Protein AF-A0A947MPY0-F1 (afdb_monomer)

Solvent-accessible surface area (backbone atoms only — not comparable to full-atom values): 27904 Å² total; per-residue (Å²): 129,67,77,58,53,75,41,23,31,75,40,82,42,28,45,27,34,39,18,73,76,59,44,56,68,68,59,23,57,48,48,61,67,57,69,33,74,67,51,32,47,75,72,72,35,69,73,48,76,57,88,54,24,38,36,33,68,41,48,26,88,77,36,76,65,49,44,52,50,51,55,28,50,28,53,36,44,42,43,75,55,74,73,69,61,56,34,40,39,38,37,24,46,71,67,17,26,40,53,75,44,61,74,79,55,70,54,100,91,28,38,41,38,32,43,35,38,37,26,45,34,42,34,79,31,61,46,26,43,34,23,62,50,17,63,99,40,21,37,32,35,65,63,43,56,17,16,32,42,35,34,36,24,41,56,75,93,41,75,28,70,26,40,25,27,25,33,38,44,16,72,28,62,42,33,31,36,39,35,43,74,32,21,36,63,60,69,48,66,78,65,26,55,83,46,46,79,51,52,72,78,60,41,66,48,43,41,71,38,58,72,86,71,71,54,77,96,37,95,27,74,94,28,35,42,38,36,30,40,81,78,61,66,67,60,48,59,48,42,42,45,44,30,23,45,79,42,33,28,43,68,40,84,38,49,41,94,76,60,77,89,61,97,83,61,64,65,56,82,34,16,30,50,48,51,70,31,87,47,71,57,32,47,51,47,53,46,58,36,58,55,77,35,44,11,48,49,45,70,45,79,60,34,78,79,57,80,82,90,54,56,68,64,48,36,52,72,73,68,44,54,50,60,57,71,46,79,44,88,69,80,52,63,69,60,54,50,51,50,36,56,76,48,72,37,74,47,31,30,40,36,44,68,98,59,66,95,66,48,55,59,42,80,24,79,42,71,69,53,39,49,55,53,46,50,52,37,47,72,73,73,38,61,30,35,43,28,36,59,74,75,86,40,50,40,34,38,34,36,32,45,58,92,39,60,71,45,52,32,38,39,41,69,47,99,92,40,95,61,62,47,83,61,91,53,60,67,36,42,68,50,84,73,62,90,64,48,48,62,53,40,34,51,49,29,50,69,70,38,23,33,42,26,35,26,34,32,34,44,30,87,87,75,50,64,27,46,75,49,70,33,72,58,49,93,54,44,65,56,30,65,66,56,68,41,71,49,43,43,52,49,48,54,51,34,50,54,47,9,53,61,53,63,50,82,80,86,68,79,79,76,74,77,82,70,92,74,134

Structure (mmCIF, N/CA/C/O backbone):
data_AF-A0A947MPY0-F1
#
_entry.id   AF-A0A947MPY0-F1
#
loop_
_atom_site.group_PDB
_atom_site.id
_atom_site.type_symbol
_atom_site.label_atom_id
_atom_site.label_alt_id
_atom_site.label_comp_id
_atom_site.label_asym_id
_atom_site.label_entity_id
_atom_site.label_seq_id
_atom_site.pdbx_PDB_ins_code
_atom_site.Cartn_x
_atom_site.Cartn_y
_atom_site.Cartn_z
_atom_site.occupancy
_atom_site.B_iso_or_equiv
_atom_site.auth_seq_id
_atom_site.auth_comp_id
_atom_site.auth_asym_id
_atom_site.auth_atom_id
_atom_site.pdbx_PDB_model_num
ATOM 1 N N . MET A 1 1 ? -13.694 30.061 33.043 1.00 49.16 1 MET A N 1
ATOM 2 C CA . MET A 1 1 ? -13.239 28.676 32.795 1.00 49.16 1 MET A CA 1
ATOM 3 C C . MET A 1 1 ? -14.445 27.765 32.918 1.00 49.16 1 MET A C 1
ATOM 5 O O . MET A 1 1 ? -15.168 27.907 33.898 1.00 49.16 1 MET A O 1
ATOM 9 N N . ALA A 1 2 ? -14.705 26.907 31.929 1.00 56.12 2 ALA A N 1
ATOM 10 C CA . ALA A 1 2 ? -15.755 25.895 32.042 1.00 56.12 2 ALA A CA 1
ATOM 11 C C . ALA A 1 2 ? -15.435 24.961 33.222 1.00 56.12 2 ALA A C 1
ATOM 13 O O . ALA A 1 2 ? -14.273 24.607 33.422 1.00 56.12 2 ALA A O 1
ATOM 14 N N . ALA A 1 3 ? -16.437 24.601 34.028 1.00 70.56 3 ALA A N 1
ATOM 15 C CA . ALA A 1 3 ? -16.216 23.719 35.170 1.00 70.56 3 ALA A CA 1
ATOM 16 C C . ALA A 1 3 ? -15.812 22.308 34.686 1.00 70.56 3 ALA A C 1
ATOM 18 O O . ALA A 1 3 ? -16.429 21.796 33.739 1.00 70.56 3 ALA A O 1
ATOM 19 N N . PRO A 1 4 ? -14.795 21.676 35.306 1.00 79.19 4 PRO A N 1
ATOM 20 C CA . PRO A 1 4 ? -14.391 20.319 34.957 1.00 79.19 4 PRO A CA 1
ATOM 21 C C . PRO A 1 4 ? -15.542 19.342 35.218 1.00 79.19 4 PRO A C 1
ATOM 23 O O . PRO A 1 4 ? -16.267 19.466 36.208 1.00 79.19 4 PRO A O 1
ATOM 26 N N . ALA A 1 5 ? -15.722 18.377 34.319 1.00 82.06 5 ALA A N 1
ATOM 27 C CA . ALA A 1 5 ? -16.715 17.323 34.496 1.00 82.06 5 ALA A CA 1
ATOM 28 C C . ALA A 1 5 ? -16.160 16.194 35.388 1.00 82.06 5 ALA A C 1
ATOM 30 O O . ALA A 1 5 ? -14.944 15.995 35.443 1.00 82.06 5 ALA A O 1
ATOM 31 N N . PRO A 1 6 ? -17.015 15.406 36.066 1.00 86.56 6 PRO A N 1
ATOM 32 C CA . PRO A 1 6 ? -16.570 14.200 36.754 1.00 86.56 6 PRO A CA 1
ATOM 33 C C . PRO A 1 6 ? -15.862 13.248 35.784 1.00 86.56 6 PRO A C 1
ATOM 35 O O . PRO A 1 6 ? -16.413 12.895 34.739 1.00 86.56 6 PRO A O 1
ATOM 38 N N . LEU A 1 7 ? -14.649 12.831 36.142 1.00 89.94 7 LEU A N 1
ATOM 39 C CA . LEU A 1 7 ? -13.821 11.922 35.357 1.00 89.94 7 LEU A CA 1
ATOM 40 C C . LEU A 1 7 ? -13.587 10.643 36.156 1.00 89.94 7 LEU A C 1
ATOM 42 O O . LEU A 1 7 ? -13.051 10.686 37.264 1.00 89.94 7 LEU A O 1
ATOM 46 N N . PHE A 1 8 ? -13.974 9.502 35.598 1.00 91.00 8 PHE A N 1
ATOM 47 C CA . PHE A 1 8 ? -13.923 8.214 36.274 1.00 91.00 8 PHE A CA 1
ATOM 48 C C . PHE A 1 8 ? -12.920 7.286 35.612 1.00 91.00 8 PHE A C 1
ATOM 50 O O . PHE A 1 8 ? -13.029 6.993 34.425 1.00 91.00 8 PHE A O 1
ATOM 57 N N . ARG A 1 9 ? -11.968 6.769 36.383 1.00 90.44 9 ARG A N 1
ATOM 58 C CA . ARG A 1 9 ? -10.986 5.804 35.897 1.00 90.44 9 ARG A CA 1
ATOM 59 C C . ARG A 1 9 ? -11.609 4.413 35.819 1.00 90.44 9 ARG A C 1
ATOM 61 O O . ARG A 1 9 ? -12.030 3.862 36.842 1.00 90.44 9 ARG A O 1
ATOM 68 N N . VAL A 1 10 ? -11.643 3.852 34.612 1.00 88.62 10 VAL A N 1
ATOM 69 C CA . VAL A 1 10 ? -12.266 2.553 34.304 1.00 88.62 10 VAL A CA 1
ATOM 70 C C . VAL A 1 10 ? -11.251 1.454 33.999 1.00 88.62 10 VAL A C 1
ATOM 72 O O . VAL A 1 10 ? -11.570 0.280 34.177 1.00 88.62 10 VAL A O 1
ATOM 75 N N . ALA A 1 11 ? -10.021 1.811 33.614 1.00 88.19 11 ALA A N 1
ATOM 76 C CA . ALA A 1 11 ? -8.935 0.854 33.429 1.00 88.19 11 ALA A CA 1
ATOM 77 C C . ALA A 1 11 ? -7.586 1.398 33.911 1.00 88.19 11 ALA A C 1
ATOM 79 O O . ALA A 1 11 ? -7.322 2.605 33.914 1.00 88.19 11 ALA A O 1
ATOM 80 N N . GLU A 1 12 ? -6.725 0.473 34.335 1.00 86.50 12 GLU A N 1
ATOM 81 C CA . GLU A 1 12 ? -5.365 0.798 34.757 1.00 86.50 12 GLU A CA 1
ATOM 82 C C . GLU A 1 12 ? -4.403 0.907 33.567 1.00 86.50 12 GLU A C 1
ATOM 84 O O . GLU A 1 12 ? -3.580 1.823 33.561 1.00 86.50 12 GLU A O 1
ATOM 89 N N . ARG A 1 13 ? -4.528 -0.013 32.595 1.00 87.25 13 ARG A N 1
ATOM 90 C CA . ARG A 1 13 ? -3.735 -0.116 31.358 1.00 87.25 13 ARG A CA 1
ATOM 91 C C . ARG A 1 13 ? -4.641 -0.548 30.180 1.00 87.25 13 ARG A C 1
ATOM 93 O O . ARG A 1 13 ? -5.168 -1.661 30.260 1.00 87.25 13 ARG A O 1
ATOM 100 N N . PRO A 1 14 ? -4.886 0.303 29.168 1.00 90.12 14 PRO A N 1
ATOM 101 C CA . PRO A 1 14 ? -4.409 1.679 29.118 1.00 90.12 14 PRO A CA 1
ATOM 102 C C . PRO A 1 14 ? -5.054 2.466 30.253 1.00 90.12 14 PRO A C 1
ATOM 104 O O . PRO A 1 14 ? -6.079 2.055 30.814 1.00 90.12 14 PRO A O 1
ATOM 107 N N . ARG A 1 15 ? -4.443 3.584 30.642 1.00 92.19 15 ARG A N 1
ATOM 108 C CA . ARG A 1 15 ? -5.056 4.447 31.650 1.00 92.19 15 ARG A CA 1
ATOM 109 C C . ARG A 1 15 ? -6.275 5.128 31.030 1.00 92.19 15 ARG A C 1
ATOM 111 O O . ARG A 1 15 ? -6.129 6.157 30.382 1.00 92.19 15 ARG A O 1
ATOM 118 N N . LEU A 1 16 ? -7.442 4.511 31.205 1.00 92.94 16 LEU A N 1
ATOM 119 C CA . LEU A 1 16 ? -8.693 4.865 30.536 1.00 92.94 16 LEU A CA 1
ATOM 120 C C . LEU A 1 16 ? -9.676 5.509 31.511 1.00 92.94 16 LEU A C 1
ATOM 122 O O . LEU A 1 16 ? -9.886 5.024 32.631 1.00 92.94 16 LEU A O 1
ATOM 126 N N . PHE A 1 17 ? -10.328 6.559 31.033 1.00 93.81 17 PHE A N 1
ATOM 127 C CA . PHE A 1 17 ? -11.261 7.385 31.771 1.00 93.81 17 PHE A CA 1
ATOM 128 C C . PHE A 1 17 ? -12.569 7.586 31.014 1.00 93.81 17 PHE A C 1
ATOM 130 O O . PHE A 1 17 ? -12.587 7.655 29.785 1.00 93.81 17 PHE A O 1
ATOM 137 N N . LEU A 1 18 ? -13.651 7.750 31.772 1.00 92.94 18 LEU A N 1
ATOM 138 C CA . LEU A 1 18 ? -14.974 8.098 31.275 1.00 92.94 18 LEU A CA 1
ATOM 139 C C . LEU A 1 18 ? -15.537 9.331 31.977 1.00 92.94 18 LEU A C 1
ATOM 141 O O . LEU A 1 18 ? -15.426 9.463 33.194 1.00 92.94 18 LEU A O 1
ATOM 145 N N . SER A 1 19 ? -16.247 10.163 31.221 1.00 93.44 19 SER A N 1
ATOM 146 C CA . SER A 1 19 ? -17.201 11.142 31.742 1.00 93.44 19 SER A CA 1
ATOM 147 C C . SER A 1 19 ? -18.553 10.912 31.049 1.00 93.44 19 SER A C 1
ATOM 149 O O . SER A 1 19 ? -18.700 11.272 29.881 1.00 93.44 19 SER A O 1
ATOM 151 N N . PRO A 1 20 ? -19.519 10.235 31.701 1.00 89.12 20 PRO A N 1
ATOM 152 C CA . PRO A 1 20 ? -20.762 9.780 31.059 1.00 89.12 20 PRO A CA 1
ATOM 153 C C . PRO A 1 20 ? -21.650 10.901 30.518 1.00 89.12 20 PRO A C 1
ATOM 155 O O . PRO A 1 20 ? -22.275 10.734 29.479 1.00 89.12 20 PRO A O 1
ATOM 158 N N . GLU A 1 21 ? -21.685 12.029 31.223 1.00 88.50 21 GLU A N 1
ATOM 159 C CA . GLU A 1 21 ? -22.524 13.193 30.926 1.00 88.50 21 GLU A CA 1
ATOM 160 C C . GLU A 1 21 ? -21.627 14.421 30.747 1.00 88.50 21 GLU A C 1
ATOM 162 O O . GLU A 1 21 ? -21.748 15.433 31.439 1.00 88.50 21 GLU A O 1
ATOM 167 N N . PHE A 1 22 ? -20.638 14.301 29.859 1.00 94.88 22 PHE A N 1
ATOM 168 C CA . PHE A 1 22 ? -19.685 15.376 29.628 1.00 94.88 22 PHE A CA 1
ATOM 169 C C . PHE A 1 22 ? -20.370 16.596 29.014 1.00 94.88 22 PHE A C 1
ATOM 171 O O . PHE A 1 22 ? -20.133 17.714 29.459 1.00 94.88 22 PHE A O 1
ATOM 178 N N . THR A 1 23 ? -21.253 16.408 28.033 1.00 94.56 23 THR A N 1
ATOM 179 C CA . THR A 1 23 ? -22.056 17.494 27.452 1.00 94.56 23 THR A CA 1
ATOM 180 C C . THR A 1 23 ? -23.509 17.076 27.262 1.00 94.56 23 THR A C 1
ATOM 182 O O . THR A 1 23 ? -23.812 15.887 27.188 1.00 94.56 23 THR A O 1
ATOM 185 N N . ASP A 1 24 ? -24.417 18.049 27.203 1.00 94.12 24 ASP A N 1
ATOM 186 C CA . ASP A 1 24 ? -25.850 17.785 27.086 1.00 94.12 24 ASP A CA 1
ATOM 187 C C . ASP A 1 24 ? -26.291 17.449 25.647 1.00 94.12 24 ASP A C 1
ATOM 189 O O . ASP A 1 24 ? -25.576 17.658 24.658 1.00 94.12 24 ASP A O 1
ATOM 193 N N . GLY A 1 25 ? -27.505 16.904 25.527 1.00 92.56 25 GLY A N 1
ATOM 194 C CA . GLY A 1 25 ? -28.085 16.514 24.241 1.00 92.56 25 GLY A CA 1
ATOM 195 C C . GLY A 1 25 ? -28.391 17.694 23.313 1.00 92.56 25 GLY A C 1
ATOM 196 O O . GLY A 1 25 ? -28.343 17.529 22.097 1.00 92.56 25 GLY A O 1
ATOM 197 N N . ALA A 1 26 ? -28.661 18.887 23.856 1.00 94.94 26 ALA A N 1
ATOM 198 C CA . ALA A 1 26 ? -28.918 20.083 23.050 1.00 94.94 26 ALA A CA 1
ATOM 199 C C . ALA A 1 26 ? -27.649 20.523 22.307 1.00 94.94 26 ALA A C 1
ATOM 201 O O . ALA A 1 26 ? -27.684 20.736 21.093 1.00 94.94 26 ALA A O 1
ATOM 202 N N . THR A 1 27 ? -26.521 20.544 23.018 1.00 95.75 27 THR A N 1
ATOM 203 C CA . THR A 1 27 ? -25.187 20.791 22.468 1.00 95.75 27 THR A CA 1
ATOM 204 C C . THR A 1 27 ? -24.831 19.752 21.407 1.00 95.75 27 THR A C 1
ATOM 206 O O . THR A 1 27 ? -24.376 20.095 20.318 1.00 95.75 27 THR A O 1
ATOM 209 N N . CYS A 1 28 ? -25.091 18.470 21.680 1.00 96.44 28 CYS A N 1
ATOM 210 C CA . CYS A 1 28 ? -24.852 17.394 20.716 1.00 96.44 28 CYS A CA 1
ATOM 211 C C . CYS A 1 28 ? -25.688 17.551 19.433 1.00 96.44 28 CYS A C 1
ATOM 213 O O . CYS A 1 28 ? -25.179 17.382 18.323 1.00 96.44 28 CYS A O 1
ATOM 215 N N . ALA A 1 29 ? -26.964 17.924 19.565 1.00 94.94 29 ALA A N 1
ATOM 216 C CA . ALA A 1 29 ? -27.850 18.165 18.429 1.00 94.94 29 ALA A CA 1
ATOM 217 C C . ALA A 1 29 ? -27.440 19.399 17.607 1.00 94.94 29 ALA A C 1
ATOM 219 O O . ALA A 1 29 ? -27.698 19.453 16.404 1.00 94.94 29 ALA A O 1
ATOM 220 N N . GLU A 1 30 ? -26.840 20.408 18.238 1.00 95.75 30 GLU A N 1
ATOM 221 C CA . GLU A 1 30 ? -26.244 21.551 17.545 1.00 95.75 30 GLU A CA 1
ATOM 222 C C . GLU A 1 30 ? -24.991 21.142 16.765 1.00 95.75 30 GLU A C 1
ATOM 224 O O . GLU A 1 30 ? -24.924 21.385 15.562 1.00 95.75 30 GLU A O 1
ATOM 229 N N . LEU A 1 31 ? -24.055 20.428 17.398 1.00 95.69 31 LEU A N 1
ATOM 230 C CA . LEU A 1 31 ? -22.856 19.905 16.732 1.00 95.69 31 LEU A CA 1
ATOM 231 C C . LEU A 1 31 ? -23.201 19.023 15.528 1.00 95.69 31 LEU A C 1
ATOM 233 O O . LEU A 1 31 ? -22.609 19.180 14.467 1.00 95.69 31 LEU A O 1
ATOM 237 N N . THR A 1 32 ? -24.198 18.145 15.659 1.00 93.69 32 THR A N 1
ATOM 238 C CA . THR A 1 32 ? -24.650 17.271 14.561 1.00 93.69 32 THR A CA 1
ATOM 239 C C . THR A 1 32 ? -25.147 18.073 13.352 1.00 93.69 32 THR A C 1
ATOM 241 O O . THR A 1 32 ? -24.959 17.656 12.213 1.00 93.69 32 THR A O 1
ATOM 244 N N . ARG A 1 33 ? -25.757 19.246 13.578 1.00 92.25 33 ARG A N 1
ATOM 245 C CA . ARG A 1 33 ? -26.189 20.157 12.505 1.00 92.25 33 ARG A CA 1
ATOM 246 C C . ARG A 1 33 ? -25.027 20.948 11.903 1.00 92.25 33 ARG A C 1
ATOM 248 O O . ARG A 1 33 ? -25.045 21.212 10.707 1.00 92.25 33 ARG A O 1
ATOM 255 N N . LEU A 1 34 ? -24.040 21.327 12.715 1.00 91.88 34 LEU A N 1
ATOM 256 C CA . LEU A 1 34 ? -22.882 22.118 12.280 1.00 91.88 34 LEU A CA 1
ATOM 257 C C . LEU A 1 34 ? -21.835 21.293 11.521 1.00 91.88 34 LEU A C 1
ATOM 259 O O . LEU A 1 34 ? -21.140 21.823 10.659 1.00 91.88 34 LEU A O 1
ATOM 263 N N . LEU A 1 35 ? -21.701 20.008 11.847 1.00 93.00 35 LEU A N 1
ATOM 264 C CA . LEU A 1 35 ? -20.588 19.157 11.420 1.00 93.00 35 LEU A CA 1
ATOM 265 C C . LEU A 1 35 ? -20.981 18.175 10.311 1.00 93.00 35 LEU A C 1
ATOM 267 O O . LEU A 1 35 ? -20.511 17.040 10.269 1.00 93.00 35 LEU A O 1
ATOM 271 N N . THR A 1 36 ? -21.854 18.608 9.403 1.00 92.31 36 THR A N 1
ATOM 272 C CA . THR A 1 36 ? -22.185 17.832 8.203 1.00 92.31 36 THR A CA 1
ATOM 273 C C . THR A 1 36 ? -21.102 17.993 7.134 1.00 92.31 36 THR A C 1
ATOM 275 O O . THR A 1 36 ? -20.376 18.989 7.114 1.00 92.31 36 THR A O 1
ATOM 278 N N . ALA A 1 37 ? -21.015 17.038 6.203 1.00 90.50 37 ALA A N 1
ATOM 279 C CA . ALA A 1 37 ? -20.101 17.125 5.060 1.00 90.50 37 ALA A CA 1
ATOM 280 C C . ALA A 1 37 ? -20.288 18.434 4.270 1.00 90.50 37 ALA A C 1
ATOM 282 O O . ALA A 1 37 ? -19.318 19.085 3.887 1.00 90.50 37 ALA A O 1
ATOM 283 N N . GLU A 1 38 ? -21.546 18.826 4.068 1.00 92.31 38 GLU A N 1
ATOM 284 C CA . GLU A 1 38 ? -21.949 20.025 3.333 1.00 92.31 38 GLU A CA 1
ATOM 285 C C . GLU A 1 38 ? -21.518 21.295 4.071 1.00 92.31 38 GLU A C 1
ATOM 287 O O . GLU A 1 38 ? -20.877 22.163 3.479 1.00 92.31 38 GLU A O 1
ATOM 292 N N . SER A 1 39 ? -21.795 21.380 5.376 1.00 92.44 39 SER A N 1
ATOM 293 C CA . SER A 1 39 ? -21.403 22.522 6.208 1.00 92.44 39 SER A CA 1
ATOM 294 C C . SER A 1 39 ? -19.885 22.684 6.285 1.00 92.44 39 SER A C 1
ATOM 296 O O . SER A 1 39 ? -19.381 23.796 6.153 1.00 92.44 39 SER A O 1
ATOM 298 N N . LEU A 1 40 ? -19.143 21.586 6.445 1.00 93.56 40 LEU A N 1
ATOM 299 C CA . LEU A 1 40 ? -17.680 21.613 6.498 1.00 93.56 40 LEU A CA 1
ATOM 300 C C . LEU A 1 40 ? -17.065 22.022 5.159 1.00 93.56 40 LEU A C 1
ATOM 302 O O . LEU A 1 40 ? -16.174 22.869 5.125 1.00 93.56 40 LEU A O 1
ATOM 306 N N . THR A 1 41 ? -17.592 21.494 4.055 1.00 91.19 41 THR A N 1
ATOM 307 C CA . THR A 1 41 ? -17.139 21.870 2.710 1.00 91.19 41 THR A CA 1
ATOM 308 C C . THR A 1 41 ? -17.408 23.350 2.433 1.00 91.19 41 THR A C 1
ATOM 310 O O . THR A 1 41 ? -16.546 24.038 1.891 1.00 91.19 41 THR A O 1
ATOM 313 N N . ALA A 1 42 ? -18.561 23.878 2.864 1.00 91.75 42 ALA A N 1
ATOM 314 C CA . ALA A 1 42 ? -18.886 25.302 2.748 1.00 91.75 42 ALA A CA 1
ATOM 315 C C . ALA A 1 42 ? -17.938 26.207 3.559 1.00 91.75 42 ALA A C 1
ATOM 317 O O . ALA A 1 42 ? -17.720 27.358 3.187 1.00 91.75 42 ALA A O 1
ATOM 318 N N . LEU A 1 43 ? -17.344 25.682 4.635 1.00 89.62 43 LEU A N 1
ATOM 319 C CA . LEU A 1 43 ? -16.311 26.348 5.434 1.00 89.62 43 LEU A CA 1
ATOM 320 C C . LEU A 1 43 ? -14.888 26.144 4.881 1.00 89.62 43 LEU A C 1
ATOM 322 O O . LEU A 1 43 ? -13.926 26.601 5.493 1.00 89.62 43 LEU A O 1
ATOM 326 N N . GLY A 1 44 ? -14.733 25.456 3.744 1.00 91.31 44 GLY A N 1
ATOM 327 C CA . GLY A 1 44 ? -13.429 25.138 3.161 1.00 91.31 44 GLY A CA 1
ATOM 328 C C . GLY A 1 44 ? -12.639 24.084 3.942 1.00 91.31 44 GLY A C 1
ATOM 329 O O . GLY A 1 44 ? -11.434 23.955 3.737 1.00 91.31 44 GLY A O 1
ATOM 330 N N . VAL A 1 45 ? -13.291 23.334 4.837 1.00 92.75 45 VAL A N 1
ATOM 331 C CA . VAL A 1 45 ? -12.669 22.234 5.582 1.00 92.75 45 VAL A CA 1
ATOM 332 C C . VAL A 1 45 ? -12.669 20.981 4.699 1.00 92.75 45 VAL A C 1
ATOM 334 O O . VAL A 1 45 ? -13.747 20.526 4.308 1.00 92.75 45 VAL A O 1
ATOM 337 N N . PRO A 1 46 ? -11.500 20.387 4.385 1.00 89.50 46 PRO A N 1
ATOM 338 C CA . PRO A 1 46 ? -11.440 19.162 3.596 1.00 89.50 46 PRO A CA 1
ATOM 339 C C . PRO A 1 46 ? -12.149 18.001 4.301 1.00 89.50 46 PRO A C 1
ATOM 341 O O . PRO A 1 46 ? -11.865 17.691 5.460 1.00 89.50 46 PRO A O 1
ATOM 344 N N . VAL A 1 47 ? -13.045 17.331 3.577 1.00 90.94 47 VAL A N 1
ATOM 345 C CA . VAL A 1 47 ? -13.776 16.150 4.048 1.00 90.94 47 VAL A CA 1
ATOM 346 C C . VAL A 1 47 ? -13.330 14.939 3.238 1.00 90.94 47 VAL A C 1
ATOM 348 O O . VAL A 1 47 ? -13.363 14.962 2.009 1.00 90.94 47 VAL A O 1
ATOM 351 N N . ARG A 1 48 ? -12.938 13.862 3.922 1.00 84.19 48 ARG A N 1
ATOM 352 C CA . ARG A 1 48 ? -12.574 12.581 3.304 1.00 84.19 48 ARG A CA 1
ATOM 353 C C . ARG A 1 48 ? -13.615 11.530 3.659 1.00 84.19 48 ARG A C 1
ATOM 355 O O . ARG A 1 48 ? -14.018 11.428 4.817 1.00 84.19 48 ARG A O 1
ATOM 362 N N . ARG A 1 49 ? -14.010 10.718 2.681 1.00 82.44 49 ARG A N 1
ATOM 363 C CA . ARG A 1 49 ? -14.850 9.541 2.904 1.00 82.44 49 ARG A CA 1
ATOM 364 C C . ARG A 1 49 ? -14.177 8.302 2.334 1.00 82.44 49 ARG A C 1
ATOM 366 O O . ARG A 1 49 ? -13.781 8.303 1.175 1.00 82.44 49 ARG A O 1
ATOM 373 N N . ASP A 1 50 ? -14.048 7.272 3.159 1.00 70.69 50 ASP A N 1
ATOM 374 C CA . ASP A 1 50 ? -13.493 5.974 2.783 1.00 70.69 50 ASP A CA 1
ATOM 375 C C . ASP A 1 50 ? -14.261 4.837 3.482 1.00 70.69 50 ASP A C 1
ATOM 377 O O . ASP A 1 50 ? -15.333 5.047 4.052 1.00 70.69 50 ASP A O 1
ATOM 381 N N . THR A 1 51 ? -13.731 3.614 3.438 1.00 59.22 51 THR A N 1
ATOM 382 C CA . THR A 1 51 ? -14.347 2.424 4.050 1.00 59.22 51 THR A CA 1
ATOM 383 C C . THR A 1 51 ? -14.430 2.482 5.579 1.00 59.22 51 THR A C 1
ATOM 385 O O . THR A 1 51 ? -15.081 1.638 6.190 1.00 59.22 51 THR A O 1
ATOM 388 N N . THR A 1 52 ? -13.760 3.447 6.214 1.00 67.69 52 THR A N 1
ATOM 389 C CA . THR A 1 52 ? -13.784 3.691 7.663 1.00 67.69 52 THR A CA 1
ATOM 390 C C . THR A 1 52 ? -14.723 4.839 8.056 1.00 67.69 52 THR A C 1
ATOM 392 O O . THR A 1 52 ? -14.733 5.269 9.213 1.00 67.69 52 THR A O 1
ATOM 395 N N . GLY A 1 53 ? -15.512 5.338 7.102 1.00 79.00 53 GLY A N 1
ATOM 396 C CA . GLY A 1 53 ? -16.502 6.392 7.284 1.00 79.00 53 GLY A CA 1
ATOM 397 C C . GLY A 1 53 ? -16.029 7.768 6.826 1.00 79.00 53 GLY A C 1
ATOM 398 O O . GLY A 1 53 ? -15.080 7.918 6.052 1.00 79.00 53 GLY A O 1
ATOM 399 N N . LEU A 1 54 ? -16.739 8.798 7.276 1.00 89.69 54 LEU A N 1
ATOM 400 C CA . LEU A 1 54 ? -16.426 10.194 6.980 1.00 89.69 54 LEU A CA 1
ATOM 401 C C . LEU A 1 54 ? -15.466 10.756 8.031 1.00 89.69 54 LEU A C 1
ATOM 403 O O . LEU A 1 54 ? -15.650 10.529 9.226 1.00 89.69 54 LEU A O 1
ATOM 407 N N . SER A 1 55 ? -14.468 11.528 7.601 1.00 93.12 55 SER A N 1
ATOM 408 C CA . SER A 1 55 ? -13.500 12.185 8.484 1.00 93.12 55 SER A CA 1
ATOM 409 C C . SER A 1 55 ? -13.144 13.601 8.026 1.00 93.12 55 SER A C 1
ATOM 411 O O . SER A 1 55 ? -13.142 13.891 6.828 1.00 93.12 55 SER A O 1
ATOM 413 N N . ALA A 1 56 ? -12.845 14.478 8.988 1.00 94.38 56 ALA A N 1
ATOM 414 C CA . ALA A 1 56 ? -12.380 15.847 8.748 1.00 94.38 56 ALA A CA 1
ATOM 415 C C . ALA A 1 56 ? -11.554 16.370 9.938 1.00 94.38 56 ALA A C 1
ATOM 417 O O . ALA A 1 56 ? -11.828 16.022 11.087 1.00 94.38 56 ALA A O 1
ATOM 418 N N . GLU A 1 57 ? -10.570 17.230 9.673 1.00 95.25 57 GLU A N 1
ATOM 419 C CA . GLU A 1 57 ? -9.853 18.009 10.695 1.00 95.25 57 GLU A CA 1
ATOM 420 C C . GLU A 1 57 ? -10.523 19.377 10.830 1.00 95.25 57 GLU A C 1
ATOM 422 O O . GLU A 1 57 ? -10.331 20.253 9.989 1.00 95.25 57 GLU A O 1
ATOM 427 N N . VAL A 1 58 ? -11.356 19.554 11.855 1.00 96.12 58 VAL A N 1
ATOM 428 C CA . VAL A 1 58 ? -12.204 20.741 12.007 1.00 96.12 58 VAL A CA 1
ATOM 429 C C . VAL A 1 58 ? -11.483 21.782 12.862 1.00 96.12 58 VAL A C 1
ATOM 431 O O . VAL A 1 58 ? -11.224 21.501 14.033 1.00 96.12 58 VAL A O 1
ATOM 434 N N . PRO A 1 59 ? -11.169 22.983 12.344 1.00 94.69 59 PRO A N 1
ATOM 435 C CA . PRO A 1 59 ? -10.560 24.042 13.143 1.00 94.69 59 PRO A CA 1
ATOM 436 C C . PRO A 1 59 ? -11.444 24.436 14.326 1.00 94.69 59 PRO A C 1
ATOM 438 O O . PRO A 1 59 ? -12.656 24.569 14.176 1.00 94.69 59 PRO A O 1
ATOM 441 N N . LEU A 1 60 ? -10.850 24.682 15.494 1.00 94.19 60 LEU A N 1
ATOM 442 C CA . LEU A 1 60 ? -11.594 25.178 16.659 1.00 94.19 60 LEU A CA 1
ATOM 443 C C . LEU A 1 60 ? -12.276 26.517 16.348 1.00 94.19 60 LEU A C 1
ATOM 445 O O . LEU A 1 60 ? -13.431 26.717 16.711 1.00 94.19 60 LEU A O 1
ATOM 449 N N . SER A 1 61 ? -11.611 27.366 15.559 1.00 92.00 61 SER A N 1
ATOM 450 C CA . SER A 1 61 ? -12.137 28.648 15.080 1.00 92.00 61 SER A CA 1
ATOM 451 C C . SER A 1 61 ? -13.375 28.529 14.183 1.00 92.00 61 SER A C 1
ATOM 453 O O . SER A 1 61 ? -14.013 29.541 13.896 1.00 92.00 61 SER A O 1
ATOM 455 N N . ALA A 1 62 ? -13.751 27.320 13.744 1.00 91.44 62 ALA A N 1
ATOM 456 C CA . ALA A 1 62 ? -14.973 27.101 12.976 1.00 91.44 62 ALA A CA 1
ATOM 457 C C . ALA A 1 62 ? -16.246 27.342 13.808 1.00 91.44 62 ALA A C 1
ATOM 459 O O . ALA A 1 62 ? -17.304 27.605 13.237 1.00 91.44 62 ALA A O 1
ATOM 460 N N . SER A 1 63 ? -16.176 27.254 15.144 1.00 91.50 63 SER A N 1
ATOM 461 C CA . SER A 1 63 ? -17.293 27.606 16.026 1.00 91.50 63 SER A CA 1
ATOM 462 C C . SER A 1 63 ? -16.832 27.858 17.470 1.00 91.50 63 SER A C 1
ATOM 464 O O . SER A 1 63 ? -16.120 27.018 18.026 1.00 91.50 63 SER A O 1
ATOM 466 N N . PRO A 1 64 ? -17.331 28.912 18.153 1.00 93.00 64 PRO A N 1
ATOM 467 C CA . PRO A 1 64 ? -17.075 29.140 19.583 1.00 93.00 64 PRO A CA 1
ATOM 468 C C . PRO A 1 64 ? -17.441 27.946 20.481 1.00 93.00 64 PRO A C 1
ATOM 470 O O . PRO A 1 64 ? -16.888 27.770 21.573 1.00 93.00 64 PRO A O 1
ATOM 473 N N . LEU A 1 65 ? -18.373 27.104 20.024 1.00 94.19 65 LEU A N 1
ATOM 474 C CA . LEU A 1 65 ? -18.756 25.883 20.721 1.00 94.19 65 LEU A CA 1
ATOM 475 C C . LEU A 1 65 ? -17.610 24.860 20.754 1.00 94.19 65 LEU A C 1
ATOM 477 O O . LEU A 1 65 ? -17.379 24.236 21.789 1.00 94.19 65 LEU A O 1
ATOM 481 N N . LEU A 1 66 ? -16.866 24.714 19.654 1.00 95.38 66 LEU A N 1
ATOM 482 C CA . LEU A 1 66 ? -15.731 23.791 19.560 1.00 95.38 66 LEU A CA 1
ATOM 483 C C . LEU A 1 66 ? -14.582 24.239 20.470 1.00 95.38 66 LEU A C 1
ATOM 485 O O . LEU A 1 66 ? -14.041 23.416 21.207 1.00 95.38 66 LEU A O 1
ATOM 489 N N . GLU A 1 67 ? -14.268 25.539 20.485 1.00 94.19 67 GLU A N 1
ATOM 490 C CA . GLU A 1 67 ? -13.286 26.128 21.411 1.00 94.19 67 GLU A CA 1
ATOM 491 C C . GLU A 1 67 ? -13.660 25.860 22.874 1.00 94.19 67 GLU A C 1
ATOM 493 O O . GLU A 1 67 ? -12.835 25.404 23.669 1.00 94.19 67 GLU A O 1
ATOM 498 N N . THR A 1 68 ? -14.932 26.078 23.221 1.00 94.12 68 THR A N 1
ATOM 499 C CA . THR A 1 68 ? -15.443 25.845 24.579 1.00 94.12 68 THR A CA 1
ATOM 500 C C . THR A 1 68 ? -15.332 24.373 24.980 1.00 94.12 68 THR A C 1
ATOM 502 O O . THR A 1 68 ? -14.939 24.066 26.109 1.00 94.12 68 THR A O 1
ATOM 505 N N . LEU A 1 69 ? -15.652 23.449 24.069 1.00 95.06 69 LEU A N 1
ATOM 506 C CA . LEU A 1 69 ? -15.559 22.010 24.317 1.00 95.06 69 LEU A CA 1
ATOM 507 C C . LEU A 1 69 ? -14.110 21.555 24.486 1.00 95.06 69 LEU A C 1
ATOM 509 O O . LEU A 1 69 ? -13.824 20.831 25.439 1.00 95.06 69 LEU A O 1
ATOM 513 N N . ALA A 1 70 ? -13.197 22.010 23.627 1.00 95.56 70 ALA A N 1
ATOM 514 C CA . ALA A 1 70 ? -11.778 21.685 23.735 1.00 95.56 70 ALA A CA 1
ATOM 515 C C . ALA A 1 70 ? -11.196 22.165 25.074 1.00 95.56 70 ALA A C 1
ATOM 517 O O . ALA A 1 70 ? -10.641 21.363 25.825 1.00 95.56 70 ALA A O 1
ATOM 518 N N . ALA A 1 71 ? -11.443 23.426 25.447 1.00 94.25 71 ALA A N 1
ATOM 519 C CA . ALA A 1 71 ? -11.000 23.977 26.727 1.00 94.25 71 ALA A CA 1
ATOM 520 C C . ALA A 1 71 ? -11.581 23.213 27.932 1.00 94.25 71 ALA A C 1
ATOM 522 O O . ALA A 1 71 ? -10.912 23.023 28.950 1.00 94.25 71 ALA A O 1
ATOM 523 N N . ARG A 1 72 ? -12.830 22.742 27.833 1.00 94.88 72 ARG A N 1
ATOM 524 C CA . ARG A 1 72 ? -13.456 21.932 28.885 1.00 94.88 72 ARG A CA 1
ATOM 525 C C . ARG A 1 72 ? -12.850 20.531 28.983 1.00 94.88 72 ARG A C 1
ATOM 527 O O . ARG A 1 72 ? -12.739 20.013 30.096 1.00 94.88 72 ARG A O 1
ATOM 534 N N . ILE A 1 73 ? -12.467 19.917 27.860 1.00 95.50 73 ILE A N 1
ATOM 535 C CA . ILE A 1 73 ? -11.768 18.622 27.840 1.00 95.50 73 ILE A CA 1
ATOM 536 C C . ILE A 1 73 ? -10.410 18.772 28.531 1.00 95.50 73 ILE A C 1
ATOM 538 O O . ILE A 1 73 ? -10.122 18.018 29.459 1.00 95.50 73 ILE A O 1
ATOM 542 N N . GLU A 1 74 ? -9.631 19.787 28.154 1.00 94.50 74 GLU A N 1
ATOM 543 C CA . GLU A 1 74 ? -8.335 20.102 28.769 1.00 94.50 74 GLU A CA 1
ATOM 544 C C . GLU A 1 74 ? -8.455 20.309 30.284 1.00 94.50 74 GLU A C 1
ATOM 546 O O . GLU A 1 74 ? -7.747 19.669 31.063 1.00 94.50 74 GLU A O 1
ATOM 551 N N . ALA A 1 75 ? -9.421 21.127 30.720 1.00 93.00 75 ALA A N 1
ATOM 552 C CA . ALA A 1 75 ? -9.681 21.373 32.138 1.00 93.00 75 ALA A CA 1
ATOM 553 C C . ALA A 1 75 ? -10.109 20.107 32.899 1.00 93.00 75 ALA A C 1
ATOM 555 O O . ALA A 1 75 ? -9.740 19.922 34.056 1.00 93.00 75 ALA A O 1
ATOM 556 N N . THR A 1 76 ? -10.883 19.227 32.260 1.00 93.31 76 THR A N 1
ATOM 557 C CA . THR A 1 76 ? -11.358 17.976 32.873 1.00 93.31 76 THR A CA 1
ATOM 558 C C . THR A 1 76 ? -10.221 16.970 33.046 1.00 93.31 76 THR A C 1
ATOM 560 O O . THR A 1 76 ? -10.104 16.332 34.096 1.00 93.31 76 THR A O 1
ATOM 563 N N . LEU A 1 77 ? -9.355 16.847 32.039 1.00 92.62 77 LEU A N 1
ATOM 564 C CA . LEU A 1 77 ? -8.203 15.947 32.067 1.00 92.62 77 LEU A CA 1
ATOM 565 C C . LEU A 1 77 ? -7.018 16.522 32.852 1.00 92.62 77 LEU A C 1
ATOM 567 O O . LEU A 1 77 ? -6.141 15.765 33.260 1.00 92.62 77 LEU A O 1
ATOM 571 N N . GLY A 1 78 ? -6.989 17.835 33.089 1.00 92.06 78 GLY A N 1
ATOM 572 C CA . GLY A 1 78 ? -5.841 18.517 33.688 1.00 92.06 78 GLY A CA 1
ATOM 573 C C . GLY A 1 78 ? -4.630 18.548 32.751 1.00 92.06 78 GLY A C 1
ATOM 574 O O . GLY A 1 78 ? -3.495 18.537 33.217 1.00 92.06 78 GLY A O 1
ATOM 575 N N . ILE A 1 79 ? -4.865 18.538 31.435 1.00 92.19 79 ILE A N 1
ATOM 576 C CA . ILE A 1 79 ? -3.828 18.508 30.398 1.00 92.19 79 ILE A CA 1
ATOM 577 C C . ILE A 1 79 ? -4.054 19.703 29.479 1.00 92.19 79 ILE A C 1
ATOM 579 O O . ILE A 1 79 ? -5.107 19.800 28.860 1.00 92.19 79 ILE A O 1
ATOM 583 N N . VAL A 1 80 ? -3.062 20.587 29.376 1.00 91.19 80 VAL A N 1
ATOM 584 C CA . VAL A 1 80 ? -3.075 21.714 28.432 1.00 91.19 80 VAL A CA 1
ATOM 585 C C . VAL A 1 80 ? -2.448 21.260 27.121 1.00 91.19 80 VAL A C 1
ATOM 587 O O . VAL A 1 80 ? -1.325 20.751 27.122 1.00 91.19 80 VAL A O 1
ATOM 590 N N . ASN A 1 81 ? -3.154 21.448 26.009 1.00 92.62 81 ASN A N 1
ATOM 591 C CA . ASN A 1 81 ? -2.648 21.073 24.694 1.00 92.62 81 ASN A CA 1
ATOM 592 C C . ASN A 1 81 ? -1.644 22.109 24.174 1.00 92.62 81 ASN A C 1
ATOM 594 O O . ASN A 1 81 ? -1.949 23.297 24.116 1.00 92.62 81 ASN A O 1
ATOM 598 N N . GLN A 1 82 ? -0.456 21.672 23.754 1.00 91.38 82 GLN A N 1
ATOM 599 C CA . GLN A 1 82 ? 0.605 22.576 23.287 1.00 91.38 82 GLN A CA 1
ATOM 600 C C . GLN A 1 82 ? 0.624 22.786 21.769 1.00 91.38 82 GLN A C 1
ATOM 602 O O . GLN A 1 82 ? 1.308 23.684 21.289 1.00 91.38 82 GLN A O 1
ATOM 607 N N . VAL A 1 83 ? -0.127 21.981 21.012 1.00 82.69 83 VAL A N 1
ATOM 608 C CA . VAL A 1 83 ? -0.118 22.003 19.535 1.00 82.69 83 VAL A CA 1
ATOM 609 C C . VAL A 1 83 ? -1.518 22.259 18.952 1.00 82.69 83 VAL A C 1
ATOM 611 O O . VAL A 1 83 ? -1.740 22.152 17.751 1.00 82.69 83 VAL A O 1
ATOM 614 N N . GLY A 1 84 ? -2.484 22.599 19.811 1.00 73.25 84 GLY A N 1
ATOM 615 C CA . GLY A 1 84 ? -3.910 22.635 19.485 1.00 73.25 84 GLY A CA 1
ATOM 616 C C . GLY A 1 84 ? -4.336 23.667 18.432 1.00 73.25 84 GLY A C 1
ATOM 617 O O . GLY A 1 84 ? -3.705 24.703 18.237 1.00 73.25 84 GLY A O 1
ATOM 618 N N . GLY A 1 85 ? -5.464 23.363 17.780 1.00 83.88 85 GLY A N 1
ATOM 619 C CA . GLY A 1 85 ? -6.106 24.194 16.756 1.00 83.88 85 GLY A CA 1
ATOM 620 C C . GLY A 1 85 ? -7.256 23.498 16.017 1.00 83.88 85 GLY A C 1
ATOM 621 O O . GLY A 1 85 ? -8.054 24.180 15.378 1.00 83.88 85 GLY A O 1
ATOM 622 N N . THR A 1 86 ? -7.386 22.167 16.131 1.00 93.38 86 THR A N 1
ATOM 623 C CA . THR A 1 86 ? -8.450 21.374 15.492 1.00 93.38 86 THR A CA 1
ATOM 624 C C . THR A 1 86 ? -9.058 20.313 16.422 1.00 93.38 86 THR A C 1
ATOM 626 O O . THR A 1 86 ? -8.473 19.931 17.437 1.00 93.38 86 THR A O 1
ATOM 629 N N . LEU A 1 87 ? -10.239 19.820 16.045 1.00 96.12 87 LEU A N 1
ATOM 630 C CA . LEU A 1 87 ? -10.846 18.570 16.499 1.00 96.12 87 LEU A CA 1
ATOM 631 C C . LEU A 1 87 ? -11.017 17.647 15.292 1.00 96.12 87 LEU A C 1
ATOM 633 O O . LEU A 1 87 ? -11.550 18.062 14.261 1.00 96.12 87 LEU A O 1
ATOM 637 N N . ARG A 1 88 ? -10.635 16.376 15.424 1.00 95.88 88 ARG A N 1
ATOM 638 C CA . ARG A 1 88 ? -10.869 15.388 14.367 1.00 95.88 88 ARG A CA 1
ATOM 639 C C . ARG A 1 88 ? -12.300 14.871 14.457 1.00 95.88 88 ARG A C 1
ATOM 641 O O . ARG A 1 88 ? -12.651 14.172 15.406 1.00 95.88 88 ARG A O 1
ATOM 648 N N . LEU A 1 89 ? -13.113 15.176 13.453 1.00 97.31 89 LEU A N 1
ATOM 649 C CA . LEU A 1 89 ? -14.443 14.602 13.275 1.00 97.31 89 LEU A CA 1
ATOM 650 C C . LEU A 1 89 ? -14.334 13.215 12.649 1.00 97.31 89 LEU A C 1
ATOM 652 O O . LEU A 1 89 ? -13.613 13.032 11.665 1.00 97.31 89 LEU A O 1
ATOM 656 N N . ARG A 1 90 ? -15.122 12.267 13.164 1.00 95.94 90 ARG A N 1
ATOM 657 C CA . ARG A 1 90 ? -15.443 11.023 12.458 1.00 95.94 90 ARG A CA 1
ATOM 658 C C . ARG A 1 90 ? -16.926 10.692 12.550 1.00 95.94 90 ARG A C 1
ATOM 660 O O . ARG A 1 90 ? -17.494 10.740 13.638 1.00 95.94 90 ARG A O 1
ATOM 667 N N . THR A 1 91 ? -17.516 10.308 11.423 1.00 95.81 91 THR A N 1
ATOM 668 C CA . THR A 1 91 ? -18.897 9.814 11.334 1.00 95.81 91 THR A CA 1
ATOM 669 C C . THR A 1 91 ? -18.900 8.424 10.710 1.00 95.81 91 THR A C 1
ATOM 671 O O . THR A 1 91 ? -18.273 8.226 9.671 1.00 95.81 91 THR A O 1
ATOM 674 N N . TYR A 1 92 ? -19.592 7.487 11.353 1.00 90.94 92 TYR A N 1
ATOM 675 C CA . TYR A 1 92 ? -19.731 6.095 10.939 1.00 90.94 92 TYR A CA 1
ATOM 676 C C . TYR A 1 92 ? -21.206 5.768 10.699 1.00 90.94 92 TYR A C 1
ATOM 678 O O . TYR A 1 92 ? -22.038 5.904 11.602 1.00 90.94 92 TYR A O 1
ATOM 686 N N . GLU A 1 93 ? -21.506 5.310 9.494 1.00 87.88 93 GLU A N 1
ATOM 687 C CA . GLU A 1 93 ? -22.789 4.751 9.076 1.00 87.88 93 GLU A CA 1
ATOM 688 C C . GLU A 1 93 ? -22.830 3.227 9.288 1.00 87.88 93 GLU A C 1
ATOM 690 O O . GLU A 1 93 ? -21.870 2.605 9.747 1.00 87.88 93 GLU A O 1
ATOM 695 N N . LEU A 1 94 ? -23.959 2.599 8.949 1.00 80.50 94 LEU A N 1
ATOM 696 C CA . LEU A 1 94 ? -24.154 1.154 9.077 1.00 80.50 94 LEU A CA 1
ATOM 697 C C . LEU A 1 94 ? -23.038 0.348 8.381 1.00 80.50 94 LEU A C 1
ATOM 699 O O . LEU A 1 94 ? -22.807 0.478 7.183 1.00 80.50 94 LEU A O 1
ATOM 703 N N . GLY A 1 95 ? -22.392 -0.536 9.139 1.00 71.31 95 GLY A N 1
ATOM 704 C CA . GLY A 1 95 ? -21.273 -1.376 8.714 1.00 71.31 95 GLY A CA 1
ATOM 705 C C . GLY A 1 95 ? -19.897 -0.716 8.848 1.00 71.31 95 GLY A C 1
ATOM 706 O O . GLY A 1 95 ? -18.894 -1.425 8.818 1.00 71.31 95 GLY A O 1
ATOM 707 N N . GLU A 1 96 ? -19.828 0.603 9.039 1.00 79.88 96 GLU A N 1
ATOM 708 C CA . GLU A 1 96 ? -18.569 1.348 9.125 1.00 79.88 96 GLU A CA 1
ATOM 709 C C . GLU A 1 96 ? -17.983 1.303 10.549 1.00 79.88 96 GLU A C 1
ATOM 711 O O . GLU A 1 96 ? -18.702 1.265 11.551 1.00 79.88 96 GLU A O 1
ATOM 716 N N . GLY A 1 97 ? -16.652 1.322 10.636 1.00 81.19 97 GLY A N 1
ATOM 717 C CA . GLY A 1 97 ? -15.876 1.312 11.878 1.00 81.19 97 GLY A CA 1
ATOM 718 C C . GLY A 1 97 ? -14.450 1.814 11.638 1.00 81.19 97 GLY A C 1
ATOM 719 O O . GLY A 1 97 ? -14.127 2.273 10.545 1.00 81.19 97 GLY A O 1
ATOM 720 N N . HIS A 1 98 ? -13.577 1.727 12.641 1.00 79.62 98 HIS A N 1
ATOM 721 C CA . HIS A 1 98 ? -12.179 2.162 12.533 1.00 79.62 98 HIS A CA 1
ATOM 722 C C . HIS A 1 98 ? -11.221 1.045 12.937 1.00 79.62 98 HIS A C 1
ATOM 724 O O . HIS A 1 98 ? -11.470 0.422 13.969 1.00 79.62 98 HIS A O 1
ATOM 730 N N . PRO A 1 99 ? -10.119 0.825 12.201 1.00 68.56 99 PRO A N 1
ATOM 731 C CA . PRO A 1 99 ? -9.162 -0.239 12.487 1.00 68.56 99 PRO A CA 1
ATOM 732 C C . PRO A 1 99 ? -8.418 -0.119 13.823 1.00 68.56 99 PRO A C 1
ATOM 734 O O . PRO A 1 99 ? -8.296 0.987 14.352 1.00 68.56 99 PRO A O 1
ATOM 737 N N . PRO A 1 100 ? -7.897 -1.249 14.354 1.00 76.94 100 PRO A N 1
ATOM 738 C CA . PRO A 1 100 ? -6.952 -1.316 15.450 1.00 76.94 100 PRO A CA 1
ATOM 739 C C . PRO A 1 100 ? -5.713 -0.497 15.158 1.00 76.94 100 PRO A C 1
ATOM 741 O O . PRO A 1 100 ? -5.029 -0.697 14.150 1.00 76.94 100 PRO A O 1
ATOM 744 N N . HIS A 1 101 ? -5.425 0.419 16.061 1.00 73.31 101 HIS A N 1
ATOM 745 C CA . HIS A 1 101 ? -4.273 1.287 15.983 1.00 73.31 101 HIS A CA 1
ATOM 746 C C . HIS A 1 101 ? -3.866 1.738 17.382 1.00 73.31 101 HIS A C 1
ATOM 748 O O . HIS A 1 101 ? -4.631 1.668 18.344 1.00 73.31 101 HIS A O 1
ATOM 754 N N . ILE A 1 102 ? -2.629 2.210 17.465 1.00 83.19 102 ILE A N 1
ATOM 755 C CA . ILE A 1 102 ? -2.102 2.952 18.602 1.00 83.19 102 ILE A CA 1
ATOM 756 C C . ILE A 1 102 ? -1.752 4.325 18.039 1.00 83.19 102 ILE A C 1
ATOM 758 O O . ILE A 1 102 ? -0.984 4.403 17.077 1.00 83.19 102 ILE A O 1
ATOM 762 N N . ASP A 1 103 ? -2.317 5.395 18.592 1.00 85.56 103 ASP A N 1
ATOM 763 C CA . ASP A 1 103 ? -1.952 6.741 18.154 1.00 85.56 103 ASP A CA 1
ATOM 764 C C . ASP A 1 103 ? -0.590 7.128 18.737 1.00 85.56 103 ASP A C 1
ATOM 766 O O . ASP A 1 103 ? -0.432 7.218 19.957 1.00 85.56 103 ASP A O 1
ATOM 770 N N . THR A 1 104 ? 0.384 7.369 17.857 1.00 83.50 104 THR A N 1
ATOM 771 C CA . THR A 1 104 ? 1.768 7.738 18.205 1.00 83.50 104 THR A CA 1
ATOM 772 C C . THR A 1 104 ? 2.244 8.948 17.396 1.00 83.50 104 THR A C 1
ATOM 774 O O . THR A 1 104 ? 3.306 8.914 16.772 1.00 83.50 104 THR A O 1
ATOM 777 N N . TYR A 1 105 ? 1.427 10.001 17.320 1.00 81.50 105 TYR A N 1
ATOM 778 C CA . TYR A 1 105 ? 1.752 11.193 16.532 1.00 81.50 105 TYR A CA 1
ATOM 779 C C . TYR A 1 105 ? 2.749 12.108 17.261 1.00 81.50 105 TYR A C 1
ATOM 781 O O . TYR A 1 105 ? 2.732 12.224 18.488 1.00 81.50 105 TYR A O 1
ATOM 789 N N . GLN A 1 106 ? 3.573 12.808 16.481 1.00 83.56 106 GLN A N 1
ATOM 790 C CA . GLN A 1 106 ? 4.394 13.928 16.935 1.00 83.56 106 GLN A CA 1
ATOM 791 C C . GLN A 1 106 ? 4.151 15.120 16.012 1.00 83.56 106 GLN A C 1
ATOM 793 O O . GLN A 1 106 ? 4.196 14.974 14.791 1.00 83.56 106 GLN A O 1
ATOM 798 N N . ILE A 1 107 ? 3.888 16.294 16.584 1.00 83.00 107 ILE A N 1
ATOM 799 C CA . ILE A 1 107 ? 3.644 17.524 15.822 1.00 83.00 107 ILE A CA 1
ATOM 800 C C . ILE A 1 107 ? 4.411 18.664 16.487 1.00 83.00 107 ILE A C 1
ATOM 802 O O . ILE A 1 107 ? 4.373 18.819 17.705 1.00 83.00 107 ILE A O 1
ATOM 806 N N . SER A 1 108 ? 5.140 19.451 15.690 1.00 81.69 108 SER A N 1
ATOM 807 C CA . SER A 1 108 ? 5.917 20.609 16.163 1.00 81.69 108 SER A CA 1
ATOM 808 C C . SER A 1 108 ? 6.872 20.294 17.328 1.00 81.69 108 SER A C 1
ATOM 810 O O . SER A 1 108 ? 7.110 21.137 18.184 1.00 81.69 108 SER A O 1
ATOM 812 N N . GLY A 1 109 ? 7.411 19.070 17.378 1.00 81.44 109 GLY A N 1
ATOM 813 C CA . GLY A 1 109 ? 8.313 18.616 18.444 1.00 81.44 109 GLY A CA 1
ATOM 814 C C . GLY A 1 109 ? 7.627 18.167 19.741 1.00 81.44 109 GLY A C 1
ATOM 815 O O . GLY A 1 109 ? 8.325 17.813 20.687 1.00 81.44 109 GLY A O 1
ATOM 816 N N . HIS A 1 110 ? 6.292 18.140 19.794 1.00 85.88 110 HIS A N 1
ATOM 817 C CA . HIS A 1 110 ? 5.533 17.643 20.941 1.00 85.88 110 HIS A CA 1
ATOM 818 C C . HIS A 1 110 ? 4.941 16.260 20.664 1.00 85.88 110 HIS A C 1
ATOM 820 O O . HIS A 1 110 ? 4.475 15.971 19.558 1.00 85.88 110 HIS A O 1
ATOM 826 N N . GLU A 1 111 ? 4.926 15.415 21.692 1.00 89.62 111 GLU A N 1
ATOM 827 C CA . GLU A 1 111 ? 4.379 14.059 21.628 1.00 89.62 111 GLU A CA 1
ATOM 828 C C . GLU A 1 111 ? 2.885 14.047 21.937 1.00 89.62 111 GLU A C 1
ATOM 830 O O . GLU A 1 111 ? 2.422 14.795 22.801 1.00 89.62 111 GLU A O 1
ATOM 835 N N . LEU A 1 112 ? 2.130 13.173 21.266 1.00 93.31 112 LEU A N 1
ATOM 836 C CA . LEU A 1 112 ? 0.769 12.848 21.677 1.00 93.31 112 LEU A CA 1
ATOM 837 C C . LEU A 1 112 ? 0.806 12.069 22.996 1.00 93.31 112 LEU A C 1
ATOM 839 O O . LEU A 1 112 ? 1.223 10.912 23.031 1.00 93.31 112 LEU A O 1
ATOM 843 N N . ILE A 1 113 ? 0.323 12.685 24.071 1.00 94.62 113 ILE A N 1
ATOM 844 C CA . ILE A 1 113 ? 0.343 12.085 25.413 1.00 94.62 113 ILE A CA 1
ATOM 845 C C . ILE A 1 113 ? -1.018 11.536 25.842 1.00 94.62 113 ILE A C 1
ATOM 847 O O . ILE A 1 113 ? -1.075 10.607 26.651 1.00 94.62 113 ILE A O 1
ATOM 851 N N . ALA A 1 114 ? -2.113 12.071 25.298 1.00 95.62 114 ALA A N 1
ATOM 852 C CA . ALA A 1 114 ? -3.464 11.611 25.592 1.00 95.62 114 ALA A CA 1
ATOM 853 C C . ALA A 1 114 ? -4.430 11.881 24.433 1.00 95.62 114 ALA A C 1
ATOM 855 O O . ALA A 1 114 ? -4.292 12.853 23.691 1.00 95.62 114 ALA A O 1
ATOM 856 N N . THR A 1 115 ? -5.454 11.041 24.329 1.00 96.81 115 THR A N 1
ATOM 857 C CA . THR A 1 115 ? -6.528 11.157 23.342 1.00 96.81 115 THR A CA 1
ATOM 858 C C . THR A 1 115 ? -7.857 11.203 24.071 1.00 96.81 115 THR A C 1
ATOM 860 O O . THR A 1 115 ? -8.085 10.432 25.004 1.00 96.81 115 THR A O 1
ATOM 863 N N . ALA A 1 116 ? -8.738 12.104 23.645 1.00 97.31 116 ALA A N 1
ATOM 864 C CA . ALA A 1 116 ? -10.080 12.245 24.186 1.00 97.31 116 ALA A CA 1
ATOM 865 C C . ALA A 1 116 ? -11.109 12.210 23.056 1.00 97.31 116 ALA A C 1
ATOM 867 O O . ALA A 1 116 ? -11.013 12.977 22.106 1.00 97.31 116 ALA A O 1
ATOM 868 N N . ILE A 1 117 ? -12.103 11.336 23.169 1.00 97.75 117 ILE A N 1
ATOM 869 C CA . ILE A 1 117 ? -13.214 11.178 22.235 1.00 97.75 117 ILE A CA 1
ATOM 870 C C . ILE A 1 117 ? -14.498 11.638 22.916 1.00 97.75 117 ILE A C 1
ATOM 872 O O . ILE A 1 117 ? -14.926 11.044 23.905 1.00 97.75 117 ILE A O 1
ATOM 876 N N . LEU A 1 118 ? -15.142 12.652 22.348 1.00 97.88 118 LEU A N 1
ATOM 877 C CA . LEU A 1 118 ? -16.504 13.055 22.673 1.00 97.88 118 LEU A CA 1
ATOM 878 C C . LEU A 1 118 ? -17.477 12.397 21.690 1.00 97.88 118 LEU A C 1
ATOM 880 O O . LEU A 1 118 ? -17.401 12.637 20.484 1.00 97.88 118 LEU A O 1
ATOM 884 N N . CYS A 1 119 ? -18.407 11.588 22.194 1.00 97.69 119 CYS A N 1
ATOM 885 C CA . CYS A 1 119 ? -19.477 11.021 21.381 1.00 97.69 119 CYS A CA 1
ATOM 886 C C . CYS A 1 119 ? -20.610 12.037 21.214 1.00 97.69 119 CYS A C 1
ATOM 888 O O . CYS A 1 119 ? -21.373 12.291 22.144 1.00 97.69 119 CYS A O 1
ATOM 890 N N . VAL A 1 120 ? -20.721 12.611 20.017 1.00 97.44 120 VAL A N 1
ATOM 891 C CA . VAL A 1 120 ? -21.739 13.611 19.662 1.00 97.44 120 VAL A CA 1
ATOM 892 C C . VAL A 1 120 ? -23.061 12.943 19.298 1.00 97.44 120 VAL A C 1
ATOM 894 O O . VAL A 1 120 ? -24.123 13.453 19.622 1.00 97.44 120 VAL A O 1
ATOM 897 N N . GLU A 1 121 ? -23.009 11.779 18.662 1.00 96.94 121 GLU A N 1
ATOM 898 C CA . GLU A 1 121 ? -24.190 10.998 18.307 1.00 96.94 121 GLU A CA 1
ATOM 899 C C . GLU A 1 121 ? -23.855 9.525 18.507 1.00 96.94 121 GLU A C 1
ATOM 901 O O . GLU A 1 121 ? -22.908 9.014 17.907 1.00 96.94 121 GLU A O 1
ATOM 906 N N . ALA A 1 122 ? -24.584 8.859 19.399 1.00 95.69 122 ALA A N 1
ATOM 907 C CA . ALA A 1 122 ? -24.375 7.446 19.673 1.00 95.69 122 ALA A CA 1
ATOM 908 C C . ALA A 1 122 ? -25.195 6.556 18.724 1.00 95.69 122 ALA A C 1
ATOM 910 O O . ALA A 1 122 ? -26.365 6.853 18.463 1.00 95.69 122 ALA A O 1
ATOM 911 N N . PRO A 1 123 ? -24.626 5.426 18.268 1.00 94.75 123 PRO A N 1
ATOM 912 C CA . PRO A 1 123 ? -25.365 4.440 17.494 1.00 94.75 123 PRO A CA 1
ATOM 913 C C . PRO A 1 123 ? -26.412 3.749 18.375 1.00 94.75 123 PRO A C 1
ATOM 915 O O . PRO A 1 123 ? -26.277 3.671 19.595 1.00 94.75 123 PRO A O 1
ATOM 918 N N . THR A 1 124 ? -27.450 3.191 17.751 1.00 92.25 124 THR A N 1
ATOM 919 C CA . THR A 1 124 ? -28.442 2.371 18.470 1.00 92.25 124 THR A CA 1
ATOM 920 C C . THR A 1 124 ? -27.942 0.948 18.715 1.00 92.25 124 THR A C 1
ATOM 922 O O . THR A 1 124 ? -28.400 0.293 19.649 1.00 92.25 124 THR A O 1
ATOM 925 N N . LEU A 1 125 ? -26.997 0.464 17.898 1.00 86.75 125 LEU A N 1
ATOM 926 C CA . LEU A 1 125 ? -26.362 -0.843 18.056 1.00 86.75 125 LEU A CA 1
ATOM 927 C C . LEU A 1 125 ? -24.941 -0.847 17.467 1.00 86.75 125 LEU A C 1
ATOM 929 O O . LEU A 1 125 ? -24.734 -0.390 16.343 1.00 86.75 125 LEU A O 1
ATOM 933 N N . GLY A 1 126 ? -23.977 -1.452 18.168 1.00 87.31 126 GLY A N 1
ATOM 934 C CA . GLY A 1 126 ? -22.577 -1.526 17.725 1.00 87.31 126 GLY A CA 1
ATOM 935 C C . GLY A 1 126 ? -21.809 -0.218 17.944 1.00 87.31 126 GLY A C 1
ATOM 936 O O . GLY A 1 126 ? -22.202 0.605 18.768 1.00 87.31 126 GLY A O 1
ATOM 937 N N . GLY A 1 127 ? -20.722 -0.005 17.198 1.00 89.62 127 GLY A N 1
ATOM 938 C CA . GLY A 1 127 ? -19.956 1.244 17.261 1.00 89.62 127 GLY A CA 1
ATOM 939 C C . GLY A 1 127 ? -19.132 1.442 18.536 1.00 89.62 127 GLY A C 1
ATOM 940 O O . GLY A 1 127 ? -18.738 2.564 18.845 1.00 89.62 127 GLY A O 1
ATOM 941 N N . GLU A 1 128 ? -18.874 0.404 19.318 1.00 92.88 128 GLU A N 1
ATOM 942 C CA . GLU A 1 128 ? -18.124 0.504 20.567 1.00 92.88 128 GLU A CA 1
ATOM 943 C C . GLU A 1 128 ? -16.644 0.831 20.313 1.00 92.88 128 GLU A C 1
ATOM 945 O O . GLU A 1 128 ? -16.090 0.465 19.278 1.00 92.88 128 GLU A O 1
ATOM 950 N N . THR A 1 129 ? -15.978 1.522 21.244 1.00 94.06 129 THR A N 1
ATOM 951 C CA . THR A 1 129 ? -14.505 1.606 21.206 1.00 94.06 129 THR A CA 1
ATOM 952 C C . THR A 1 129 ? -13.943 0.440 21.995 1.00 94.06 129 THR A C 1
ATOM 954 O O . THR A 1 129 ? -14.236 0.301 23.181 1.00 94.06 129 THR A O 1
ATOM 957 N N . VAL A 1 130 ? -13.144 -0.398 21.347 1.00 90.19 130 VAL A N 1
ATOM 958 C CA . VAL A 1 130 ? -12.619 -1.627 21.941 1.00 90.19 130 VAL A CA 1
ATOM 959 C C . VAL A 1 130 ? -11.108 -1.521 22.058 1.00 90.19 130 VAL A C 1
ATOM 961 O O . VAL A 1 130 ? -10.421 -1.399 21.049 1.00 90.19 130 VAL A O 1
ATOM 964 N N . PHE A 1 131 ? -10.601 -1.595 23.285 1.00 90.81 131 PHE A N 1
ATOM 965 C CA . PHE A 1 131 ? -9.179 -1.664 23.608 1.00 90.81 131 PHE A CA 1
ATOM 966 C C . PHE A 1 131 ? -8.768 -3.132 23.678 1.00 90.81 131 PHE A C 1
ATOM 968 O O . PHE A 1 131 ? -9.113 -3.832 24.633 1.00 90.81 131 PHE A O 1
ATOM 975 N N . LEU A 1 132 ? -8.080 -3.605 22.640 1.00 80.06 132 LEU A N 1
ATOM 976 C CA . LEU A 1 132 ? -7.753 -5.019 22.441 1.00 80.06 132 LEU A CA 1
ATOM 977 C C . LEU A 1 132 ? -6.743 -5.523 23.467 1.00 80.06 132 LEU A C 1
ATOM 979 O O . LEU A 1 132 ? -6.920 -6.596 24.036 1.00 80.06 132 LEU A O 1
ATOM 983 N N . ASP A 1 133 ? -5.723 -4.712 23.726 1.00 81.25 133 ASP A N 1
ATOM 984 C CA . ASP A 1 133 ? -4.583 -5.079 24.566 1.00 81.25 133 ASP A CA 1
ATOM 985 C C . ASP A 1 133 ? -4.705 -4.515 25.990 1.00 81.25 133 ASP A C 1
ATOM 987 O O . ASP A 1 133 ? -3.726 -4.452 26.738 1.00 81.25 133 ASP A O 1
ATOM 991 N N . ALA A 1 134 ? -5.916 -4.110 26.389 1.00 87.06 134 ALA A N 1
ATOM 992 C CA . ALA A 1 134 ? -6.190 -3.691 27.755 1.00 87.06 134 ALA A CA 1
ATOM 993 C C . ALA A 1 134 ? -5.851 -4.819 28.742 1.00 87.06 134 ALA A C 1
ATOM 995 O O . ALA A 1 134 ? -6.186 -5.991 28.544 1.00 87.06 134 ALA A O 1
ATOM 996 N N . LYS A 1 135 ? -5.194 -4.461 29.848 1.00 83.25 135 LYS A N 1
ATOM 997 C CA . LYS A 1 135 ? -4.744 -5.423 30.856 1.00 83.25 135 LYS A CA 1
ATOM 998 C C . LYS A 1 135 ? -5.927 -6.198 31.444 1.00 83.25 135 LYS A C 1
ATOM 1000 O O . LYS A 1 135 ? -7.005 -5.647 31.665 1.00 83.25 135 LYS A O 1
ATOM 1005 N N . ASP A 1 136 ? -5.679 -7.468 31.753 1.00 79.25 136 ASP A N 1
ATOM 1006 C CA . ASP A 1 136 ? -6.600 -8.503 32.243 1.00 79.25 136 ASP A CA 1
ATOM 1007 C C . ASP A 1 136 ? -7.526 -9.091 31.172 1.00 79.25 136 ASP A C 1
ATOM 1009 O O . ASP A 1 136 ? -7.688 -10.303 31.156 1.00 79.25 136 ASP A O 1
ATOM 1013 N N . ASN A 1 137 ? -8.121 -8.270 30.300 1.00 75.69 137 ASN A N 1
ATOM 1014 C CA . ASN A 1 137 ? -8.944 -8.676 29.151 1.00 75.69 137 ASN A CA 1
ATOM 1015 C C . ASN A 1 137 ? -9.250 -7.450 28.271 1.00 75.69 137 ASN A C 1
ATOM 1017 O O . ASN A 1 137 ? -9.337 -6.347 28.832 1.00 75.69 137 ASN A O 1
ATOM 1021 N N . PRO A 1 138 ? -9.551 -7.647 26.969 1.00 83.25 138 PRO A N 1
ATOM 1022 C CA . PRO A 1 138 ? -10.049 -6.586 26.104 1.00 83.25 138 PRO A CA 1
ATOM 1023 C C . PRO A 1 138 ? -11.219 -5.836 26.735 1.00 83.25 138 PRO A C 1
ATOM 1025 O O . PRO A 1 138 ? -12.113 -6.434 27.350 1.00 83.25 138 PRO A O 1
ATOM 1028 N N . LEU A 1 139 ? -11.204 -4.517 26.579 1.00 88.75 139 LEU A N 1
ATOM 1029 C CA . LEU A 1 139 ? -12.171 -3.627 27.200 1.00 88.75 139 LEU A CA 1
ATOM 1030 C C . LEU A 1 139 ? -12.984 -2.906 26.135 1.00 88.75 139 LEU A C 1
ATOM 1032 O O . LEU A 1 139 ? -12.445 -2.151 25.332 1.00 88.75 139 LEU A O 1
ATOM 1036 N N . GLN A 1 140 ? -14.290 -3.121 26.158 1.00 90.62 140 GLN A N 1
ATOM 1037 C CA . GLN A 1 140 ? -15.239 -2.505 25.246 1.00 90.62 140 GLN A CA 1
ATOM 1038 C C . GLN A 1 140 ? -15.966 -1.363 25.948 1.00 90.62 140 GLN A C 1
ATOM 1040 O O . GLN A 1 140 ? -16.550 -1.557 27.012 1.00 90.62 140 GLN A O 1
ATOM 1045 N N . VAL A 1 141 ? -15.944 -0.183 25.339 1.00 92.62 141 VAL A N 1
ATOM 1046 C CA . VAL A 1 141 ? -16.656 1.008 25.799 1.00 92.62 141 VAL A CA 1
ATOM 1047 C C . VAL A 1 141 ? -17.858 1.242 24.895 1.00 92.62 141 VAL A C 1
ATOM 1049 O O . VAL A 1 141 ? -17.707 1.599 23.722 1.00 92.62 141 VAL A O 1
ATOM 1052 N N . GLU A 1 142 ? -19.049 1.048 25.456 1.00 92.50 142 GLU A N 1
ATOM 1053 C CA . GLU A 1 142 ? -20.302 1.444 24.816 1.00 92.50 142 GLU A CA 1
ATOM 1054 C C . GLU A 1 142 ? -20.439 2.971 24.898 1.00 92.50 142 GLU A C 1
ATOM 1056 O O . GLU A 1 142 ? -20.260 3.571 25.964 1.00 92.50 142 GLU A O 1
ATOM 1061 N N . HIS A 1 143 ? -20.714 3.599 23.753 1.00 92.81 143 HIS A N 1
ATOM 1062 C CA . HIS A 1 143 ? -20.809 5.053 23.644 1.00 92.81 143 HIS A CA 1
ATOM 1063 C C . HIS A 1 143 ? -22.236 5.539 23.876 1.00 92.81 143 HIS A C 1
ATOM 1065 O O . HIS A 1 143 ? -23.190 4.968 23.354 1.00 92.81 143 HIS A O 1
ATOM 1071 N N . ARG A 1 144 ? -22.367 6.644 24.611 1.00 93.88 144 ARG A N 1
ATOM 1072 C CA . ARG A 1 144 ? -23.615 7.390 24.800 1.00 93.88 144 ARG A CA 1
ATOM 1073 C C . ARG A 1 144 ? -23.454 8.808 24.270 1.00 93.88 144 ARG A C 1
ATOM 1075 O O . ARG A 1 144 ? -22.372 9.385 24.338 1.00 93.88 144 ARG A O 1
ATOM 1082 N N . THR A 1 145 ? -24.539 9.380 23.764 1.00 96.31 145 THR A N 1
ATOM 1083 C CA . THR A 1 145 ? -24.542 10.774 23.308 1.00 96.31 145 THR A CA 1
ATOM 1084 C C . THR A 1 145 ? -24.179 11.687 24.476 1.00 96.31 145 THR A C 1
ATOM 1086 O O . THR A 1 145 ? -24.788 11.592 25.539 1.00 96.31 145 THR A O 1
ATOM 1089 N N . GLY A 1 146 ? -23.172 12.536 24.284 1.00 96.25 146 GLY A N 1
ATOM 1090 C CA . GLY A 1 146 ? -22.640 13.433 25.304 1.00 96.25 146 GLY A CA 1
ATOM 1091 C C . GLY A 1 146 ? -21.535 12.843 26.186 1.00 96.25 146 GLY A C 1
ATOM 1092 O O . GLY A 1 146 ? -21.026 13.545 27.059 1.00 96.25 146 GLY A O 1
ATOM 1093 N N . GLN A 1 147 ? -21.132 11.588 25.971 1.00 95.81 147 GLN A N 1
ATOM 1094 C CA . GLN A 1 147 ? -20.084 10.925 26.749 1.00 95.81 147 GLN A CA 1
ATOM 1095 C C . GLN A 1 147 ? -18.679 11.292 26.259 1.00 95.81 147 GLN A C 1
ATOM 1097 O O . GLN A 1 147 ? -18.405 11.274 25.059 1.00 95.81 147 GLN A O 1
ATOM 1102 N N . LEU A 1 148 ? -17.761 11.523 27.200 1.00 97.00 148 LEU A N 1
ATOM 1103 C CA . LEU A 1 148 ? -16.323 11.600 26.944 1.00 97.00 148 LEU A CA 1
ATOM 1104 C C . LEU A 1 148 ? -15.637 10.282 27.325 1.00 97.00 148 LEU A C 1
ATOM 1106 O O . LEU A 1 148 ? -15.852 9.749 28.418 1.00 97.00 148 LEU A O 1
ATOM 1110 N N . VAL A 1 149 ? -14.764 9.798 26.449 1.00 96.50 149 VAL A N 1
ATOM 1111 C CA . VAL A 1 149 ? -13.839 8.683 26.680 1.00 96.50 149 VAL A CA 1
ATOM 1112 C C . VAL A 1 149 ? -12.429 9.210 26.468 1.00 96.50 149 VAL A C 1
ATOM 1114 O O . VAL A 1 149 ? -12.160 9.776 25.418 1.00 96.50 149 VAL A O 1
ATOM 1117 N N . ALA A 1 150 ? -11.520 9.037 27.420 1.00 96.69 150 ALA A N 1
ATOM 1118 C CA . ALA A 1 150 ? -10.149 9.519 27.271 1.00 96.69 150 ALA A CA 1
ATOM 1119 C C . ALA A 1 150 ? -9.135 8.504 27.783 1.00 96.69 150 ALA A C 1
ATOM 1121 O O . ALA A 1 150 ? -9.400 7.814 28.765 1.00 96.69 150 ALA A O 1
ATOM 1122 N N . TRP A 1 151 ? -7.970 8.419 27.151 1.00 96.12 151 TRP A N 1
ATOM 1123 C CA . TRP A 1 151 ? -6.881 7.561 27.608 1.00 96.12 151 TRP A CA 1
ATOM 1124 C C . TRP A 1 151 ? -5.519 8.205 27.395 1.00 96.12 151 TRP A C 1
ATOM 1126 O O . TRP A 1 151 ? -5.361 9.128 26.598 1.00 96.12 151 TRP A O 1
ATOM 1136 N N . HIS A 1 152 ? -4.530 7.710 28.133 1.00 95.31 152 HIS A N 1
ATOM 1137 C CA . HIS A 1 152 ? -3.135 8.082 27.926 1.00 95.31 152 HIS A CA 1
ATOM 1138 C C . HIS A 1 152 ? -2.541 7.259 26.779 1.00 95.31 152 HIS A C 1
ATOM 1140 O O . HIS A 1 152 ? -2.735 6.045 26.724 1.00 95.31 152 HIS A O 1
ATOM 1146 N N . ASN A 1 153 ? -1.799 7.913 25.887 1.00 94.31 153 ASN A N 1
ATOM 1147 C CA . ASN A 1 153 ? -1.144 7.280 24.738 1.00 94.31 153 ASN A CA 1
ATOM 1148 C C . ASN A 1 153 ? 0.277 6.795 25.047 1.00 94.31 153 ASN A C 1
ATOM 1150 O O . ASN A 1 153 ? 0.875 6.089 24.238 1.00 94.31 153 ASN A O 1
ATOM 1154 N N . VAL A 1 154 ? 0.817 7.159 26.212 1.00 89.94 154 VAL A N 1
ATOM 1155 C CA . VAL A 1 154 ? 2.174 6.820 26.649 1.00 89.94 154 VAL A CA 1
ATOM 1156 C C . VAL A 1 154 ? 2.166 6.221 28.058 1.00 89.94 154 VAL A C 1
ATOM 1158 O O . VAL A 1 154 ? 1.384 6.632 28.920 1.00 89.94 154 VAL A O 1
ATOM 1161 N N . ASP A 1 155 ? 3.072 5.273 28.299 1.00 85.00 155 ASP A N 1
ATOM 1162 C CA . ASP A 1 155 ? 3.442 4.771 29.627 1.00 85.00 155 ASP A CA 1
ATOM 1163 C C . ASP A 1 155 ? 4.897 5.185 29.894 1.00 85.00 155 ASP A C 1
ATOM 1165 O O . ASP A 1 155 ? 5.839 4.679 29.279 1.00 85.00 155 ASP A O 1
ATOM 1169 N N . GLY A 1 156 ? 5.082 6.188 30.755 1.00 83.06 156 GLY A N 1
ATOM 1170 C CA . GLY A 1 156 ? 6.375 6.843 30.946 1.00 83.06 156 GLY A CA 1
ATOM 1171 C C . GLY A 1 156 ? 6.785 7.661 29.719 1.00 83.06 156 GLY A C 1
ATOM 1172 O O . GLY A 1 156 ? 6.169 8.680 29.425 1.00 83.06 156 GLY A O 1
ATOM 1173 N N . THR A 1 157 ? 7.842 7.232 29.027 1.00 80.69 157 THR A N 1
ATOM 1174 C CA . THR A 1 157 ? 8.401 7.908 27.838 1.00 80.69 157 THR A CA 1
ATOM 1175 C C . THR A 1 157 ? 8.196 7.115 26.549 1.00 80.69 157 THR A C 1
ATOM 1177 O O . THR A 1 157 ? 8.824 7.411 25.538 1.00 80.69 157 THR A O 1
ATOM 1180 N N . THR A 1 158 ? 7.393 6.051 26.585 1.00 82.50 158 THR A N 1
ATOM 1181 C CA . THR A 1 158 ? 7.156 5.177 25.430 1.00 82.50 158 THR A CA 1
ATOM 1182 C C . THR A 1 158 ? 5.666 5.052 25.141 1.00 82.50 158 THR A C 1
ATOM 1184 O O . THR A 1 158 ? 4.880 5.103 26.090 1.00 82.50 158 THR A O 1
ATOM 1187 N N . PRO A 1 159 ? 5.260 4.836 23.877 1.00 86.25 159 PRO A N 1
ATOM 1188 C CA . PRO A 1 159 ? 3.872 4.540 23.536 1.00 86.25 159 PRO A CA 1
ATOM 1189 C C . PRO A 1 159 ? 3.287 3.396 24.376 1.00 86.25 159 PRO A C 1
ATOM 1191 O O . PRO A 1 159 ? 3.913 2.344 24.524 1.00 86.25 159 PRO A O 1
ATOM 1194 N N . ASP A 1 160 ? 2.081 3.588 24.912 1.00 88.75 160 ASP A N 1
ATOM 1195 C CA . ASP A 1 160 ? 1.363 2.556 25.661 1.00 88.75 160 ASP A CA 1
ATOM 1196 C C . ASP A 1 160 ? 0.717 1.574 24.677 1.00 88.75 160 ASP A C 1
ATOM 1198 O O . ASP A 1 160 ? -0.336 1.839 24.097 1.00 88.75 160 ASP A O 1
ATOM 1202 N N . VAL A 1 161 ? 1.338 0.408 24.497 1.00 81.50 161 VAL A N 1
ATOM 1203 C CA . VAL A 1 161 ? 0.817 -0.644 23.608 1.00 81.50 161 VAL A CA 1
ATOM 1204 C C . VAL A 1 161 ? -0.571 -1.138 24.014 1.00 81.50 161 VAL A C 1
ATOM 1206 O O . VAL A 1 161 ? -1.320 -1.612 23.165 1.00 81.50 161 VAL A O 1
ATOM 1209 N N . THR A 1 162 ? -0.954 -0.991 25.287 1.00 87.44 162 THR A N 1
ATOM 1210 C CA . THR A 1 162 ? -2.288 -1.383 25.760 1.00 87.44 162 THR A CA 1
ATOM 1211 C C . THR A 1 162 ? -3.379 -0.418 25.289 1.00 87.44 162 THR A C 1
ATOM 1213 O O . THR A 1 162 ? -4.556 -0.772 25.296 1.00 87.44 162 THR A O 1
ATOM 1216 N N . ALA A 1 163 ? -3.004 0.764 24.782 1.00 90.50 163 ALA A N 1
ATOM 1217 C CA . ALA A 1 163 ? -3.905 1.702 24.116 1.00 90.50 163 ALA A CA 1
ATOM 1218 C C . ALA A 1 163 ? -4.278 1.285 22.681 1.00 90.50 163 ALA A C 1
ATOM 1220 O O . ALA A 1 163 ? -4.957 2.046 21.990 1.00 90.50 163 ALA A O 1
ATOM 1221 N N . ASN A 1 164 ? -3.867 0.095 22.222 1.00 85.38 164 ASN A N 1
ATOM 1222 C CA . ASN A 1 164 ? -4.306 -0.458 20.945 1.00 85.38 164 ASN A CA 1
ATOM 1223 C C . ASN A 1 164 ? -5.829 -0.624 20.927 1.00 85.38 164 ASN A C 1
ATOM 1225 O O . ASN A 1 164 ? -6.391 -1.435 21.674 1.00 85.38 164 ASN A O 1
ATOM 1229 N N . HIS A 1 165 ? -6.493 0.148 20.075 1.00 89.81 165 HIS A N 1
ATOM 1230 C CA . HIS A 1 165 ? -7.942 0.235 20.065 1.00 89.81 165 HIS A CA 1
ATOM 1231 C C . HIS A 1 165 ? -8.514 0.371 18.660 1.00 89.81 165 HIS A C 1
ATOM 1233 O O . HIS A 1 165 ? -7.844 0.799 17.723 1.00 89.81 165 HIS A O 1
ATOM 1239 N N . TYR A 1 166 ? -9.786 0.010 18.526 1.00 84.25 166 TYR A N 1
ATOM 1240 C CA . TYR A 1 166 ? -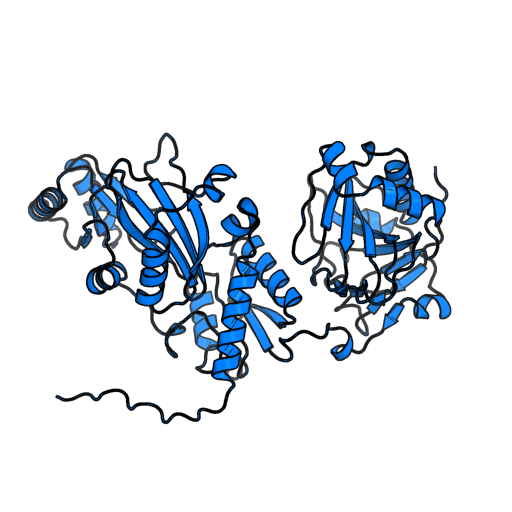10.538 0.106 17.281 1.00 84.25 166 TYR A CA 1
ATOM 1241 C C . TYR A 1 166 ? -11.970 0.578 17.554 1.00 84.25 166 TYR A C 1
ATOM 1243 O O . TYR A 1 166 ? -12.450 0.504 18.690 1.00 84.25 166 TYR A O 1
ATOM 1251 N N . ALA A 1 167 ? -12.658 1.076 16.527 1.00 87.88 167 ALA A N 1
ATOM 1252 C CA . ALA A 1 167 ? -14.094 1.338 16.596 1.00 87.88 167 ALA A CA 1
ATOM 1253 C C . ALA A 1 167 ? -14.836 0.189 15.911 1.00 87.88 167 ALA A C 1
ATOM 1255 O O . ALA A 1 167 ? -14.638 -0.057 14.719 1.00 87.88 167 ALA A O 1
ATOM 1256 N N . ALA A 1 168 ? -15.662 -0.528 16.669 1.00 85.69 168 ALA A N 1
ATOM 1257 C CA . ALA A 1 168 ? -16.461 -1.621 16.143 1.00 85.69 168 ALA A CA 1
ATOM 1258 C C . ALA A 1 168 ? -17.445 -1.131 15.073 1.00 85.69 168 ALA A C 1
ATOM 1260 O O . ALA A 1 168 ? -17.873 0.023 15.133 1.00 85.69 168 ALA A O 1
ATOM 1261 N N . PRO A 1 169 ? -17.822 -1.989 14.108 1.00 81.19 169 PRO A N 1
ATOM 1262 C CA . PRO A 1 169 ? -18.810 -1.626 13.108 1.00 81.19 169 PRO A CA 1
ATOM 1263 C C . PRO A 1 169 ? -20.122 -1.157 13.741 1.00 81.19 169 PRO A C 1
ATOM 1265 O O . PRO A 1 169 ? -20.641 -1.785 14.674 1.00 81.19 169 PRO A O 1
ATOM 1268 N N . VAL A 1 170 ? -20.686 -0.071 13.221 1.00 84.38 170 VAL A N 1
ATOM 1269 C CA . VAL A 1 170 ? -22.049 0.342 13.565 1.00 84.38 170 VAL A CA 1
ATOM 1270 C C . VAL A 1 170 ? -23.023 -0.676 12.974 1.00 84.38 170 VAL A C 1
ATOM 1272 O O . VAL A 1 170 ? -22.972 -0.991 11.792 1.00 84.38 170 VAL A O 1
ATOM 1275 N N . ARG A 1 171 ? -23.921 -1.222 13.793 1.00 84.44 171 ARG A N 1
ATOM 1276 C CA . ARG A 1 171 ? -24.939 -2.208 13.375 1.00 84.44 171 ARG A CA 1
ATOM 1277 C C . ARG A 1 171 ? -26.361 -1.652 13.413 1.00 84.44 171 ARG A C 1
ATOM 1279 O O . ARG A 1 171 ? -27.288 -2.320 12.969 1.00 84.44 171 ARG A O 1
ATOM 1286 N N . GLY A 1 172 ? -26.537 -0.444 13.936 1.00 83.81 172 GLY A N 1
ATOM 1287 C CA . GLY A 1 172 ? -27.807 0.264 13.951 1.00 83.81 172 GLY A CA 1
ATOM 1288 C C . GLY A 1 172 ? -27.607 1.740 14.269 1.00 83.81 172 GLY A C 1
ATOM 1289 O O . GLY A 1 172 ? -26.850 2.094 15.175 1.00 83.81 172 GLY A O 1
ATOM 1290 N N . GLY A 1 173 ? -28.323 2.604 13.549 1.00 93.19 173 GLY A N 1
ATOM 1291 C CA . GLY A 1 173 ? -28.172 4.055 13.647 1.00 93.19 173 GLY A CA 1
ATOM 1292 C C . GLY A 1 173 ? -26.864 4.551 13.028 1.00 93.19 173 GLY A C 1
ATOM 1293 O O . GLY A 1 173 ? -26.342 3.937 12.101 1.00 93.19 173 GLY A O 1
ATOM 1294 N N . ARG A 1 174 ? -26.358 5.661 13.565 1.00 93.25 174 ARG A N 1
ATOM 1295 C CA . ARG A 1 174 ? -25.145 6.355 13.127 1.00 93.25 174 ARG A CA 1
ATOM 1296 C C . ARG A 1 174 ? -24.314 6.727 14.350 1.00 93.25 174 ARG A C 1
ATOM 1298 O O . ARG A 1 174 ? -24.878 6.987 15.411 1.00 93.25 174 ARG A O 1
ATOM 1305 N N . LYS A 1 175 ? -22.989 6.741 14.215 1.00 96.19 175 LYS A N 1
ATOM 1306 C CA . LYS A 1 175 ? -22.074 7.191 15.269 1.00 96.19 175 LYS A CA 1
ATOM 1307 C C . LYS A 1 175 ? -21.283 8.405 14.801 1.00 96.19 175 LYS A C 1
ATOM 1309 O O . LYS A 1 175 ? -20.544 8.297 13.831 1.00 96.19 175 LYS A O 1
ATOM 1314 N N . THR A 1 176 ? -21.337 9.498 15.551 1.00 97.50 176 THR A N 1
ATOM 1315 C CA . THR A 1 176 ? -20.549 10.711 15.286 1.00 97.50 176 THR A CA 1
ATOM 1316 C C . THR A 1 176 ? -19.692 11.044 16.501 1.00 97.50 176 THR A C 1
ATOM 1318 O O . THR A 1 176 ? -20.201 11.132 17.621 1.00 97.50 176 THR A O 1
ATOM 1321 N N . ILE A 1 177 ? -18.387 11.227 16.296 1.00 97.88 177 ILE A N 1
ATOM 1322 C CA . ILE A 1 177 ? -17.425 11.541 17.357 1.00 97.88 177 ILE A CA 1
ATOM 1323 C C . ILE A 1 177 ? -16.519 12.719 17.000 1.00 97.88 177 ILE A C 1
ATOM 1325 O O . ILE A 1 177 ? -16.184 12.932 15.835 1.00 97.88 177 ILE A O 1
ATOM 1329 N N . LEU A 1 178 ? -16.069 13.427 18.033 1.00 98.00 178 LEU A N 1
ATOM 1330 C CA . LEU A 1 178 ? -15.008 14.426 17.967 1.00 98.00 178 LEU A CA 1
ATOM 1331 C C . LEU A 1 178 ? -13.828 13.969 18.819 1.00 98.00 178 LEU A C 1
ATOM 1333 O O . LEU A 1 178 ? -13.985 13.745 20.019 1.00 98.00 178 LEU A O 1
ATOM 1337 N N . SER A 1 179 ? -12.655 13.856 18.208 1.00 96.94 179 SER A N 1
ATOM 1338 C CA . SER A 1 179 ? -11.415 13.508 18.896 1.00 96.94 179 SER A CA 1
ATOM 1339 C C . SER A 1 179 ? -10.549 14.747 19.112 1.00 96.94 179 SER A C 1
ATOM 1341 O O . SER A 1 179 ? -10.239 15.465 18.161 1.00 96.94 179 SER A O 1
ATOM 1343 N N . LEU A 1 180 ? -10.118 14.966 20.354 1.00 96.81 180 LEU A N 1
ATOM 1344 C CA . LEU A 1 180 ? -9.065 15.909 20.715 1.00 96.81 180 LEU A CA 1
ATOM 1345 C C . LEU A 1 180 ? -7.783 15.133 21.027 1.00 96.81 180 LEU A C 1
ATOM 1347 O O . LEU A 1 180 ? -7.745 14.322 21.956 1.00 96.81 180 LEU A O 1
ATOM 1351 N N . PHE A 1 181 ? -6.734 15.408 20.258 1.00 96.12 181 PHE A N 1
ATOM 1352 C CA . PHE A 1 181 ? -5.385 14.906 20.505 1.00 96.12 181 PHE A CA 1
ATOM 1353 C C . PHE A 1 181 ? -4.613 15.926 21.343 1.00 96.12 181 PHE A C 1
ATOM 1355 O O . PHE A 1 181 ? -4.502 17.092 20.959 1.00 96.12 181 PHE A O 1
ATOM 1362 N N . LEU A 1 182 ? -4.105 15.493 22.496 1.00 94.81 182 LEU A N 1
ATOM 1363 C CA . LEU A 1 182 ? -3.432 16.348 23.469 1.00 94.81 182 LEU A CA 1
ATOM 1364 C C . LEU A 1 182 ? -1.924 16.140 23.373 1.00 94.81 182 LEU A C 1
ATOM 1366 O O . LEU A 1 182 ? -1.411 15.073 23.721 1.00 94.81 182 LEU A O 1
ATOM 1370 N N . TYR A 1 183 ? -1.226 17.173 22.913 1.00 94.50 183 TYR A N 1
ATOM 1371 C CA . TYR A 1 183 ? 0.214 17.157 22.710 1.00 94.50 183 TYR A CA 1
ATOM 1372 C C . TYR A 1 183 ? 0.934 17.903 23.828 1.00 94.50 183 TYR A C 1
ATOM 1374 O O . TYR A 1 183 ? 0.515 18.991 24.228 1.00 94.50 183 TYR A O 1
ATOM 1382 N N . GLY A 1 184 ? 2.040 17.345 24.311 1.00 91.94 184 GLY A N 1
ATOM 1383 C CA . GLY A 1 184 ? 2.850 17.971 25.351 1.00 91.94 184 GLY A CA 1
ATOM 1384 C C . GLY A 1 184 ? 3.962 17.061 25.869 1.00 91.94 184 GLY A C 1
ATOM 1385 O O . GLY A 1 184 ? 4.148 15.959 25.357 1.00 91.94 184 GLY A O 1
ATOM 1386 N N . PRO A 1 185 ? 4.728 17.495 26.883 1.00 89.75 185 PRO A N 1
ATOM 1387 C CA . PRO A 1 185 ? 5.714 16.637 27.523 1.00 89.75 185 PRO A CA 1
ATOM 1388 C C . PRO A 1 185 ? 5.019 15.543 28.339 1.00 89.75 185 PRO A C 1
ATOM 1390 O O . PRO A 1 185 ? 4.013 15.793 29.005 1.00 89.75 185 PRO A O 1
ATOM 1393 N N . THR A 1 186 ? 5.597 14.343 28.382 1.00 86.88 186 THR A N 1
ATOM 1394 C CA . THR A 1 186 ? 5.056 13.212 29.162 1.00 86.88 186 THR A CA 1
ATOM 1395 C C . THR A 1 186 ? 4.925 13.517 30.659 1.00 86.88 186 THR A C 1
ATOM 1397 O O . THR A 1 186 ? 4.044 12.977 31.331 1.00 86.88 186 THR A O 1
ATOM 1400 N N . SER A 1 187 ? 5.726 14.454 31.182 1.00 86.06 187 SER A N 1
ATOM 1401 C CA . SER A 1 187 ? 5.622 14.963 32.555 1.00 86.06 187 SER A CA 1
ATOM 1402 C C . SER A 1 187 ? 4.276 15.626 32.866 1.00 86.06 187 SER A C 1
ATOM 1404 O O . SER A 1 187 ? 3.864 15.626 34.027 1.00 86.06 187 SER A O 1
ATOM 1406 N N . ALA A 1 188 ? 3.545 16.123 31.861 1.00 85.81 188 ALA A N 1
ATOM 1407 C CA . ALA A 1 188 ? 2.206 16.681 32.048 1.00 85.81 188 ALA A CA 1
ATOM 1408 C C . ALA A 1 188 ? 1.207 15.634 32.575 1.00 85.81 188 ALA A C 1
ATOM 1410 O O . ALA A 1 188 ? 0.310 15.974 33.342 1.00 85.81 188 ALA A O 1
ATOM 1411 N N . LEU A 1 189 ? 1.400 14.345 32.265 1.00 85.31 189 LEU A N 1
ATOM 1412 C CA . LEU A 1 189 ? 0.535 13.266 32.760 1.00 85.31 189 LEU A CA 1
ATOM 1413 C C . LEU A 1 189 ? 0.677 13.005 34.267 1.00 85.31 189 LEU A C 1
ATOM 1415 O O . LEU A 1 189 ? -0.196 12.366 34.855 1.00 85.31 189 LEU A O 1
ATOM 1419 N N . ALA A 1 190 ? 1.754 13.480 34.901 1.00 76.06 190 ALA A N 1
ATOM 1420 C CA . ALA A 1 190 ? 1.907 13.426 36.356 1.00 76.06 190 ALA A CA 1
ATOM 1421 C C . ALA A 1 190 ? 1.030 14.469 37.072 1.00 76.06 190 ALA A C 1
ATOM 1423 O O . ALA A 1 190 ? 0.687 14.281 38.237 1.00 76.06 190 ALA A O 1
ATOM 1424 N N . LEU A 1 191 ? 0.676 15.552 36.371 1.00 72.38 191 LEU A N 1
ATOM 1425 C CA . LEU A 1 191 ? -0.190 16.631 36.853 1.00 72.38 191 LEU A CA 1
ATOM 1426 C C . LEU A 1 191 ? -1.651 16.459 36.405 1.00 72.38 191 LEU A C 1
ATOM 1428 O O . LEU A 1 191 ? -2.525 17.171 36.897 1.00 72.38 191 LEU A O 1
ATOM 1432 N N . ALA A 1 192 ? -1.910 15.519 35.492 1.00 77.50 192 ALA A N 1
ATOM 1433 C CA . ALA A 1 192 ? -3.240 15.211 34.988 1.00 77.50 192 ALA A CA 1
ATOM 1434 C C . ALA A 1 192 ? -4.169 14.680 36.091 1.00 77.50 192 ALA A C 1
ATOM 1436 O O . ALA A 1 192 ? -3.741 14.020 37.045 1.00 77.50 192 ALA A O 1
ATOM 1437 N N . SER A 1 193 ? -5.468 14.930 35.925 1.00 75.75 193 SER A N 1
ATOM 1438 C CA . SER A 1 193 ? -6.516 14.461 36.830 1.00 75.75 193 SER A CA 1
ATOM 1439 C C . SER A 1 193 ? -6.420 12.935 37.003 1.00 75.75 193 SER A C 1
ATOM 1441 O O . SER A 1 193 ? -6.592 12.203 36.027 1.00 75.75 193 SER A O 1
ATOM 1443 N N . PRO A 1 194 ? -6.225 12.400 38.226 1.00 74.25 194 PRO A N 1
ATOM 1444 C CA . PRO A 1 194 ? -6.100 10.953 38.433 1.00 74.25 194 PRO A CA 1
ATOM 1445 C C . PRO A 1 194 ? -7.420 10.198 38.204 1.00 74.25 194 PRO A C 1
ATOM 1447 O O . PRO A 1 194 ? -7.433 8.964 38.177 1.00 74.25 194 PRO A O 1
ATOM 1450 N N . GLY A 1 195 ? -8.524 10.937 38.045 1.00 73.88 195 GLY A N 1
ATOM 1451 C CA . GLY A 1 195 ? -9.883 10.422 37.997 1.00 73.88 195 GLY A CA 1
ATOM 1452 C C . GLY A 1 195 ? -10.334 9.844 39.340 1.00 73.88 195 GLY A C 1
ATOM 1453 O O . GLY A 1 195 ? -9.541 9.466 40.202 1.00 73.88 195 GLY A O 1
ATOM 1454 N N . VAL A 1 196 ? -11.644 9.752 39.528 1.00 81.94 196 VAL A N 1
ATOM 1455 C CA . VAL A 1 196 ? -12.235 8.998 40.637 1.00 81.94 196 VAL A CA 1
ATOM 1456 C C . VAL A 1 196 ? -12.349 7.538 40.210 1.00 81.94 196 VAL A C 1
ATOM 1458 O O . VAL A 1 196 ? -12.654 7.245 39.055 1.00 81.94 196 VAL A O 1
ATOM 1461 N N . ARG A 1 197 ? -12.109 6.584 41.112 1.00 78.50 197 ARG A N 1
ATOM 1462 C CA . ARG A 1 197 ? -12.298 5.163 40.787 1.00 78.50 197 ARG A CA 1
ATOM 1463 C C . ARG A 1 197 ? -13.760 4.921 40.392 1.00 78.50 197 ARG A C 1
ATOM 1465 O O . ARG A 1 197 ? -14.659 5.244 41.163 1.00 78.50 197 ARG A O 1
ATOM 1472 N N . ALA A 1 198 ? -13.990 4.357 39.206 1.00 75.25 198 ALA A N 1
ATOM 1473 C CA . ALA A 1 198 ? -15.337 4.080 38.712 1.00 75.25 198 ALA A CA 1
ATOM 1474 C C . ALA A 1 198 ? -16.101 3.111 39.636 1.00 75.25 198 ALA A C 1
ATOM 1476 O O . ALA A 1 198 ? -15.525 2.111 40.085 1.00 75.25 198 ALA A O 1
ATOM 1477 N N . SER A 1 199 ? -17.387 3.399 39.878 1.00 73.38 199 SER A N 1
ATOM 1478 C CA . SER A 1 199 ? -18.329 2.488 40.542 1.00 73.38 199 SER A CA 1
ATOM 1479 C C . SER A 1 199 ? -18.631 1.269 39.665 1.00 73.38 199 SER A C 1
ATOM 1481 O O . SER A 1 199 ? -18.408 1.303 38.453 1.00 73.38 199 SER A O 1
ATOM 1483 N N . ASP A 1 200 ? -19.171 0.199 40.253 1.00 65.88 200 ASP A N 1
ATOM 1484 C CA . ASP A 1 200 ? -19.501 -1.020 39.501 1.00 65.88 200 ASP A CA 1
ATOM 1485 C C . ASP A 1 200 ? -20.544 -0.761 38.399 1.00 65.88 200 ASP A C 1
ATOM 1487 O O . ASP A 1 200 ? -20.355 -1.208 37.273 1.00 65.88 200 ASP A O 1
ATOM 1491 N N . ALA A 1 201 ? -21.549 0.084 38.655 1.00 62.12 201 ALA A N 1
ATOM 1492 C CA . ALA A 1 201 ? -22.532 0.501 37.647 1.00 62.12 201 ALA A CA 1
ATOM 1493 C C . ALA A 1 201 ? -21.901 1.255 36.459 1.00 62.12 201 ALA A C 1
ATOM 1495 O O . ALA A 1 201 ? -22.358 1.146 35.325 1.00 62.12 201 ALA A O 1
ATOM 1496 N N . LEU A 1 202 ? -20.821 2.012 36.687 1.00 67.88 202 LEU A N 1
ATOM 1497 C CA . LEU A 1 202 ? -20.109 2.683 35.600 1.00 67.88 202 LEU A CA 1
ATOM 1498 C C . LEU A 1 202 ? -19.231 1.710 34.806 1.00 67.88 202 LEU A C 1
ATOM 1500 O O . LEU A 1 202 ? -19.054 1.869 33.598 1.00 67.88 202 LEU A O 1
ATOM 1504 N N . ARG A 1 203 ? -18.711 0.678 35.478 1.00 65.69 203 ARG A N 1
ATOM 1505 C CA . ARG A 1 203 ? -17.999 -0.423 34.826 1.00 65.69 203 ARG A CA 1
ATOM 1506 C C . ARG A 1 203 ? -18.924 -1.275 33.966 1.00 65.69 203 ARG A C 1
ATOM 1508 O O . ARG A 1 203 ? -18.439 -1.862 33.015 1.00 65.69 203 ARG A O 1
ATOM 1515 N N . GLU A 1 204 ? -20.233 -1.295 34.199 1.00 65.25 204 GLU A N 1
ATOM 1516 C CA . GLU A 1 204 ? -21.174 -1.966 33.287 1.00 65.25 204 GLU A CA 1
ATOM 1517 C C . GLU A 1 204 ? -21.227 -1.315 31.891 1.00 65.25 204 GLU A C 1
ATOM 1519 O O . GLU A 1 204 ? -21.472 -2.015 30.907 1.00 65.25 204 GLU A O 1
ATOM 1524 N N . ASN A 1 205 ? -20.913 -0.013 31.780 1.00 69.25 205 ASN A N 1
ATOM 1525 C CA . ASN A 1 205 ? -20.728 0.690 30.497 1.00 69.25 205 ASN A CA 1
ATOM 1526 C C . ASN A 1 205 ? -19.383 0.343 29.812 1.00 69.25 205 ASN A C 1
ATOM 1528 O O . ASN A 1 205 ? -19.152 0.698 28.655 1.00 69.25 205 ASN A O 1
ATOM 1532 N N . CYS A 1 206 ? -18.491 -0.345 30.535 1.00 77.38 206 CYS A N 1
ATOM 1533 C CA . CYS A 1 206 ? -17.185 -0.823 30.091 1.00 77.38 206 CYS A CA 1
ATOM 1534 C C . CYS A 1 206 ? -17.092 -2.347 30.242 1.00 77.38 206 CYS A C 1
ATOM 1536 O O . CYS A 1 206 ? -16.583 -2.874 31.234 1.00 77.38 206 CYS A O 1
ATOM 1538 N N . ARG A 1 207 ? -17.568 -3.090 29.247 1.00 79.75 207 ARG A N 1
ATOM 1539 C CA . ARG A 1 207 ? -17.606 -4.552 29.328 1.00 79.75 207 ARG A CA 1
ATOM 1540 C C . ARG A 1 207 ? -16.234 -5.140 29.035 1.00 79.75 207 ARG A C 1
ATOM 1542 O O . ARG A 1 207 ? -15.651 -4.899 27.981 1.00 79.75 207 ARG A O 1
ATOM 1549 N N . ARG A 1 208 ? -15.732 -5.971 29.950 1.00 78.94 208 ARG A N 1
ATOM 1550 C CA . ARG A 1 208 ? -14.623 -6.875 29.630 1.00 78.94 208 ARG A CA 1
ATOM 1551 C C . ARG A 1 208 ? -15.159 -8.005 28.768 1.00 78.94 208 ARG A C 1
ATOM 1553 O O . ARG A 1 208 ? -16.079 -8.715 29.172 1.00 78.94 208 ARG A O 1
ATOM 1560 N N . VAL A 1 209 ? -14.588 -8.161 27.585 1.00 68.31 209 VAL A N 1
ATOM 1561 C CA . VAL A 1 209 ? -14.995 -9.177 26.614 1.00 68.31 209 VAL A CA 1
ATOM 1562 C C . VAL A 1 209 ? -13.947 -10.276 26.552 1.00 68.31 209 VAL A C 1
ATOM 1564 O O . VAL A 1 209 ? -12.756 -10.033 26.734 1.00 68.31 209 VAL A O 1
ATOM 1567 N N . ARG A 1 210 ? -14.394 -11.512 26.298 1.00 58.28 210 ARG A N 1
ATOM 1568 C CA . ARG A 1 210 ? -13.462 -12.597 25.971 1.00 58.28 210 ARG A CA 1
ATOM 1569 C C . ARG A 1 210 ? -12.718 -12.223 24.682 1.00 58.28 210 ARG A C 1
ATOM 1571 O O . ARG A 1 210 ? -13.386 -11.738 23.767 1.00 58.28 210 ARG A O 1
ATOM 1578 N N . PRO A 1 211 ? -11.409 -12.501 24.563 1.00 55.00 211 PRO A N 1
ATOM 1579 C CA . PRO A 1 211 ? -10.625 -12.178 23.365 1.00 55.00 211 PRO A CA 1
ATOM 1580 C C . PRO A 1 211 ? -11.282 -12.613 22.047 1.00 55.00 211 PRO A C 1
ATOM 1582 O O . PRO A 1 211 ? -11.328 -11.847 21.092 1.00 55.00 211 PRO A O 1
ATOM 1585 N N . GLU A 1 212 ? -11.898 -13.796 22.045 1.00 44.00 212 GLU A N 1
ATOM 1586 C CA . GLU A 1 212 ? -12.605 -14.403 20.906 1.00 44.00 212 GLU A CA 1
ATOM 1587 C C . GLU A 1 212 ? -13.876 -13.653 20.461 1.00 44.00 212 GLU A C 1
ATOM 1589 O O . GLU A 1 212 ? -14.315 -13.810 19.329 1.00 44.00 212 GLU A O 1
ATOM 1594 N N . ARG A 1 213 ? -14.504 -12.867 21.351 1.00 44.59 213 ARG A N 1
ATOM 1595 C CA . ARG A 1 213 ? -15.732 -12.090 21.073 1.00 44.59 213 ARG A CA 1
ATOM 1596 C C . ARG A 1 213 ? -15.465 -10.604 20.834 1.00 44.59 213 ARG A C 1
ATOM 1598 O O . ARG A 1 213 ? -16.379 -9.881 20.455 1.00 44.59 213 ARG A O 1
ATOM 1605 N N . ALA A 1 214 ? -14.241 -10.148 21.089 1.00 47.81 214 ALA A N 1
ATOM 1606 C CA . ALA A 1 214 ? -13.818 -8.765 20.901 1.00 47.81 214 ALA A CA 1
ATOM 1607 C C . ALA A 1 214 ? -13.368 -8.474 19.459 1.00 47.81 214 ALA A C 1
ATOM 1609 O O . ALA A 1 214 ? -12.858 -7.391 19.197 1.00 47.81 214 ALA A O 1
ATOM 1610 N N . THR A 1 215 ? -13.517 -9.425 18.534 1.00 43.91 215 THR A N 1
ATOM 1611 C CA . THR A 1 215 ? -13.158 -9.305 17.114 1.00 43.91 215 THR A CA 1
ATOM 1612 C C . THR A 1 215 ? -14.440 -9.330 16.265 1.00 43.91 215 THR A C 1
ATOM 1614 O O . THR A 1 215 ? -15.302 -10.166 16.535 1.00 43.91 215 THR A O 1
ATOM 1617 N N . PRO A 1 216 ? -14.635 -8.419 15.288 1.00 44.22 216 PRO A N 1
ATOM 1618 C CA . PRO A 1 216 ? -15.888 -8.354 14.534 1.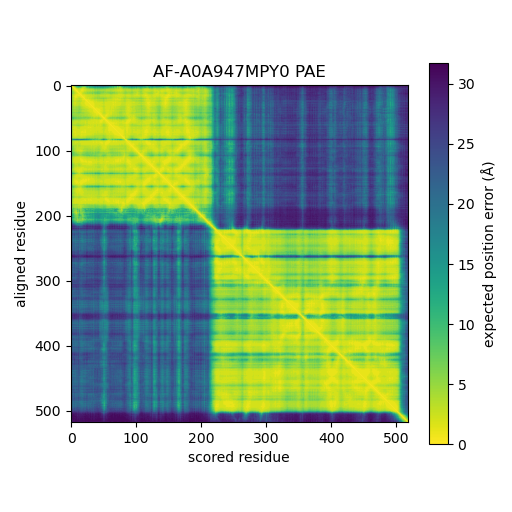00 44.22 216 PRO A CA 1
ATOM 1619 C C . PRO A 1 216 ? -16.097 -9.590 13.639 1.00 44.22 216 PRO A C 1
ATOM 1621 O O . PRO A 1 216 ? -15.131 -10.199 13.181 1.00 44.22 216 PRO A O 1
ATOM 1624 N N . ASP A 1 217 ? -17.365 -9.932 13.380 1.00 40.94 217 ASP A N 1
ATOM 1625 C CA . ASP A 1 217 ? -17.773 -10.985 12.438 1.00 40.94 217 ASP A CA 1
ATOM 1626 C C . ASP A 1 217 ? -17.447 -10.553 11.002 1.00 40.94 217 ASP A C 1
ATOM 1628 O O . ASP A 1 217 ? -18.040 -9.620 10.455 1.00 40.94 217 ASP A O 1
ATOM 1632 N N . LEU A 1 218 ? -16.413 -11.174 10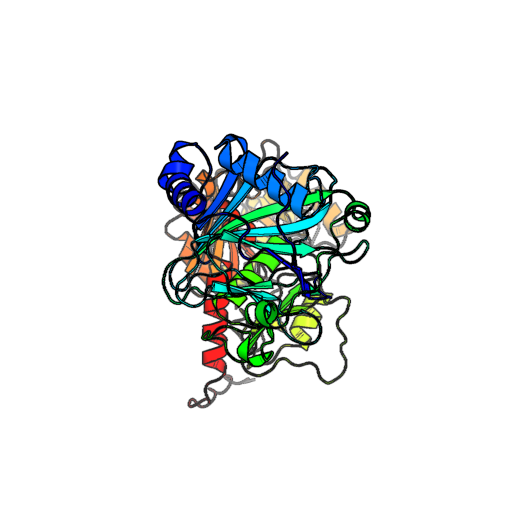.444 1.00 44.62 218 LEU A N 1
ATOM 1633 C CA . LEU A 1 218 ? -15.733 -10.769 9.226 1.00 44.62 218 LEU A CA 1
ATOM 1634 C C . LEU A 1 218 ? -15.241 -12.038 8.517 1.00 44.62 218 LEU A C 1
ATOM 1636 O O . LEU A 1 218 ? -14.718 -12.960 9.143 1.00 44.62 218 LEU A O 1
ATOM 1640 N N . ARG A 1 219 ? -15.400 -12.079 7.192 1.00 41.19 219 ARG A N 1
ATOM 1641 C CA . ARG A 1 219 ? -15.216 -13.258 6.318 1.00 41.19 219 ARG A CA 1
ATOM 1642 C C . ARG A 1 219 ? -13.824 -13.928 6.394 1.00 41.19 219 ARG A C 1
ATOM 1644 O O . ARG A 1 219 ? -13.654 -15.013 5.855 1.00 41.19 219 ARG A O 1
ATOM 1651 N N . GLY A 1 220 ? -12.841 -13.317 7.062 1.00 44.84 220 GLY A N 1
ATOM 1652 C CA . GLY A 1 220 ? -11.460 -13.796 7.220 1.00 44.84 220 GLY A CA 1
ATOM 1653 C C . GLY A 1 220 ? -11.170 -14.711 8.421 1.00 44.84 220 GLY A C 1
ATOM 1654 O O . GLY A 1 220 ? -9.994 -14.935 8.721 1.00 44.84 220 GLY A O 1
ATOM 1655 N N . PHE A 1 221 ? -12.185 -15.227 9.128 1.00 43.72 221 PHE A N 1
ATOM 1656 C CA . PHE A 1 221 ? -11.998 -15.926 10.408 1.00 43.72 221 PHE A CA 1
ATOM 1657 C C . PHE A 1 221 ? -10.936 -17.046 10.351 1.00 43.72 221 PHE A C 1
ATOM 1659 O O . PHE A 1 221 ? -11.013 -17.976 9.550 1.00 43.72 221 PHE A O 1
ATOM 1666 N N . GLY A 1 222 ? -9.934 -16.945 11.233 1.00 54.91 222 GLY A N 1
ATOM 1667 C CA . GLY A 1 222 ? -8.846 -17.916 11.406 1.00 54.91 222 GLY A CA 1
ATOM 1668 C C . GLY A 1 222 ? -7.558 -17.621 10.627 1.00 54.91 222 GLY A C 1
ATOM 1669 O O . GLY A 1 222 ? -6.491 -18.066 11.063 1.00 54.91 222 GLY A O 1
ATOM 1670 N N . ARG A 1 223 ? -7.625 -16.826 9.550 1.00 70.44 223 ARG A N 1
ATOM 1671 C CA . ARG A 1 223 ? -6.488 -16.538 8.660 1.00 70.44 223 ARG A CA 1
ATOM 1672 C C . ARG A 1 223 ? -5.713 -15.304 9.108 1.00 70.44 223 ARG A C 1
ATOM 1674 O O . ARG A 1 223 ? -6.282 -14.322 9.593 1.00 70.44 223 ARG A O 1
ATOM 1681 N N . ALA A 1 224 ? -4.404 -15.345 8.931 1.00 84.38 224 ALA A N 1
ATOM 1682 C CA . ALA A 1 224 ? -3.522 -14.211 9.136 1.00 84.38 224 ALA A CA 1
ATOM 1683 C C . ALA A 1 224 ? -2.924 -13.732 7.818 1.00 84.38 224 ALA A C 1
ATOM 1685 O O . ALA A 1 224 ? -2.618 -14.551 6.962 1.00 84.38 224 ALA A O 1
ATOM 1686 N N . LEU A 1 225 ? -2.707 -12.424 7.685 1.00 94.06 225 LEU A N 1
ATOM 1687 C CA . LEU A 1 225 ? -1.749 -11.893 6.722 1.00 94.06 225 LEU A CA 1
ATOM 1688 C C . LEU A 1 225 ? -0.473 -11.539 7.476 1.00 94.06 225 LEU A C 1
ATOM 1690 O O . LEU A 1 225 ? -0.462 -10.649 8.332 1.00 94.06 225 LEU A O 1
ATOM 1694 N N . VAL A 1 226 ? 0.597 -12.247 7.141 1.00 93.38 226 VAL A N 1
ATOM 1695 C CA . VAL A 1 226 ? 1.938 -11.994 7.646 1.00 93.38 226 VAL A CA 1
ATOM 1696 C C . VAL A 1 226 ? 2.658 -11.031 6.715 1.00 93.38 226 VAL A C 1
ATOM 1698 O O . VAL A 1 226 ? 2.851 -11.315 5.535 1.00 93.38 226 VAL A O 1
ATOM 1701 N N . VAL A 1 227 ? 3.063 -9.885 7.256 1.00 96.50 227 VAL A N 1
ATOM 1702 C CA . VAL A 1 227 ? 3.806 -8.852 6.534 1.00 96.50 227 VAL A CA 1
ATOM 1703 C C . VAL A 1 227 ? 5.246 -8.819 7.018 1.00 96.50 227 VAL A C 1
ATOM 1705 O O . VAL A 1 227 ? 5.498 -8.511 8.185 1.00 96.50 227 VAL A O 1
ATOM 1708 N N . VAL A 1 228 ? 6.182 -9.128 6.117 1.00 95.56 228 VAL A N 1
ATOM 1709 C CA . VAL A 1 228 ? 7.626 -9.151 6.401 1.00 95.56 228 VAL A CA 1
ATOM 1710 C C . VAL A 1 228 ? 8.257 -7.827 5.978 1.00 95.56 228 VAL A C 1
ATOM 1712 O O . VAL A 1 228 ? 8.392 -7.543 4.787 1.00 95.56 228 VAL A O 1
ATOM 1715 N N . ASP A 1 229 ? 8.645 -7.016 6.957 1.00 93.12 229 ASP A N 1
ATOM 1716 C CA . ASP A 1 229 ? 9.091 -5.638 6.752 1.00 93.12 229 ASP A CA 1
ATOM 1717 C C . ASP A 1 229 ? 10.280 -5.275 7.662 1.00 93.12 229 ASP A C 1
ATOM 1719 O O . ASP A 1 229 ? 10.272 -5.562 8.859 1.00 93.12 229 ASP A O 1
ATOM 1723 N N . ASP A 1 230 ? 11.294 -4.621 7.090 1.00 92.00 230 ASP A N 1
ATOM 1724 C CA . ASP A 1 230 ? 12.494 -4.120 7.769 1.00 92.00 230 ASP A CA 1
ATOM 1725 C C . ASP A 1 230 ? 12.790 -2.632 7.536 1.00 92.00 230 ASP A C 1
ATOM 1727 O O . ASP A 1 230 ? 13.939 -2.205 7.663 1.00 92.00 230 ASP A O 1
ATOM 1731 N N . GLY A 1 231 ? 11.761 -1.829 7.265 1.00 88.50 231 GLY A N 1
ATOM 1732 C CA . GLY A 1 231 ? 11.886 -0.375 7.150 1.00 88.50 231 GLY A CA 1
ATOM 1733 C C . GLY A 1 231 ? 11.369 0.185 5.831 1.00 88.50 231 GLY A C 1
ATOM 1734 O O . GLY A 1 231 ? 11.920 1.165 5.323 1.00 88.50 231 GLY A O 1
ATOM 1735 N N . VAL A 1 232 ? 10.328 -0.420 5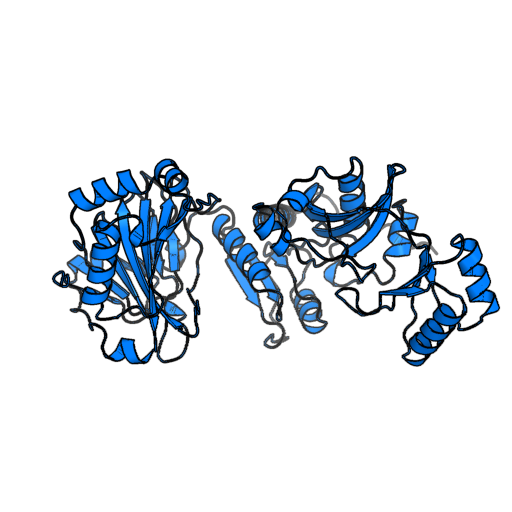.253 1.00 91.06 232 VAL A N 1
ATOM 1736 C CA . VAL A 1 232 ? 9.585 0.220 4.160 1.00 91.06 232 VAL A CA 1
ATOM 1737 C C . VAL A 1 232 ? 8.843 1.462 4.684 1.00 91.06 232 VAL A C 1
ATOM 1739 O O . VAL A 1 232 ? 8.632 1.583 5.893 1.00 91.06 232 VAL A O 1
ATOM 1742 N N . PRO A 1 233 ? 8.416 2.400 3.815 1.00 91.38 233 PRO A N 1
ATOM 1743 C CA . PRO A 1 233 ? 7.645 3.563 4.255 1.00 91.38 233 PRO A CA 1
ATOM 1744 C C . PRO A 1 233 ? 6.408 3.159 5.067 1.00 91.38 233 PRO A C 1
ATOM 1746 O O . PRO A 1 233 ? 5.674 2.246 4.665 1.00 91.38 233 PRO A O 1
ATOM 1749 N N . THR A 1 234 ? 6.184 3.840 6.195 1.00 83.44 234 THR A N 1
ATOM 1750 C CA . THR A 1 234 ? 5.181 3.508 7.223 1.00 83.44 234 THR A CA 1
ATOM 1751 C C . THR A 1 234 ? 3.777 3.318 6.648 1.00 83.44 234 THR A C 1
ATOM 1753 O O . THR A 1 234 ? 3.025 2.446 7.090 1.00 83.44 234 THR A O 1
ATOM 1756 N N . GLU A 1 235 ? 3.426 4.101 5.632 1.00 86.38 235 GLU A N 1
ATOM 1757 C CA . GLU A 1 235 ? 2.127 4.098 4.966 1.00 86.38 235 GLU A CA 1
ATOM 1758 C C . GLU A 1 235 ? 1.840 2.755 4.289 1.00 86.38 235 GLU A C 1
ATOM 1760 O O . GLU A 1 235 ? 0.699 2.298 4.303 1.00 86.38 235 GLU A O 1
ATOM 1765 N N . THR A 1 236 ? 2.874 2.071 3.787 1.00 91.81 236 THR A N 1
ATOM 1766 C CA . THR A 1 236 ? 2.761 0.725 3.203 1.00 91.81 236 THR A CA 1
ATOM 1767 C C . THR A 1 236 ? 2.170 -0.246 4.222 1.00 91.81 236 THR A C 1
ATOM 1769 O O . THR A 1 236 ? 1.138 -0.872 3.995 1.00 91.81 236 THR A O 1
ATOM 1772 N N . VAL A 1 237 ? 2.787 -0.341 5.401 1.00 89.56 237 VAL A N 1
ATOM 1773 C CA . VAL A 1 237 ? 2.353 -1.282 6.440 1.00 89.56 237 VAL A CA 1
ATOM 1774 C C . VAL A 1 237 ? 1.032 -0.836 7.064 1.00 89.56 237 VAL A C 1
ATOM 1776 O O . VAL A 1 237 ? 0.178 -1.676 7.361 1.00 89.56 237 VAL A O 1
ATOM 1779 N N . ARG A 1 238 ? 0.839 0.479 7.235 1.00 88.44 238 ARG A N 1
ATOM 1780 C CA . ARG A 1 238 ? -0.407 1.054 7.753 1.00 88.44 238 ARG A CA 1
ATOM 1781 C C . ARG A 1 238 ? -1.600 0.641 6.891 1.00 88.44 238 ARG A C 1
ATOM 1783 O O . ARG A 1 238 ? -2.536 0.055 7.422 1.00 88.44 238 ARG A O 1
ATOM 1790 N N . PHE A 1 239 ? -1.550 0.860 5.577 1.00 91.12 239 PHE A N 1
ATOM 1791 C CA . PHE A 1 239 ? -2.683 0.557 4.699 1.00 91.12 239 PHE A CA 1
ATOM 1792 C C . PHE A 1 239 ? -3.023 -0.934 4.630 1.00 91.12 239 PHE A C 1
ATOM 1794 O O . PHE A 1 239 ? -4.200 -1.286 4.622 1.00 91.12 239 PHE A O 1
ATOM 1801 N N . ILE A 1 240 ? -2.029 -1.832 4.651 1.00 94.19 240 ILE A N 1
ATOM 1802 C CA . ILE A 1 240 ? -2.306 -3.278 4.737 1.00 94.19 240 ILE A CA 1
ATOM 1803 C C . ILE A 1 240 ? -2.999 -3.631 6.053 1.00 94.19 240 ILE A C 1
ATOM 1805 O O . ILE A 1 240 ? -3.921 -4.444 6.061 1.00 94.19 240 ILE A O 1
ATOM 1809 N N . ARG A 1 241 ? -2.581 -3.027 7.170 1.00 86.12 241 ARG A N 1
ATOM 1810 C CA . ARG A 1 241 ? -3.204 -3.254 8.480 1.00 86.12 241 ARG A CA 1
ATOM 1811 C C . ARG A 1 241 ? -4.660 -2.789 8.499 1.00 86.12 241 ARG A C 1
ATOM 1813 O O . ARG A 1 241 ? -5.520 -3.517 8.990 1.00 86.12 241 ARG A O 1
ATOM 1820 N N . GLU A 1 242 ? -4.931 -1.615 7.935 1.00 81.56 242 GLU A N 1
ATOM 1821 C CA . GLU A 1 242 ? -6.286 -1.072 7.782 1.00 81.56 242 GLU A CA 1
ATOM 1822 C C . GLU A 1 242 ? -7.153 -1.991 6.903 1.00 81.56 242 GLU A C 1
ATOM 1824 O O . GLU A 1 242 ? -8.264 -2.353 7.297 1.00 81.56 242 GLU A O 1
ATOM 1829 N N . ALA A 1 243 ? -6.616 -2.464 5.773 1.00 85.75 243 ALA A N 1
ATOM 1830 C CA . ALA A 1 243 ? -7.297 -3.412 4.894 1.00 85.75 243 ALA A CA 1
ATOM 1831 C C . ALA A 1 243 ? -7.588 -4.754 5.588 1.00 85.75 243 ALA A C 1
ATOM 1833 O O . ALA A 1 243 ? -8.700 -5.276 5.461 1.00 85.75 243 ALA A O 1
ATOM 1834 N N . CYS A 1 244 ? -6.616 -5.296 6.339 1.00 83.94 244 CYS A N 1
ATOM 1835 C CA . CYS A 1 244 ? -6.759 -6.519 7.140 1.00 83.94 244 CYS A CA 1
ATOM 1836 C C . CYS A 1 244 ? -7.924 -6.412 8.103 1.00 83.94 244 CYS A C 1
ATOM 1838 O O . CYS A 1 244 ? -8.776 -7.298 8.146 1.00 83.94 244 CYS A O 1
ATOM 1840 N N . PHE A 1 245 ? -7.994 -5.304 8.831 1.00 71.44 245 PHE A N 1
ATOM 1841 C CA . PHE A 1 245 ? -9.091 -5.075 9.748 1.00 71.44 245 PHE A CA 1
ATOM 1842 C C . PHE A 1 245 ? -10.440 -5.006 9.037 1.00 71.44 245 PHE A C 1
ATOM 1844 O O . PHE A 1 245 ? -11.366 -5.695 9.454 1.00 71.44 245 PHE A O 1
ATOM 1851 N N . ALA A 1 246 ? -10.544 -4.236 7.950 1.00 72.38 246 ALA A N 1
ATOM 1852 C CA . ALA A 1 246 ? -11.793 -4.089 7.204 1.00 72.38 246 ALA A CA 1
ATOM 1853 C C . ALA A 1 246 ? -12.353 -5.435 6.690 1.00 72.38 246 ALA A C 1
ATOM 1855 O O . ALA A 1 246 ? -13.548 -5.549 6.430 1.00 72.38 246 ALA A O 1
ATOM 1856 N N . ARG A 1 247 ? -11.502 -6.466 6.570 1.00 76.88 247 ARG A N 1
ATOM 1857 C CA . 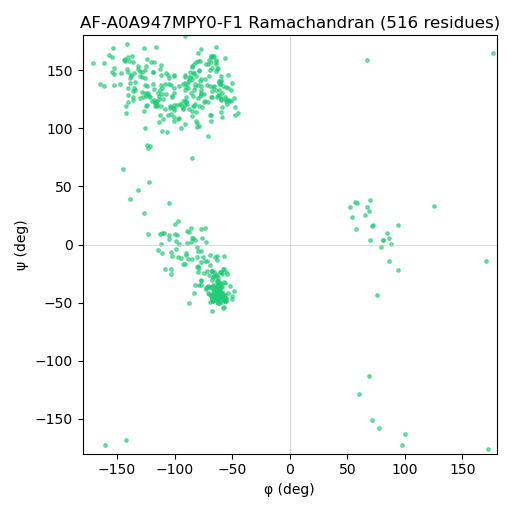ARG A 1 247 ? -11.851 -7.819 6.096 1.00 76.88 247 ARG A CA 1
ATOM 1858 C C . ARG A 1 247 ? -11.771 -8.906 7.176 1.00 76.88 247 ARG A C 1
ATOM 1860 O O . ARG A 1 247 ? -12.053 -10.069 6.895 1.00 76.88 247 ARG A O 1
ATOM 1867 N N . GLY A 1 248 ? -11.406 -8.546 8.408 1.00 68.38 248 GLY A N 1
ATOM 1868 C CA . GLY A 1 248 ? -11.266 -9.464 9.548 1.00 68.38 248 GLY A CA 1
ATOM 1869 C C . GLY A 1 248 ? -10.147 -10.469 9.432 1.00 68.38 248 GLY A C 1
ATOM 1870 O O . GLY A 1 248 ? -10.265 -11.591 9.918 1.00 68.38 248 GLY A O 1
ATOM 1871 N N . VAL A 1 249 ? -9.075 -10.072 8.768 1.00 78.31 249 VAL A N 1
ATOM 1872 C CA . VAL A 1 249 ? -7.850 -10.848 8.666 1.00 78.31 249 VAL A CA 1
ATOM 1873 C C . VAL A 1 249 ? -6.933 -10.445 9.810 1.00 78.31 249 VAL A C 1
ATOM 1875 O O . VAL A 1 249 ? -6.723 -9.258 10.067 1.00 78.31 249 VAL A O 1
ATOM 1878 N N . ARG A 1 250 ? -6.352 -11.426 10.509 1.00 79.06 250 ARG A N 1
ATOM 1879 C CA . ARG A 1 250 ? -5.377 -11.142 11.566 1.00 79.06 250 ARG A CA 1
ATOM 1880 C C . ARG A 1 250 ? -4.098 -10.590 10.939 1.00 79.06 250 ARG A C 1
ATOM 1882 O O . ARG A 1 250 ? -3.364 -11.315 10.276 1.00 79.06 250 ARG A O 1
ATOM 1889 N N . PHE A 1 251 ? -3.807 -9.318 11.171 1.00 83.19 251 PHE A N 1
ATOM 1890 C CA . PHE A 1 251 ? -2.558 -8.711 10.726 1.00 83.19 251 PHE A CA 1
ATOM 1891 C C . PHE A 1 251 ? -1.397 -9.132 11.637 1.00 83.19 251 PHE A C 1
ATOM 1893 O O . PHE A 1 251 ? -1.490 -9.020 12.861 1.00 83.19 251 PHE A O 1
ATOM 1900 N N . VAL A 1 252 ? -0.295 -9.598 11.049 1.00 82.62 252 VAL A N 1
ATOM 1901 C CA . VAL A 1 252 ? 0.940 -9.935 11.766 1.00 82.62 252 VAL A CA 1
ATOM 1902 C C . VAL A 1 252 ? 2.099 -9.201 11.113 1.00 82.62 252 VAL A C 1
ATOM 1904 O O . VAL A 1 252 ? 2.451 -9.479 9.972 1.00 82.62 252 VAL A O 1
ATOM 1907 N N . HIS A 1 253 ? 2.720 -8.283 11.847 1.00 86.06 253 HIS A N 1
ATOM 1908 C CA . HIS A 1 253 ? 3.942 -7.613 11.405 1.00 86.06 253 HIS A CA 1
ATOM 1909 C C . HIS A 1 253 ? 5.161 -8.386 11.897 1.00 86.06 253 HIS A C 1
ATOM 1911 O O . HIS A 1 253 ? 5.305 -8.620 13.098 1.00 86.06 253 HIS A O 1
ATOM 1917 N N . LEU A 1 254 ? 6.034 -8.785 10.975 1.00 87.50 254 LEU A N 1
ATOM 1918 C CA . LEU A 1 254 ? 7.286 -9.463 11.280 1.00 87.50 254 LEU A CA 1
ATOM 1919 C C . LEU A 1 254 ? 8.472 -8.600 10.872 1.00 87.50 254 LEU A C 1
ATOM 1921 O O . LEU A 1 254 ? 8.671 -8.308 9.695 1.00 87.50 254 LEU A O 1
ATOM 1925 N N . ASN A 1 255 ? 9.301 -8.277 11.863 1.00 86.38 255 ASN A N 1
ATOM 1926 C CA . ASN A 1 255 ? 10.616 -7.701 11.636 1.00 86.38 255 ASN A CA 1
ATOM 1927 C C . ASN A 1 255 ? 11.626 -8.837 11.391 1.00 86.38 255 ASN A C 1
ATOM 1929 O O . ASN A 1 255 ? 11.894 -9.610 12.322 1.00 86.38 255 ASN A O 1
ATOM 1933 N N . PRO A 1 256 ? 12.217 -8.947 10.189 1.00 89.88 256 PRO A N 1
ATOM 1934 C CA . PRO A 1 256 ? 13.099 -10.057 9.855 1.00 89.88 256 PRO A CA 1
ATOM 1935 C C . PRO A 1 256 ? 14.409 -10.041 10.655 1.00 89.88 256 PRO A C 1
ATOM 1937 O O . PRO A 1 256 ? 14.994 -11.096 10.869 1.00 89.88 256 PRO A O 1
ATOM 1940 N N . ASN A 1 257 ? 14.840 -8.890 11.186 1.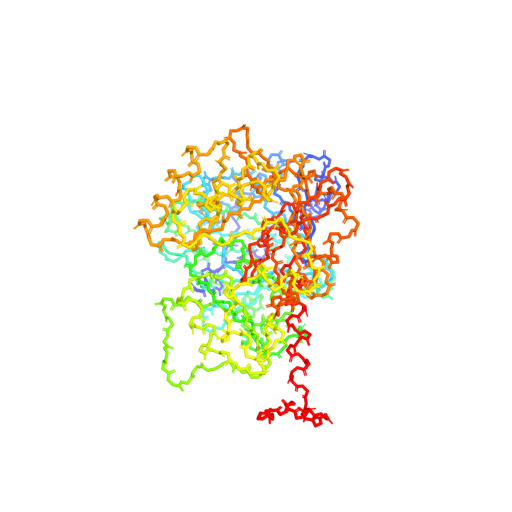00 87.12 257 ASN A N 1
ATOM 1941 C CA . ASN A 1 257 ? 16.047 -8.796 12.022 1.00 87.12 257 ASN A CA 1
ATOM 1942 C C . ASN A 1 257 ? 15.873 -9.421 13.414 1.00 87.12 257 ASN A C 1
ATOM 1944 O O . ASN A 1 257 ? 16.847 -9.609 14.137 1.00 87.12 257 ASN A O 1
ATOM 1948 N N . ARG A 1 258 ? 14.631 -9.707 13.815 1.00 84.19 258 ARG A N 1
ATOM 1949 C CA . ARG A 1 258 ? 14.298 -10.380 15.079 1.00 84.19 258 ARG A CA 1
ATOM 1950 C C . ARG A 1 258 ? 13.703 -11.767 14.847 1.00 84.19 258 ARG A C 1
ATOM 1952 O O . ARG A 1 258 ? 13.165 -12.362 15.780 1.00 84.19 258 ARG A O 1
ATOM 1959 N N . PHE A 1 259 ? 13.734 -12.248 13.606 1.00 84.56 259 PHE A N 1
ATOM 1960 C CA . PHE A 1 259 ? 13.147 -13.526 13.252 1.00 84.56 259 PHE A CA 1
ATOM 1961 C C . PHE A 1 259 ? 14.055 -14.675 13.697 1.00 84.56 259 PHE A C 1
ATOM 1963 O O . PHE A 1 259 ? 15.251 -14.686 13.413 1.00 84.56 259 PHE A O 1
ATOM 1970 N N . ASP A 1 260 ? 13.464 -15.634 14.401 1.00 82.50 260 ASP A N 1
ATOM 1971 C CA . ASP A 1 260 ? 14.119 -16.862 14.838 1.00 82.50 260 ASP A CA 1
ATOM 1972 C C . ASP A 1 260 ? 13.829 -17.979 13.828 1.00 82.50 260 ASP A C 1
ATOM 1974 O O . ASP A 1 260 ? 12.667 -18.311 13.595 1.00 82.50 260 ASP A O 1
ATOM 1978 N N . PHE A 1 261 ? 14.888 -18.545 13.245 1.00 85.19 261 PHE A N 1
ATOM 1979 C CA . PHE A 1 261 ? 14.840 -19.607 12.233 1.00 85.19 261 PHE A CA 1
ATOM 1980 C C . PHE A 1 261 ? 14.759 -21.026 12.834 1.00 85.19 261 PHE A C 1
ATOM 1982 O O . PHE A 1 261 ? 15.024 -22.009 12.139 1.00 85.19 261 PHE A O 1
ATOM 1989 N N . GLY A 1 262 ? 14.443 -21.150 14.128 1.00 78.81 262 GLY A N 1
ATOM 1990 C CA . GLY A 1 262 ? 14.228 -22.430 14.799 1.00 78.81 262 GLY A CA 1
ATOM 1991 C C . GLY A 1 262 ? 13.135 -23.314 14.154 1.00 78.81 262 GLY A C 1
ATOM 1992 O O . GLY A 1 262 ? 12.268 -22.824 13.432 1.00 78.81 262 GLY A O 1
ATOM 1993 N N . PRO A 1 263 ? 13.144 -24.631 14.428 1.00 53.34 263 PRO A N 1
ATOM 1994 C CA . PRO A 1 263 ? 12.540 -25.671 13.579 1.00 53.34 263 PRO A CA 1
ATOM 1995 C C . PRO A 1 263 ? 10.998 -25.789 13.551 1.00 53.34 263 PRO A C 1
ATOM 1997 O O . PRO A 1 263 ? 10.491 -26.779 13.038 1.00 53.34 263 PRO A O 1
ATOM 2000 N N . GLU A 1 264 ? 10.225 -24.813 14.037 1.00 53.38 264 GLU A N 1
ATOM 2001 C CA . GLU A 1 264 ? 8.751 -24.922 14.129 1.00 53.38 264 GLU A CA 1
ATOM 2002 C C . GLU A 1 264 ? 7.994 -23.640 13.731 1.00 53.38 264 GLU A C 1
ATOM 2004 O O . GLU A 1 264 ? 6.994 -23.268 14.346 1.00 53.38 264 GLU A O 1
ATOM 2009 N N . ARG A 1 265 ? 8.452 -22.923 12.697 1.00 65.88 265 ARG A N 1
ATOM 2010 C CA . ARG A 1 265 ? 7.758 -21.722 12.201 1.00 65.88 265 ARG A CA 1
ATOM 2011 C C . ARG A 1 265 ? 7.405 -21.843 10.727 1.00 65.88 265 ARG A C 1
ATOM 2013 O O . ARG A 1 265 ? 8.095 -21.310 9.871 1.00 65.88 265 ARG A O 1
ATOM 2020 N N . SER A 1 266 ? 6.287 -22.506 10.453 1.00 70.75 266 SER A N 1
ATOM 2021 C CA . SER A 1 266 ? 5.585 -22.384 9.176 1.00 70.75 266 SER A CA 1
ATOM 2022 C C . SER A 1 266 ? 4.255 -21.672 9.397 1.00 70.75 266 SER A C 1
ATOM 2024 O O . SER A 1 266 ? 3.718 -21.662 10.512 1.00 70.75 266 SER A O 1
ATOM 2026 N N . LEU A 1 267 ? 3.744 -21.027 8.354 1.00 83.25 267 LEU A N 1
ATOM 2027 C CA . LEU A 1 267 ? 2.391 -20.487 8.391 1.00 83.25 267 LEU A CA 1
ATOM 2028 C C . LEU A 1 267 ? 1.370 -21.628 8.412 1.00 83.25 267 LEU A C 1
ATOM 2030 O O . LEU A 1 267 ? 1.697 -22.785 8.169 1.00 83.25 267 LEU A O 1
ATOM 2034 N N . ARG A 1 268 ? 0.132 -21.324 8.801 1.00 82.00 268 ARG A N 1
ATOM 2035 C CA . ARG A 1 268 ? -0.941 -22.324 8.765 1.00 82.00 268 ARG A CA 1
ATOM 2036 C C . ARG A 1 268 ? -1.542 -22.349 7.366 1.00 82.00 268 ARG A C 1
ATOM 2038 O O . ARG A 1 268 ? -1.575 -21.323 6.692 1.00 82.00 268 ARG A O 1
ATOM 2045 N N . ASP A 1 269 ? -2.110 -23.484 6.977 1.00 83.56 269 ASP A N 1
ATOM 2046 C CA . ASP A 1 269 ? -2.914 -23.595 5.758 1.00 83.56 269 ASP A CA 1
ATOM 2047 C C . ASP A 1 269 ? -3.958 -22.463 5.687 1.00 83.56 269 ASP A C 1
ATOM 2049 O O . ASP A 1 269 ? -4.739 -22.251 6.619 1.00 83.56 269 ASP A O 1
ATOM 2053 N N . GLY A 1 270 ? -3.965 -21.724 4.576 1.00 82.69 270 GLY A N 1
ATOM 2054 C CA . GLY A 1 270 ? -4.864 -20.592 4.362 1.00 82.69 270 GLY A CA 1
ATOM 2055 C C . GLY A 1 270 ? -4.452 -19.282 5.046 1.00 82.69 270 GLY A C 1
ATOM 2056 O O . GLY A 1 270 ? -5.135 -18.277 4.843 1.00 82.69 270 GLY A O 1
ATOM 2057 N N . ASP A 1 271 ? -3.360 -19.240 5.818 1.00 87.25 271 ASP A N 1
ATOM 2058 C CA . ASP A 1 271 ? -2.692 -17.971 6.123 1.00 87.25 271 ASP A CA 1
ATOM 2059 C C . ASP A 1 271 ? -2.101 -17.386 4.821 1.00 87.25 271 ASP A C 1
ATOM 2061 O O . ASP A 1 271 ? -1.955 -18.058 3.799 1.00 87.25 271 ASP A O 1
ATOM 2065 N N . MET A 1 272 ? -1.791 -16.096 4.836 1.00 95.06 272 MET A N 1
ATOM 2066 C CA . MET A 1 272 ? -1.277 -15.339 3.701 1.00 95.06 272 MET A CA 1
ATOM 2067 C C . MET A 1 272 ? 0.041 -14.668 4.077 1.00 95.06 272 MET A C 1
ATOM 2069 O O . MET A 1 272 ? 0.268 -14.337 5.245 1.00 95.06 272 MET A O 1
ATOM 2073 N N . ILE A 1 273 ? 0.887 -14.407 3.085 1.00 95.81 273 ILE A N 1
ATOM 2074 C CA . ILE A 1 273 ? 2.154 -13.702 3.267 1.00 95.81 273 ILE A CA 1
ATOM 2075 C C . ILE A 1 273 ? 2.356 -12.629 2.197 1.00 95.81 273 ILE A C 1
ATOM 2077 O O . ILE A 1 273 ? 2.064 -12.831 1.018 1.00 95.81 273 ILE A O 1
ATOM 2081 N N . TYR A 1 274 ? 2.879 -11.479 2.619 1.00 97.56 274 TYR A N 1
ATOM 2082 C CA . TYR A 1 274 ? 3.379 -10.444 1.723 1.00 97.56 274 TYR A CA 1
ATOM 2083 C C . TYR A 1 274 ? 4.663 -9.830 2.279 1.00 97.56 274 TYR A C 1
ATOM 2085 O O . TYR A 1 274 ? 4.717 -9.376 3.422 1.00 97.56 274 TYR A O 1
ATOM 2093 N N . ARG A 1 275 ? 5.704 -9.778 1.453 1.00 96.94 275 ARG A N 1
ATOM 2094 C CA . ARG A 1 275 ? 6.974 -9.135 1.781 1.00 96.94 275 ARG A CA 1
ATOM 2095 C C . ARG A 1 275 ? 7.111 -7.822 1.005 1.00 96.94 275 ARG A C 1
ATOM 2097 O O . ARG A 1 275 ? 7.558 -7.858 -0.136 1.00 96.94 275 ARG A O 1
ATOM 2104 N N . PRO A 1 276 ? 6.786 -6.656 1.591 1.00 96.31 276 PRO A N 1
ATOM 2105 C CA . PRO A 1 276 ? 7.078 -5.367 0.960 1.00 96.31 276 PRO A CA 1
ATOM 2106 C C . PRO A 1 276 ? 8.579 -5.018 0.960 1.00 96.31 276 PRO A C 1
ATOM 2108 O O . PRO A 1 276 ? 9.022 -4.223 0.134 1.00 96.31 276 PRO A O 1
ATOM 2111 N N . ALA A 1 277 ? 9.371 -5.592 1.873 1.00 93.94 277 ALA A N 1
ATOM 2112 C CA . ALA A 1 277 ? 10.803 -5.323 1.999 1.00 93.94 277 ALA A CA 1
ATOM 2113 C C . ALA A 1 277 ? 11.655 -6.051 0.946 1.00 93.94 277 ALA A C 1
ATOM 2115 O O . ALA A 1 277 ? 11.437 -7.223 0.656 1.00 93.94 277 ALA A O 1
ATOM 2116 N N . ILE A 1 278 ? 12.689 -5.394 0.416 1.00 91.81 278 ILE A N 1
ATOM 2117 C CA . ILE A 1 278 ? 13.568 -5.955 -0.633 1.00 91.81 278 ILE A CA 1
ATOM 2118 C C . ILE A 1 278 ? 14.888 -6.533 -0.105 1.00 91.81 278 ILE A C 1
ATOM 2120 O O . ILE A 1 278 ? 15.734 -6.951 -0.893 1.00 91.81 278 ILE A O 1
ATOM 2124 N N . SER A 1 279 ? 15.105 -6.543 1.212 1.00 92.56 279 SER A N 1
ATOM 2125 C CA . SER A 1 279 ? 16.361 -7.044 1.766 1.00 92.56 279 SER A CA 1
ATOM 2126 C C . SER A 1 279 ? 16.485 -8.565 1.631 1.00 92.56 279 SER A C 1
ATOM 2128 O O . SER A 1 279 ? 15.502 -9.317 1.617 1.00 92.56 279 SER A O 1
ATOM 2130 N N . THR A 1 280 ? 17.729 -9.044 1.615 1.00 91.88 280 THR A N 1
ATOM 2131 C CA . THR A 1 280 ? 18.026 -10.479 1.669 1.00 91.88 280 THR A CA 1
ATOM 2132 C C . THR A 1 280 ? 17.479 -11.126 2.947 1.00 91.88 280 THR A C 1
ATOM 2134 O O . THR A 1 280 ? 17.047 -12.275 2.908 1.00 91.88 280 THR A O 1
ATOM 2137 N N . HIS A 1 281 ? 17.460 -10.407 4.078 1.00 92.12 281 HIS A N 1
ATOM 2138 C CA . HIS A 1 281 ? 16.917 -10.923 5.340 1.00 92.12 281 HIS A CA 1
ATOM 2139 C C . HIS A 1 281 ? 15.403 -11.122 5.255 1.00 92.12 281 HIS A C 1
ATOM 2141 O O . HIS A 1 281 ? 14.920 -12.208 5.567 1.00 92.12 281 HIS A O 1
ATOM 2147 N N . ALA A 1 282 ? 14.667 -10.122 4.763 1.00 95.00 282 ALA A N 1
ATOM 2148 C CA . ALA A 1 282 ? 13.229 -10.226 4.544 1.00 95.00 282 ALA A CA 1
ATOM 2149 C C . ALA A 1 282 ? 12.888 -11.369 3.577 1.00 95.00 282 ALA A C 1
ATOM 2151 O O . ALA A 1 282 ? 11.983 -12.157 3.844 1.00 95.00 282 ALA A O 1
ATOM 2152 N N . THR A 1 283 ? 13.658 -11.502 2.492 1.00 94.56 283 THR A N 1
ATOM 2153 C CA . THR A 1 283 ? 13.489 -12.580 1.503 1.00 94.56 283 THR A CA 1
ATOM 2154 C C . THR A 1 283 ? 13.651 -13.959 2.143 1.00 94.56 283 THR A C 1
ATOM 2156 O O . THR A 1 283 ? 12.808 -14.827 1.946 1.00 94.56 283 THR A O 1
ATOM 2159 N N . ARG A 1 284 ? 14.678 -14.158 2.979 1.00 93.81 284 ARG A N 1
ATOM 2160 C CA . ARG A 1 284 ? 14.893 -15.431 3.691 1.00 93.81 284 ARG A CA 1
ATOM 2161 C C . ARG A 1 284 ? 13.766 -15.767 4.663 1.00 93.81 284 ARG A C 1
ATOM 2163 O O . ARG A 1 284 ? 13.422 -16.935 4.797 1.00 93.81 284 ARG A O 1
ATOM 2170 N N . VAL A 1 285 ? 13.200 -14.768 5.342 1.00 93.81 285 VAL A N 1
ATOM 2171 C CA . VAL A 1 285 ? 12.060 -14.977 6.247 1.00 93.81 285 VAL A CA 1
ATOM 2172 C C . VAL A 1 285 ? 10.805 -15.366 5.467 1.00 93.81 285 VAL A C 1
ATOM 2174 O O . VAL A 1 285 ? 10.137 -16.317 5.860 1.00 93.81 285 VAL A O 1
ATOM 2177 N N . GLU A 1 286 ? 10.512 -14.698 4.345 1.00 94.69 286 GLU A N 1
ATOM 2178 C CA . GLU A 1 286 ? 9.414 -15.097 3.450 1.00 94.69 286 GLU A CA 1
ATOM 2179 C C . GLU A 1 286 ? 9.587 -16.547 2.981 1.00 94.69 286 GLU A C 1
ATOM 2181 O O . GLU A 1 286 ? 8.671 -17.350 3.127 1.00 94.69 286 GLU A O 1
ATOM 2186 N N . GLN A 1 287 ? 10.783 -16.903 2.505 1.00 93.19 287 GLN A N 1
ATOM 2187 C CA . GLN A 1 287 ? 11.104 -18.256 2.045 1.00 93.19 287 GLN A CA 1
ATOM 2188 C C . GLN A 1 287 ? 11.000 -19.311 3.152 1.00 93.19 287 GLN A C 1
ATOM 2190 O O . GLN A 1 287 ? 10.546 -20.418 2.889 1.00 93.19 287 GLN A O 1
ATOM 2195 N N . HIS A 1 288 ? 11.408 -18.985 4.381 1.00 92.12 288 HIS A N 1
ATOM 2196 C CA . HIS A 1 288 ? 11.341 -19.909 5.517 1.00 92.12 288 HIS A CA 1
ATOM 2197 C C . HIS A 1 288 ? 9.900 -20.174 5.977 1.00 92.12 288 HIS A C 1
ATOM 2199 O O . HIS A 1 288 ? 9.574 -21.288 6.372 1.00 92.12 288 HIS A O 1
ATOM 2205 N N . LEU A 1 289 ? 9.043 -19.151 5.933 1.00 89.44 289 LEU A N 1
ATOM 2206 C CA . LEU A 1 289 ? 7.643 -19.237 6.358 1.00 89.44 289 LEU A CA 1
ATOM 2207 C C . LEU A 1 289 ? 6.718 -19.856 5.297 1.00 89.44 289 LEU A C 1
ATOM 2209 O O . LEU A 1 289 ? 5.603 -20.268 5.624 1.00 89.44 289 LEU A O 1
ATOM 2213 N N . TRP A 1 290 ? 7.154 -19.871 4.039 1.00 89.56 290 TRP A N 1
ATOM 2214 C CA . TRP A 1 290 ? 6.356 -20.263 2.884 1.00 89.56 290 TRP A CA 1
ATOM 2215 C C . TRP A 1 290 ? 6.100 -21.775 2.782 1.00 89.56 290 TRP A C 1
ATOM 2217 O O . TRP A 1 290 ? 6.988 -22.590 3.023 1.00 89.56 290 TRP A O 1
ATOM 2227 N N . HIS A 1 291 ? 4.891 -22.129 2.334 1.00 88.50 291 HIS A N 1
ATOM 2228 C CA . HIS A 1 291 ? 4.541 -23.434 1.767 1.00 88.50 291 HIS A CA 1
ATOM 2229 C C . HIS A 1 291 ? 3.349 -23.289 0.797 1.00 88.50 291 HIS A C 1
ATOM 2231 O O . HIS A 1 291 ? 2.693 -22.249 0.751 1.00 88.50 291 HIS A O 1
ATOM 2237 N N . ASP A 1 292 ? 3.044 -24.339 0.035 1.00 86.12 292 ASP A N 1
ATOM 2238 C CA . ASP A 1 292 ? 2.100 -24.356 -1.099 1.00 86.12 292 ASP A CA 1
ATOM 2239 C C . ASP A 1 292 ? 0.627 -24.042 -0.769 1.00 86.12 292 ASP A C 1
ATOM 2241 O O . ASP A 1 292 ? -0.162 -23.769 -1.674 1.00 86.12 292 ASP A O 1
ATOM 2245 N N . LYS A 1 293 ? 0.249 -24.037 0.512 1.00 87.69 293 LYS A N 1
ATOM 2246 C CA . LYS A 1 293 ? -1.104 -23.691 0.984 1.00 87.69 293 LYS A CA 1
ATOM 2247 C C . LYS A 1 293 ? -1.201 -22.302 1.617 1.00 87.69 293 LYS A C 1
ATOM 2249 O O . LYS A 1 293 ? -2.240 -21.961 2.188 1.00 87.69 293 LYS A O 1
ATOM 2254 N N . VAL A 1 294 ? -0.141 -21.504 1.524 1.00 90.44 294 VAL A N 1
ATOM 2255 C CA . VAL A 1 294 ? -0.141 -20.098 1.935 1.00 90.44 294 VAL A CA 1
ATOM 2256 C C . VAL A 1 294 ? -0.586 -19.233 0.758 1.00 90.44 294 VAL A C 1
ATOM 2258 O O . VAL A 1 294 ? -0.114 -19.385 -0.367 1.00 90.44 294 VAL A O 1
ATOM 2261 N N . GLY A 1 295 ? -1.480 -18.276 0.998 1.00 92.94 295 GLY A N 1
ATOM 2262 C CA . GLY A 1 295 ? -1.820 -17.268 -0.005 1.00 92.94 295 GLY A CA 1
ATOM 2263 C C . GLY A 1 295 ? -0.670 -16.274 -0.205 1.00 92.94 295 GLY A C 1
ATOM 2264 O O . GLY A 1 295 ? -0.251 -15.606 0.737 1.00 92.94 295 GLY A O 1
ATOM 2265 N N . SER A 1 296 ? -0.170 -16.131 -1.430 1.00 95.19 296 SER A N 1
ATOM 2266 C CA . SER A 1 296 ? 0.834 -15.121 -1.797 1.00 95.19 296 SER A CA 1
ATOM 2267 C C . SER A 1 296 ? 0.548 -14.546 -3.181 1.00 95.19 296 SER A C 1
ATOM 2269 O O . SER A 1 296 ? -0.318 -15.036 -3.897 1.00 95.19 296 SER A O 1
ATOM 2271 N N . PHE A 1 297 ? 1.278 -13.508 -3.585 1.00 96.69 297 PHE A N 1
ATOM 2272 C CA . PHE A 1 297 ? 1.168 -12.968 -4.943 1.00 96.69 297 PHE A CA 1
ATOM 2273 C C . PHE A 1 297 ? 1.961 -13.758 -5.983 1.00 96.69 297 PHE A C 1
ATOM 2275 O O . PHE A 1 297 ? 1.922 -13.407 -7.156 1.00 96.69 297 PHE A O 1
ATOM 2282 N N . TYR A 1 298 ? 2.692 -14.799 -5.592 1.00 95.19 298 TYR A N 1
ATOM 2283 C CA . TYR A 1 298 ? 3.408 -15.629 -6.550 1.00 95.19 298 TYR A CA 1
ATOM 2284 C C . TYR A 1 298 ? 2.433 -16.573 -7.235 1.00 95.19 298 TYR A C 1
ATOM 2286 O O . TYR A 1 298 ? 1.635 -17.222 -6.566 1.00 95.19 298 TYR A O 1
ATOM 2294 N N . ARG A 1 299 ? 2.503 -16.666 -8.563 1.00 91.62 299 ARG A N 1
ATOM 2295 C CA . ARG A 1 299 ? 1.620 -17.525 -9.361 1.00 91.62 299 ARG A CA 1
ATOM 2296 C C . ARG A 1 299 ? 1.968 -18.994 -9.211 1.00 91.62 299 ARG A C 1
ATOM 2298 O O . ARG A 1 299 ? 1.053 -19.808 -9.108 1.00 91.62 299 ARG A O 1
ATOM 2305 N N . ASP A 1 300 ? 3.258 -19.290 -9.140 1.00 88.00 300 ASP A N 1
ATOM 2306 C CA . ASP A 1 300 ? 3.771 -20.646 -9.000 1.00 88.00 300 ASP A CA 1
ATOM 2307 C C . ASP A 1 300 ? 3.938 -21.032 -7.522 1.00 88.00 300 ASP A C 1
ATOM 2309 O O . ASP A 1 300 ? 4.347 -20.180 -6.725 1.00 88.00 300 ASP A O 1
ATOM 2313 N N . PRO A 1 301 ? 3.712 -22.309 -7.152 1.00 82.88 301 PRO A N 1
ATOM 2314 C CA . PRO A 1 301 ? 3.895 -22.793 -5.780 1.00 82.88 301 PRO A CA 1
ATOM 2315 C C . PRO A 1 301 ? 5.299 -22.547 -5.220 1.00 82.88 301 PRO A C 1
ATOM 2317 O O . PRO A 1 301 ? 5.449 -22.268 -4.039 1.00 82.88 301 PRO A O 1
ATOM 2320 N N . ASP A 1 302 ? 6.326 -22.586 -6.066 1.00 87.00 302 ASP A N 1
ATOM 2321 C CA . ASP A 1 302 ? 7.711 -22.355 -5.650 1.00 87.00 302 ASP A CA 1
ATOM 2322 C C . ASP A 1 302 ? 8.186 -20.921 -5.917 1.00 87.00 302 ASP A C 1
ATOM 2324 O O . ASP A 1 302 ? 9.370 -20.624 -5.773 1.00 87.00 302 ASP A O 1
ATOM 2328 N N . GLY A 1 303 ? 7.294 -20.010 -6.320 1.00 88.25 303 GLY A N 1
ATOM 2329 C CA . GLY A 1 303 ? 7.657 -18.645 -6.708 1.00 88.25 303 GLY A CA 1
ATOM 2330 C C . GLY A 1 303 ? 8.551 -17.901 -5.702 1.00 88.25 303 GLY A C 1
ATOM 2331 O O . GLY A 1 303 ? 9.557 -17.341 -6.136 1.00 88.25 303 GLY A O 1
ATOM 2332 N N . PRO A 1 304 ? 8.295 -17.952 -4.378 1.00 88.81 304 PRO A N 1
ATOM 2333 C CA . PRO A 1 304 ? 9.176 -17.331 -3.382 1.00 88.81 304 PRO A CA 1
ATOM 2334 C C . PRO A 1 304 ? 10.616 -17.862 -3.378 1.00 88.81 304 PRO A C 1
ATOM 2336 O O . PRO A 1 304 ? 11.528 -17.1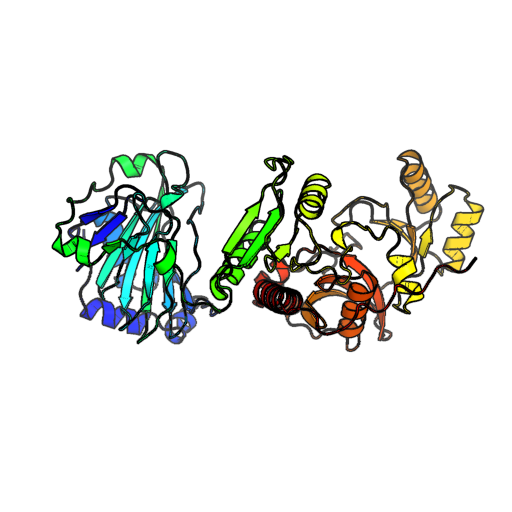71 -2.921 1.00 88.81 304 PRO A O 1
ATOM 2339 N N . LEU A 1 305 ? 10.842 -19.088 -3.859 1.00 88.81 305 LEU A N 1
ATOM 2340 C CA . LEU A 1 305 ? 12.152 -19.745 -3.875 1.00 88.81 305 LEU A CA 1
ATOM 2341 C C . LEU A 1 305 ? 12.998 -19.357 -5.098 1.00 88.81 305 LEU A C 1
ATOM 2343 O O . LEU A 1 305 ? 14.202 -19.614 -5.110 1.00 88.81 305 LEU A O 1
ATOM 2347 N N . PHE A 1 306 ? 12.404 -18.713 -6.108 1.00 84.25 306 PHE A N 1
ATOM 2348 C CA . PHE A 1 306 ? 13.071 -18.369 -7.361 1.00 84.25 306 PHE A CA 1
ATOM 2349 C C . PHE A 1 306 ? 13.113 -16.858 -7.599 1.00 84.25 306 PHE A C 1
ATOM 2351 O O . PHE A 1 306 ? 12.127 -16.148 -7.426 1.00 84.25 306 PHE A O 1
ATOM 2358 N N . CYS A 1 307 ? 14.256 -16.355 -8.071 1.00 74.62 307 CYS A N 1
ATOM 2359 C CA . CYS A 1 307 ? 14.397 -14.972 -8.521 1.00 74.62 307 CYS A CA 1
ATOM 2360 C C . CYS A 1 307 ? 14.588 -14.907 -10.042 1.00 74.62 307 CYS A C 1
ATOM 2362 O O . CYS A 1 307 ? 15.389 -15.644 -10.622 1.00 74.62 307 CYS A O 1
ATOM 2364 N N . ASN A 1 308 ? 13.865 -14.000 -10.708 1.00 79.75 308 ASN A N 1
ATOM 2365 C CA . ASN A 1 308 ? 14.106 -13.732 -12.122 1.00 79.75 308 ASN A CA 1
ATOM 2366 C C . ASN A 1 308 ? 15.311 -12.796 -12.276 1.00 79.75 308 ASN A C 1
ATOM 2368 O O . ASN A 1 308 ? 15.199 -11.582 -12.127 1.00 79.75 308 ASN A O 1
ATOM 2372 N N . ILE A 1 309 ? 16.462 -13.368 -12.616 1.00 77.94 309 ILE A N 1
ATOM 2373 C CA . ILE A 1 309 ? 17.702 -12.617 -12.854 1.00 77.94 309 ILE A CA 1
ATOM 2374 C C . ILE A 1 309 ? 17.766 -11.965 -14.249 1.00 77.94 309 ILE A C 1
ATOM 2376 O O . ILE A 1 309 ? 18.713 -11.236 -14.538 1.00 77.94 309 ILE A O 1
ATOM 2380 N N . ASN A 1 310 ? 16.790 -12.224 -15.133 1.00 83.38 310 ASN A N 1
ATOM 2381 C CA . ASN A 1 310 ? 16.747 -11.678 -16.491 1.00 83.38 310 ASN A CA 1
ATOM 2382 C C . ASN A 1 310 ? 15.317 -11.361 -16.977 1.00 83.38 310 ASN A C 1
ATOM 2384 O O . ASN A 1 310 ? 14.794 -11.937 -17.942 1.00 83.38 310 ASN A O 1
ATOM 2388 N N . ALA A 1 311 ? 14.692 -10.391 -16.311 1.00 86.88 311 ALA A N 1
ATOM 2389 C CA . ALA A 1 311 ? 13.347 -9.926 -16.631 1.00 86.88 311 ALA A CA 1
ATOM 2390 C C . ALA A 1 311 ? 13.215 -9.443 -18.092 1.00 86.88 311 ALA A C 1
ATOM 2392 O O . ALA A 1 311 ? 12.293 -9.857 -18.788 1.00 86.88 311 ALA A O 1
ATOM 2393 N N . ASN A 1 312 ? 14.183 -8.674 -18.610 1.00 88.94 312 ASN A N 1
ATOM 2394 C CA . ASN A 1 312 ? 14.133 -8.131 -19.978 1.00 88.94 312 ASN A CA 1
ATOM 2395 C C . ASN A 1 312 ? 14.029 -9.214 -21.060 1.00 88.94 312 ASN A C 1
ATOM 2397 O O . ASN A 1 312 ? 13.215 -9.093 -21.975 1.00 88.94 312 ASN A O 1
ATOM 2401 N N . GLN A 1 313 ? 14.807 -10.299 -20.961 1.00 88.44 313 GLN A N 1
ATOM 2402 C CA . GLN A 1 313 ? 14.670 -11.410 -21.912 1.00 88.44 313 GLN A CA 1
ATOM 2403 C C . GLN A 1 313 ? 13.327 -12.122 -21.768 1.00 88.44 313 GLN A C 1
ATOM 2405 O O . GLN A 1 313 ? 12.759 -12.563 -22.768 1.00 88.44 313 GLN A O 1
ATOM 2410 N N . THR A 1 314 ? 12.812 -12.216 -20.541 1.00 92.00 314 THR A N 1
ATOM 2411 C CA . THR A 1 314 ? 11.492 -12.795 -20.273 1.00 92.00 314 THR A CA 1
ATOM 2412 C C . THR A 1 314 ? 10.408 -11.982 -20.984 1.00 92.00 314 THR A C 1
ATOM 2414 O O . THR A 1 314 ? 9.641 -12.545 -21.762 1.00 92.00 314 THR A O 1
ATOM 2417 N N . PHE A 1 315 ? 10.415 -10.655 -20.817 1.00 95.00 315 PHE A N 1
ATOM 2418 C CA . PHE A 1 315 ? 9.487 -9.731 -21.475 1.00 95.00 315 PHE A CA 1
ATOM 2419 C C . PHE A 1 315 ? 9.567 -9.799 -22.999 1.00 95.00 315 PHE A C 1
ATOM 2421 O O . PHE A 1 315 ? 8.542 -9.964 -23.661 1.00 95.00 315 PHE A O 1
ATOM 2428 N N . ALA A 1 316 ? 10.779 -9.765 -23.560 1.00 91.62 316 ALA A N 1
ATOM 2429 C CA . ALA A 1 316 ? 10.974 -9.861 -25.002 1.00 91.62 316 ALA A CA 1
ATOM 2430 C C . ALA A 1 316 ? 10.408 -11.173 -25.577 1.00 91.62 316 ALA A C 1
ATOM 2432 O O . ALA A 1 316 ? 9.737 -11.155 -26.608 1.00 91.62 316 ALA A O 1
ATOM 2433 N N . ARG A 1 317 ? 10.613 -12.310 -24.893 1.00 92.25 317 ARG A N 1
ATOM 2434 C CA . ARG A 1 317 ? 10.108 -13.626 -25.328 1.00 92.25 317 ARG A CA 1
ATOM 2435 C C . ARG A 1 317 ? 8.591 -13.740 -25.289 1.00 92.25 317 ARG A C 1
ATOM 2437 O O . ARG A 1 317 ? 8.022 -14.390 -26.159 1.00 92.25 317 ARG A O 1
ATOM 2444 N N . VAL A 1 318 ? 7.937 -13.113 -24.313 1.00 93.75 318 VAL A N 1
ATOM 2445 C CA . VAL A 1 318 ? 6.467 -13.090 -24.255 1.00 93.75 318 VAL A CA 1
ATOM 2446 C C . VAL A 1 318 ? 5.863 -12.004 -25.152 1.00 93.75 318 VAL A C 1
ATOM 2448 O O . VAL A 1 318 ? 4.647 -11.821 -25.159 1.00 93.75 318 VAL A O 1
ATOM 2451 N N . GLY A 1 319 ? 6.677 -11.270 -25.916 1.00 94.56 319 GLY A N 1
ATOM 2452 C CA . GLY A 1 319 ? 6.214 -10.209 -26.806 1.00 94.56 319 GLY A CA 1
ATOM 2453 C C . GLY A 1 319 ? 5.698 -8.987 -26.050 1.00 94.56 319 GLY A C 1
ATOM 2454 O O . GLY A 1 319 ? 4.676 -8.421 -26.434 1.00 94.56 319 GLY A O 1
ATOM 2455 N N . VAL A 1 320 ? 6.342 -8.620 -24.940 1.00 96.19 320 VAL A N 1
ATOM 2456 C CA . VAL A 1 320 ? 6.178 -7.305 -24.311 1.00 96.19 320 VAL A CA 1
ATOM 2457 C C . VAL A 1 320 ? 7.268 -6.379 -24.863 1.00 96.19 320 VAL A C 1
ATOM 2459 O O . VAL A 1 320 ? 8.454 -6.660 -24.671 1.00 96.19 320 VAL A O 1
ATOM 2462 N N . PRO A 1 321 ? 6.897 -5.300 -25.577 1.00 95.94 321 PRO A N 1
ATOM 2463 C CA . PRO A 1 321 ? 7.847 -4.304 -26.052 1.00 95.94 321 PRO A CA 1
ATOM 2464 C C . PRO A 1 321 ? 8.680 -3.712 -24.912 1.00 95.94 321 PRO A C 1
ATOM 2466 O O . PRO A 1 321 ? 8.137 -3.137 -23.975 1.00 95.94 321 PRO A O 1
ATOM 2469 N N . ILE A 1 322 ? 10.001 -3.807 -25.030 1.00 95.88 322 ILE A N 1
ATOM 2470 C CA . ILE A 1 322 ? 10.978 -3.128 -24.170 1.00 95.88 322 ILE A CA 1
ATOM 2471 C C . ILE A 1 322 ? 11.863 -2.228 -25.045 1.00 95.88 322 ILE A C 1
ATOM 2473 O O . ILE A 1 322 ? 11.990 -2.490 -26.250 1.00 95.88 322 ILE A O 1
ATOM 2477 N N . PRO A 1 323 ? 12.496 -1.178 -24.494 1.00 95.19 323 PRO A N 1
ATOM 2478 C CA . PRO A 1 323 ? 13.580 -0.491 -25.189 1.00 95.19 323 PRO A CA 1
ATOM 2479 C C . PRO A 1 323 ? 14.663 -1.495 -25.615 1.00 95.19 323 PRO A C 1
ATOM 2481 O O . PRO A 1 323 ? 14.898 -2.488 -24.924 1.00 95.19 323 PRO A O 1
ATOM 2484 N N . ARG A 1 324 ? 15.318 -1.273 -26.764 1.00 93.94 324 ARG A N 1
ATOM 2485 C CA . ARG A 1 324 ? 16.359 -2.206 -27.228 1.00 93.94 324 ARG A CA 1
ATOM 2486 C C . ARG A 1 324 ? 17.515 -2.186 -26.233 1.00 93.94 324 ARG A C 1
ATOM 2488 O O . ARG A 1 324 ? 17.955 -1.106 -25.847 1.00 93.94 324 ARG A O 1
ATOM 2495 N N . THR A 1 325 ? 18.001 -3.363 -25.843 1.00 93.56 325 THR A N 1
ATOM 2496 C CA . THR A 1 325 ? 18.985 -3.505 -24.764 1.00 93.56 325 THR A CA 1
ATOM 2497 C C . THR A 1 325 ? 20.065 -4.534 -25.100 1.00 93.56 325 THR A C 1
ATOM 2499 O O . THR A 1 325 ? 19.762 -5.621 -25.589 1.00 93.56 325 THR A O 1
ATOM 2502 N N . TYR A 1 326 ? 21.314 -4.210 -24.764 1.00 93.94 326 TYR A N 1
ATOM 2503 C CA . TYR A 1 326 ? 22.483 -5.090 -24.797 1.00 93.94 326 TYR A CA 1
ATOM 2504 C C . TYR A 1 326 ? 23.080 -5.250 -23.394 1.00 93.94 326 TYR A C 1
ATOM 2506 O O . TYR A 1 326 ? 23.047 -4.322 -22.587 1.00 93.94 326 TYR A O 1
ATOM 2514 N N . TRP A 1 327 ? 23.661 -6.415 -23.103 1.00 91.19 327 TRP A N 1
ATOM 2515 C CA . TRP A 1 327 ? 24.410 -6.652 -21.864 1.00 91.19 327 TRP A CA 1
ATOM 2516 C C . TRP A 1 327 ? 25.876 -6.303 -22.073 1.00 91.19 327 TRP A C 1
ATOM 2518 O O . TRP A 1 327 ? 26.543 -6.890 -22.927 1.00 91.19 327 TRP A O 1
ATOM 2528 N N . ILE A 1 328 ? 26.396 -5.390 -21.260 1.00 91.69 328 ILE A N 1
ATOM 2529 C CA . ILE A 1 328 ? 27.802 -5.014 -21.316 1.00 91.69 328 ILE A CA 1
ATOM 2530 C C . ILE A 1 328 ? 28.612 -6.007 -20.480 1.00 91.69 328 ILE A C 1
ATOM 2532 O O . ILE A 1 328 ? 28.527 -6.037 -19.253 1.00 91.69 328 ILE A O 1
ATOM 2536 N N . GLN A 1 329 ? 29.411 -6.820 -21.170 1.00 87.19 329 GLN A N 1
ATOM 2537 C CA . GLN A 1 329 ? 30.346 -7.785 -20.569 1.00 87.19 329 GLN A CA 1
ATOM 2538 C C . GLN A 1 329 ? 31.817 -7.443 -20.850 1.00 87.19 329 GLN A C 1
ATOM 2540 O O . GLN A 1 329 ? 32.714 -8.120 -20.357 1.00 87.19 329 GLN A O 1
ATOM 2545 N N . SER A 1 330 ? 32.071 -6.416 -21.663 1.00 89.69 330 SER A N 1
ATOM 2546 C CA . SER A 1 330 ? 33.399 -6.033 -22.142 1.00 89.69 330 SER A CA 1
ATOM 2547 C C . SER A 1 330 ? 33.490 -4.516 -22.309 1.00 89.69 330 SER A C 1
ATOM 2549 O O . SER A 1 330 ? 32.499 -3.878 -22.666 1.00 89.69 330 SER A O 1
ATOM 2551 N N . SER A 1 331 ? 34.682 -3.958 -22.088 1.00 91.62 331 SER A N 1
ATOM 2552 C CA . SER A 1 331 ? 35.034 -2.558 -22.370 1.00 91.62 331 SER A CA 1
ATOM 2553 C C . SER A 1 331 ? 35.525 -2.335 -23.809 1.00 91.62 331 SER A C 1
ATOM 2555 O O . SER A 1 331 ? 36.033 -1.262 -24.138 1.00 91.62 331 SER A O 1
ATOM 2557 N N . ASP A 1 332 ? 35.385 -3.328 -24.696 1.00 96.75 332 ASP A N 1
ATOM 2558 C CA . ASP A 1 332 ? 35.759 -3.192 -26.106 1.00 96.75 332 ASP A CA 1
ATOM 2559 C C . ASP A 1 332 ? 34.989 -2.043 -26.783 1.00 96.75 332 ASP A C 1
ATOM 2561 O O . ASP A 1 332 ? 33.790 -2.116 -27.066 1.00 96.75 332 ASP A O 1
ATOM 2565 N N . ARG A 1 333 ? 35.722 -0.971 -27.097 1.00 97.38 333 ARG A N 1
ATOM 2566 C CA . ARG A 1 333 ? 35.192 0.255 -27.701 1.00 97.38 333 ARG A CA 1
ATOM 2567 C C . ARG A 1 333 ? 34.604 0.033 -29.093 1.00 97.38 333 ARG A C 1
ATOM 2569 O O . ARG A 1 333 ? 33.702 0.777 -29.481 1.00 97.38 333 ARG A O 1
ATOM 2576 N N . ALA A 1 334 ? 35.111 -0.933 -29.864 1.00 97.31 334 ALA A N 1
ATOM 2577 C CA . ALA A 1 334 ? 34.557 -1.252 -31.178 1.00 97.31 334 ALA A CA 1
ATOM 2578 C C . ALA A 1 334 ? 33.181 -1.913 -31.036 1.00 97.31 334 ALA A C 1
ATOM 2580 O O . ALA A 1 334 ? 32.241 -1.527 -31.733 1.00 97.31 334 ALA A O 1
ATOM 2581 N N . LEU A 1 335 ? 33.048 -2.833 -30.078 1.00 96.88 335 LEU A N 1
ATOM 2582 C CA . LEU A 1 335 ? 31.785 -3.489 -29.753 1.00 96.88 335 LEU A CA 1
ATOM 2583 C C . LEU A 1 335 ? 30.748 -2.505 -29.192 1.00 96.88 335 LEU A C 1
ATOM 2585 O O . LEU A 1 335 ? 29.613 -2.482 -29.662 1.00 96.88 335 LEU A O 1
ATOM 2589 N N . LEU A 1 336 ? 31.143 -1.644 -28.248 1.00 97.19 336 LEU A N 1
ATOM 2590 C CA . LEU A 1 336 ? 30.257 -0.619 -27.685 1.00 97.19 336 LEU A CA 1
ATOM 2591 C C . LEU A 1 336 ? 29.743 0.347 -28.762 1.00 97.19 336 LEU A C 1
ATOM 2593 O O . LEU A 1 336 ? 28.558 0.669 -28.779 1.00 97.19 336 LEU A O 1
ATOM 2597 N N . ARG A 1 337 ? 30.608 0.777 -29.690 1.00 97.81 337 ARG A N 1
ATOM 2598 C CA . ARG A 1 337 ? 30.206 1.641 -30.810 1.00 97.81 337 ARG A CA 1
ATOM 2599 C C . ARG A 1 337 ? 29.230 0.940 -31.753 1.00 97.81 337 ARG A C 1
ATOM 2601 O O . ARG A 1 337 ? 28.208 1.527 -32.084 1.00 97.81 337 ARG A O 1
ATOM 2608 N N . LYS A 1 338 ? 29.485 -0.329 -32.089 1.00 97.50 338 LYS A N 1
ATOM 2609 C CA . LYS A 1 338 ? 28.545 -1.149 -32.867 1.00 97.50 338 LYS A CA 1
ATOM 2610 C C . LYS A 1 338 ? 27.162 -1.199 -32.206 1.00 97.50 338 LYS A C 1
ATOM 2612 O O . LYS A 1 338 ? 26.159 -1.011 -32.885 1.00 97.50 338 LYS A O 1
ATOM 2617 N N . TRP A 1 339 ? 27.091 -1.431 -30.894 1.00 97.88 339 TRP A N 1
ATOM 2618 C CA . TRP A 1 339 ? 25.806 -1.460 -30.189 1.00 97.88 339 TRP A CA 1
ATOM 2619 C C . TRP A 1 339 ? 25.105 -0.105 -30.175 1.00 97.88 339 TRP A C 1
ATOM 2621 O O . TRP A 1 339 ? 23.892 -0.070 -30.337 1.00 97.88 339 TRP A O 1
ATOM 2631 N N . VAL A 1 340 ? 25.831 1.006 -30.025 1.00 97.94 340 VAL A N 1
ATOM 2632 C CA . VAL A 1 340 ? 25.240 2.351 -30.144 1.00 97.94 340 VAL A CA 1
ATOM 2633 C C . VAL A 1 340 ? 24.582 2.538 -31.512 1.00 97.94 340 VAL A C 1
ATOM 2635 O O . VAL A 1 340 ? 23.435 2.978 -31.573 1.00 97.94 340 VAL A O 1
ATOM 2638 N N . ASP A 1 341 ? 25.251 2.139 -32.593 1.00 97.44 341 ASP A N 1
ATOM 2639 C CA . ASP A 1 341 ? 24.695 2.236 -33.946 1.00 97.44 341 ASP A CA 1
ATOM 2640 C C . ASP A 1 341 ? 23.426 1.367 -34.097 1.00 97.44 341 ASP A C 1
ATOM 2642 O O . ASP A 1 341 ? 22.400 1.834 -34.592 1.00 97.44 341 ASP A O 1
ATOM 2646 N N . GLU A 1 342 ? 23.434 0.132 -33.579 1.00 97.06 342 GLU A N 1
ATOM 2647 C CA . GLU A 1 342 ? 22.267 -0.773 -33.580 1.00 97.06 342 GLU A CA 1
ATOM 2648 C C . GLU A 1 342 ? 21.104 -0.273 -32.684 1.00 97.06 342 GLU A C 1
ATOM 2650 O O . GLU A 1 342 ? 19.915 -0.521 -32.943 1.00 97.06 342 GLU A O 1
ATOM 2655 N N . LEU A 1 343 ? 21.413 0.492 -31.634 1.00 96.75 343 LEU A N 1
ATOM 2656 C CA . LEU A 1 343 ? 20.429 1.168 -30.783 1.00 96.75 343 LEU A CA 1
ATOM 2657 C C . LEU A 1 343 ? 19.837 2.431 -31.426 1.00 96.75 343 LEU A C 1
ATOM 2659 O O . LEU A 1 343 ? 18.844 2.947 -30.914 1.00 96.75 343 LEU A O 1
ATOM 2663 N N . GLY A 1 344 ? 20.329 2.840 -32.598 1.00 95.38 344 GLY A N 1
ATOM 2664 C CA . GLY A 1 344 ? 19.837 4.005 -33.335 1.00 95.38 344 GLY A CA 1
ATOM 2665 C C . GLY A 1 344 ? 20.615 5.291 -33.056 1.00 95.38 344 GLY A C 1
ATOM 2666 O O . GLY A 1 344 ? 20.121 6.366 -33.380 1.00 95.38 344 GLY A O 1
ATOM 2667 N N . GLY A 1 345 ? 21.815 5.185 -32.483 1.00 97.12 345 GLY A N 1
ATOM 2668 C CA . GLY A 1 345 ? 22.688 6.312 -32.169 1.00 97.12 345 GLY A CA 1
ATOM 2669 C C . GLY A 1 345 ? 22.593 6.783 -30.717 1.00 97.12 345 GLY A C 1
ATOM 2670 O O . GLY A 1 345 ? 21.986 6.145 -29.858 1.00 97.12 345 GLY A O 1
ATOM 2671 N N . LEU A 1 346 ? 23.258 7.905 -30.444 1.00 97.38 346 LEU A N 1
ATOM 2672 C CA . LEU A 1 346 ? 23.228 8.590 -29.152 1.00 97.38 346 LEU A CA 1
ATOM 2673 C C . LEU A 1 346 ? 22.010 9.531 -29.063 1.00 97.38 346 LEU A C 1
ATOM 2675 O O . LEU A 1 346 ? 21.586 10.060 -30.092 1.00 97.38 346 LEU A O 1
ATOM 2679 N N . PRO A 1 347 ? 21.496 9.809 -27.851 1.00 97.19 347 PRO A N 1
ATOM 2680 C CA . PRO A 1 347 ? 21.976 9.301 -26.564 1.00 97.19 347 PRO A CA 1
ATOM 2681 C C . PRO A 1 347 ? 21.544 7.857 -26.271 1.00 97.19 347 PRO A C 1
ATOM 2683 O O . PRO A 1 347 ? 20.549 7.356 -26.788 1.00 97.19 347 PRO A O 1
ATOM 2686 N N . VAL A 1 348 ? 22.291 7.193 -25.388 1.00 97.69 348 VAL A N 1
ATOM 2687 C CA . VAL A 1 348 ? 21.975 5.852 -24.863 1.00 97.69 348 VAL A CA 1
ATOM 2688 C C . VAL A 1 348 ? 21.919 5.874 -23.339 1.00 97.69 348 VAL A C 1
ATOM 2690 O O . VAL A 1 348 ? 22.475 6.764 -22.699 1.00 97.69 348 VAL A O 1
ATOM 2693 N N . VAL A 1 349 ? 21.253 4.889 -22.742 1.00 96.25 349 VAL A N 1
ATOM 2694 C CA . VAL A 1 349 ? 21.124 4.746 -21.287 1.00 96.25 349 VAL A CA 1
ATOM 2695 C C . VAL A 1 349 ? 21.934 3.543 -20.813 1.00 96.25 349 VAL A C 1
ATOM 2697 O O . VAL A 1 349 ? 21.724 2.426 -21.282 1.00 96.25 349 VAL A O 1
ATOM 2700 N N . VAL A 1 350 ? 22.834 3.760 -19.859 1.00 95.06 350 VAL A N 1
ATOM 2701 C CA . VAL A 1 350 ? 23.567 2.714 -19.141 1.00 95.06 350 VAL A CA 1
ATOM 2702 C C . VAL A 1 350 ? 22.866 2.457 -17.808 1.00 95.06 350 VAL A C 1
ATOM 2704 O O . VAL A 1 350 ? 22.737 3.370 -16.998 1.00 95.06 350 VAL A O 1
ATOM 2707 N N . LYS A 1 351 ? 22.399 1.228 -17.570 1.00 91.50 351 LYS A N 1
ATOM 2708 C CA . LYS A 1 351 ? 21.757 0.822 -16.309 1.00 91.50 351 LYS A CA 1
ATOM 2709 C C . LYS A 1 351 ? 22.668 -0.130 -15.539 1.00 91.50 351 LYS A C 1
ATOM 2711 O O . LYS A 1 351 ? 22.825 -1.284 -15.938 1.00 91.50 351 LYS A O 1
ATOM 2716 N N . ALA A 1 352 ? 23.261 0.340 -14.449 1.00 84.69 352 ALA A N 1
ATOM 2717 C CA . ALA A 1 352 ? 23.977 -0.498 -13.497 1.00 84.69 352 ALA A CA 1
ATOM 2718 C C . ALA A 1 352 ? 22.989 -1.387 -12.728 1.00 84.69 352 ALA A C 1
ATOM 2720 O O . ALA A 1 352 ? 21.926 -0.937 -12.305 1.00 84.69 352 ALA A O 1
ATOM 2721 N N . LEU A 1 353 ? 23.337 -2.661 -12.549 1.00 76.25 353 LEU A N 1
ATOM 2722 C CA . LEU A 1 353 ? 22.489 -3.612 -11.829 1.00 76.25 353 LEU A CA 1
ATOM 2723 C C . LEU A 1 353 ? 22.680 -3.471 -10.309 1.00 76.25 353 LEU A C 1
ATOM 2725 O O . LEU A 1 353 ? 23.719 -2.987 -9.851 1.00 76.25 353 LEU A O 1
ATOM 2729 N N . GLY A 1 354 ? 21.686 -3.909 -9.531 1.00 64.88 354 GLY A N 1
ATOM 2730 C CA . GLY A 1 354 ? 21.784 -4.038 -8.068 1.00 64.88 354 GLY A CA 1
ATOM 2731 C C . GLY A 1 354 ? 21.505 -2.772 -7.250 1.00 64.88 354 GLY A C 1
ATOM 2732 O O . GLY A 1 354 ? 21.729 -2.778 -6.045 1.00 64.88 354 GLY A O 1
ATOM 2733 N N . HIS A 1 355 ? 21.007 -1.706 -7.875 1.00 62.62 355 HIS A N 1
ATOM 2734 C CA . HIS A 1 355 ? 20.666 -0.449 -7.207 1.00 62.62 355 HIS A CA 1
ATOM 2735 C C . HIS A 1 355 ? 19.166 -0.145 -7.348 1.00 62.62 355 HIS A C 1
ATOM 2737 O O . HIS A 1 355 ? 18.507 -0.647 -8.255 1.00 62.62 355 HIS A O 1
ATOM 2743 N N . SER A 1 356 ? 18.618 0.661 -6.434 1.00 58.84 356 SER A N 1
ATOM 2744 C CA . SER A 1 356 ? 17.203 1.071 -6.425 1.00 58.84 356 SER A CA 1
ATOM 2745 C C . SER A 1 356 ? 17.066 2.586 -6.628 1.00 58.84 356 SER A C 1
ATOM 2747 O O . SER A 1 356 ? 18.061 3.311 -6.567 1.00 58.84 356 SER A O 1
ATOM 2749 N N . ARG A 1 357 ? 15.837 3.076 -6.857 1.00 60.41 357 ARG A N 1
ATOM 2750 C CA . ARG A 1 357 ? 15.519 4.518 -6.983 1.00 60.41 357 ARG A CA 1
ATOM 2751 C C . ARG A 1 357 ? 16.325 5.241 -8.074 1.00 60.41 357 ARG A C 1
ATOM 2753 O O . ARG A 1 357 ? 16.753 6.375 -7.893 1.00 60.41 357 ARG A O 1
ATOM 2760 N N . GLY A 1 358 ? 16.591 4.565 -9.192 1.00 59.38 358 GLY A N 1
ATOM 2761 C CA . GLY A 1 358 ? 17.306 5.153 -10.330 1.00 59.38 358 GLY A CA 1
ATOM 2762 C C . GLY A 1 358 ? 18.797 5.432 -10.099 1.00 59.38 358 GLY A C 1
ATOM 2763 O O . GLY A 1 358 ? 19.451 5.983 -10.988 1.00 59.38 358 GLY A O 1
ATOM 2764 N N . VAL A 1 359 ? 19.367 5.057 -8.948 1.00 71.06 359 VAL A N 1
ATOM 2765 C CA . VAL A 1 359 ? 20.820 5.083 -8.733 1.00 71.06 359 VAL A CA 1
ATOM 2766 C C . VAL A 1 359 ? 21.466 4.107 -9.717 1.00 71.06 359 VAL A C 1
ATOM 2768 O O . VAL A 1 359 ? 21.053 2.956 -9.812 1.00 71.06 359 VAL A O 1
ATOM 2771 N N . GLY A 1 360 ? 22.450 4.577 -10.486 1.00 78.31 360 GLY A N 1
ATOM 2772 C CA . GLY A 1 360 ? 23.111 3.770 -11.515 1.00 78.31 360 GLY A CA 1
ATOM 2773 C C . GLY A 1 360 ? 22.422 3.757 -12.886 1.00 78.31 360 GLY A C 1
ATOM 2774 O O . GLY A 1 360 ? 22.881 3.040 -13.771 1.00 78.31 360 GLY A O 1
ATOM 2775 N N . VAL A 1 361 ? 21.364 4.549 -13.098 1.00 90.31 361 VAL A N 1
ATOM 2776 C CA . VAL A 1 361 ? 20.759 4.777 -14.422 1.00 90.31 361 VAL A CA 1
ATOM 2777 C C . VAL A 1 361 ? 21.324 6.073 -15.001 1.00 90.31 361 VAL A C 1
ATOM 2779 O O . VAL A 1 361 ? 21.022 7.155 -14.509 1.00 90.31 361 VAL A O 1
ATOM 2782 N N . ILE A 1 362 ? 22.179 5.962 -16.017 1.00 93.56 362 ILE A N 1
ATOM 2783 C CA . ILE A 1 362 ? 23.008 7.063 -16.521 1.00 93.56 362 ILE A CA 1
ATOM 2784 C C . ILE A 1 362 ? 22.750 7.264 -18.012 1.00 93.56 362 ILE A C 1
ATOM 2786 O O . ILE A 1 362 ? 22.832 6.318 -18.795 1.00 93.56 362 ILE A O 1
ATOM 2790 N N . ARG A 1 363 ? 22.478 8.502 -18.424 1.00 94.75 363 ARG A N 1
ATOM 2791 C CA . ARG A 1 363 ? 22.395 8.887 -19.835 1.00 94.75 363 ARG A CA 1
ATOM 2792 C C . ARG A 1 363 ? 23.791 9.234 -20.357 1.00 94.75 363 ARG A C 1
ATOM 2794 O O . ARG A 1 363 ? 24.520 9.997 -19.733 1.00 94.75 363 ARG A O 1
ATOM 2801 N N . ALA A 1 364 ? 24.164 8.659 -21.494 1.00 97.00 364 ALA A N 1
ATOM 2802 C CA . ALA A 1 364 ? 25.407 8.948 -22.193 1.00 97.00 364 ALA A CA 1
ATOM 2803 C C . ALA A 1 364 ? 25.100 9.646 -23.522 1.00 97.00 364 ALA A C 1
ATOM 2805 O O . ALA A 1 364 ? 24.569 9.029 -24.447 1.00 97.00 364 ALA A O 1
ATOM 2806 N N . ASP A 1 365 ? 25.469 10.924 -23.616 1.00 96.75 365 ASP A N 1
ATOM 2807 C CA . ASP A 1 365 ? 25.278 11.757 -24.813 1.00 96.75 365 ASP A CA 1
ATOM 2808 C C . ASP A 1 365 ? 26.467 11.704 -25.787 1.00 96.75 365 ASP A C 1
ATOM 2810 O O . ASP A 1 365 ? 26.393 12.224 -26.897 1.00 96.75 365 ASP A O 1
ATOM 2814 N N . SER A 1 366 ? 27.575 11.062 -25.400 1.00 98.12 366 SER A N 1
ATOM 2815 C CA . SER A 1 366 ? 28.766 10.896 -26.238 1.00 98.12 366 SER A CA 1
ATOM 28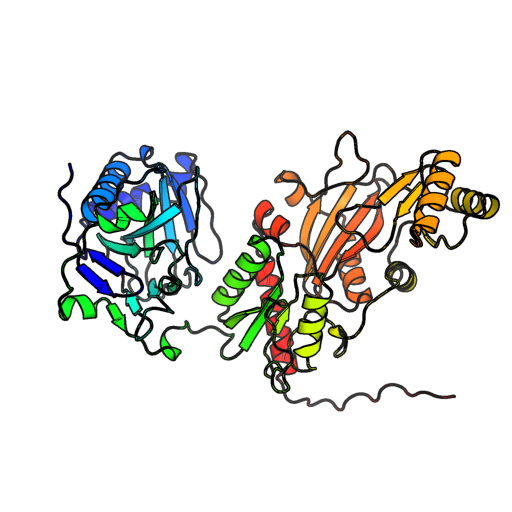16 C C . SER A 1 366 ? 29.380 9.499 -26.094 1.00 98.12 366 SER A C 1
ATOM 2818 O O . SER A 1 366 ? 29.225 8.828 -25.072 1.00 98.12 366 SER A O 1
ATOM 2820 N N . LEU A 1 367 ? 30.150 9.066 -27.097 1.00 98.06 367 LEU A N 1
ATOM 2821 C CA . LEU A 1 367 ? 30.938 7.832 -26.984 1.00 98.06 367 LEU A CA 1
ATOM 2822 C C . LEU A 1 367 ? 32.001 7.934 -25.885 1.00 98.06 367 LEU A C 1
ATOM 2824 O O . LEU A 1 367 ? 32.258 6.953 -25.198 1.00 98.06 367 LEU A O 1
ATOM 2828 N N . ALA A 1 368 ? 32.598 9.116 -25.697 1.00 97.69 368 ALA A N 1
ATOM 2829 C CA . ALA A 1 368 ? 33.588 9.337 -24.649 1.00 97.69 368 ALA A CA 1
ATOM 2830 C C . ALA A 1 368 ? 32.977 9.123 -23.256 1.00 97.69 368 ALA A C 1
ATOM 2832 O O . ALA A 1 368 ? 33.523 8.354 -22.468 1.00 97.69 368 ALA A O 1
ATOM 2833 N N . SER A 1 369 ? 31.807 9.718 -22.990 1.00 96.88 369 SER A N 1
ATOM 2834 C CA . SER A 1 369 ? 31.087 9.511 -21.731 1.00 96.88 369 SER A CA 1
ATOM 2835 C C . SER A 1 369 ? 30.663 8.055 -21.560 1.00 96.88 369 SER A C 1
ATOM 2837 O O . SER A 1 369 ? 30.861 7.496 -20.486 1.00 96.88 369 SER A O 1
ATOM 2839 N N . LEU A 1 370 ? 30.149 7.411 -22.617 1.00 97.31 370 LEU A N 1
ATOM 2840 C CA . LEU A 1 370 ? 29.793 5.990 -22.580 1.00 97.31 370 LEU A CA 1
ATOM 2841 C C . LEU A 1 370 ? 30.992 5.119 -22.178 1.00 97.31 370 LEU A C 1
ATOM 2843 O O . LEU A 1 370 ? 30.860 4.290 -21.284 1.00 97.31 370 LEU A O 1
ATOM 2847 N N . PHE A 1 371 ? 32.157 5.313 -22.804 1.00 97.31 371 PHE A N 1
ATOM 2848 C CA . PHE A 1 371 ? 33.358 4.536 -22.487 1.00 97.31 371 PHE A CA 1
ATOM 2849 C C . PHE A 1 371 ? 33.787 4.730 -21.033 1.00 97.31 371 PHE A C 1
ATOM 2851 O O . PHE A 1 371 ? 34.006 3.743 -20.341 1.00 97.31 371 PHE A O 1
ATOM 2858 N N . SER A 1 372 ? 33.825 5.972 -20.542 1.00 96.31 372 SER A N 1
ATOM 2859 C CA . SER A 1 372 ? 34.178 6.250 -19.145 1.00 96.31 372 SER A CA 1
ATOM 2860 C C . SER A 1 372 ? 33.201 5.622 -18.147 1.00 96.31 372 SER A C 1
ATOM 2862 O O . SER A 1 372 ? 33.637 5.055 -17.148 1.00 96.31 372 SER A O 1
ATOM 2864 N N . ILE A 1 373 ? 31.893 5.678 -18.422 1.00 95.00 373 ILE A N 1
ATOM 2865 C CA . ILE A 1 373 ? 30.865 5.057 -17.572 1.00 95.00 373 ILE A CA 1
ATOM 2866 C C . ILE A 1 373 ? 31.039 3.534 -17.543 1.00 95.00 373 ILE A C 1
ATOM 2868 O O . ILE A 1 373 ? 30.956 2.927 -16.477 1.00 95.00 373 ILE A O 1
ATOM 2872 N N . VAL A 1 374 ? 31.281 2.912 -18.702 1.00 95.50 374 VAL A N 1
ATOM 2873 C CA . VAL A 1 374 ? 31.466 1.459 -18.805 1.00 95.50 374 VAL A CA 1
ATOM 2874 C C . VAL A 1 374 ? 32.745 1.005 -18.109 1.00 95.50 374 VAL A C 1
ATOM 2876 O O . VAL A 1 374 ? 32.688 0.046 -17.343 1.00 95.50 374 VAL A O 1
ATOM 2879 N N . ASP A 1 375 ? 33.868 1.693 -18.324 1.00 94.62 375 ASP A N 1
ATOM 2880 C CA . ASP A 1 375 ? 35.142 1.372 -17.672 1.00 94.62 375 ASP A CA 1
ATOM 2881 C C . ASP A 1 375 ? 34.999 1.428 -16.144 1.00 94.62 375 ASP A C 1
ATOM 2883 O O . ASP A 1 375 ? 35.395 0.490 -15.449 1.00 94.62 375 ASP A O 1
ATOM 2887 N N . PHE A 1 376 ? 34.352 2.479 -15.626 1.00 93.75 376 PHE A N 1
ATOM 2888 C CA . PHE A 1 376 ? 34.062 2.613 -14.199 1.00 93.75 376 PHE A CA 1
ATOM 2889 C C . PHE A 1 376 ? 33.152 1.488 -13.685 1.00 93.75 376 PHE A C 1
ATOM 2891 O O . PHE A 1 376 ? 33.486 0.816 -12.712 1.00 93.75 376 PHE A O 1
ATOM 2898 N N . ALA A 1 377 ? 32.028 1.229 -14.359 1.00 91.94 377 ALA A N 1
ATOM 2899 C CA . ALA A 1 377 ? 31.083 0.200 -13.935 1.00 91.94 377 ALA A CA 1
ATOM 2900 C C . ALA A 1 377 ? 31.724 -1.198 -13.899 1.00 91.94 377 ALA A C 1
ATOM 2902 O O . ALA A 1 377 ? 31.506 -1.951 -12.951 1.00 91.94 377 ALA A O 1
ATOM 2903 N N . LEU A 1 378 ? 32.532 -1.545 -14.906 1.00 91.69 378 LEU A N 1
ATOM 2904 C CA . LEU A 1 378 ? 33.219 -2.836 -14.963 1.00 91.69 378 LEU A CA 1
ATOM 2905 C C . LEU A 1 378 ? 34.302 -2.967 -13.883 1.00 91.69 378 LEU A C 1
ATOM 2907 O O . LEU A 1 378 ? 34.452 -4.065 -13.336 1.00 91.69 378 LEU A O 1
ATOM 2911 N N . ALA A 1 379 ? 35.015 -1.879 -13.563 1.00 92.06 379 ALA A N 1
ATOM 2912 C CA . ALA A 1 379 ? 36.004 -1.831 -12.484 1.00 92.06 379 ALA A CA 1
ATOM 2913 C C . ALA A 1 379 ? 35.368 -2.071 -11.104 1.00 92.06 379 ALA A C 1
ATOM 2915 O O . ALA A 1 379 ? 35.918 -2.820 -10.302 1.00 92.06 379 ALA A O 1
ATOM 2916 N N . GLU A 1 380 ? 34.157 -1.555 -10.883 1.00 89.81 380 GLU A N 1
ATOM 2917 C CA . GLU A 1 380 ? 33.329 -1.822 -9.692 1.00 89.81 380 GLU A CA 1
ATOM 2918 C C . GLU A 1 380 ? 32.642 -3.203 -9.724 1.00 89.81 380 GLU A C 1
ATOM 2920 O O . GLU A 1 380 ? 31.706 -3.482 -8.974 1.00 89.81 380 GLU A O 1
ATOM 2925 N N . ASN A 1 381 ? 33.071 -4.086 -10.631 1.00 86.38 381 ASN A N 1
ATOM 2926 C CA . ASN A 1 381 ? 32.495 -5.407 -10.867 1.00 86.38 381 ASN A CA 1
ATOM 2927 C C . ASN A 1 381 ? 30.977 -5.394 -11.155 1.00 86.38 381 ASN A C 1
ATOM 2929 O O . ASN A 1 381 ? 30.292 -6.407 -11.000 1.00 86.38 381 ASN A O 1
ATOM 2933 N N . ASN A 1 382 ? 30.447 -4.264 -11.627 1.00 87.62 382 ASN A N 1
ATOM 2934 C CA . ASN A 1 382 ? 29.098 -4.159 -12.161 1.00 87.62 382 ASN A CA 1
ATOM 2935 C C . ASN A 1 382 ? 29.101 -4.602 -13.635 1.00 87.62 382 ASN A C 1
ATOM 2937 O O . ASN A 1 382 ? 30.089 -4.435 -14.352 1.00 87.62 382 ASN A O 1
ATOM 2941 N N . ARG A 1 383 ? 28.008 -5.201 -14.108 1.00 88.06 383 ARG A N 1
ATOM 2942 C CA . ARG A 1 383 ? 27.821 -5.611 -15.511 1.00 88.06 383 ARG A CA 1
ATOM 2943 C C . ARG A 1 383 ? 26.544 -4.952 -16.035 1.00 88.06 383 ARG A C 1
ATOM 2945 O O . ARG A 1 383 ? 25.471 -5.544 -15.911 1.00 88.06 383 ARG A O 1
ATOM 2952 N N . PRO A 1 384 ? 26.628 -3.704 -16.527 1.00 91.75 384 PRO A N 1
ATOM 2953 C CA . PRO A 1 384 ? 25.448 -2.899 -16.805 1.00 91.75 384 PRO A CA 1
ATOM 2954 C C . PRO A 1 384 ? 24.734 -3.304 -18.102 1.00 91.75 384 PRO A C 1
ATOM 2956 O O . PRO A 1 384 ? 25.252 -4.037 -18.948 1.00 91.75 384 PRO A O 1
ATOM 2959 N N . LEU A 1 385 ? 23.529 -2.768 -18.276 1.00 93.00 385 LEU A N 1
ATOM 2960 C CA . LEU A 1 385 ? 22.762 -2.836 -19.516 1.00 93.00 385 LEU A CA 1
ATOM 2961 C C . LEU A 1 385 ? 22.969 -1.560 -20.333 1.00 93.00 385 LEU A C 1
ATOM 2963 O O . LEU A 1 385 ? 22.880 -0.466 -19.783 1.00 93.00 385 LEU A O 1
ATOM 2967 N N . LEU A 1 386 ? 23.163 -1.687 -21.643 1.00 95.88 386 LEU A N 1
ATOM 2968 C CA . LEU A 1 386 ? 23.133 -0.579 -22.597 1.00 95.88 386 LEU A CA 1
ATOM 2969 C C . LEU A 1 386 ? 21.782 -0.561 -23.302 1.00 95.88 386 LEU A C 1
ATOM 2971 O O . LEU A 1 386 ? 21.423 -1.541 -23.943 1.00 95.88 386 LEU A O 1
ATOM 2975 N N . THR A 1 387 ? 21.029 0.524 -23.187 1.00 95.56 387 THR A N 1
ATOM 2976 C CA . THR A 1 387 ? 19.641 0.614 -23.653 1.00 95.56 387 THR A CA 1
ATOM 2977 C C . THR A 1 387 ? 19.421 1.837 -24.541 1.00 95.56 387 THR A C 1
ATOM 2979 O O . THR A 1 387 ? 20.002 2.891 -24.293 1.00 95.56 387 THR A O 1
ATOM 2982 N N . SER A 1 388 ? 18.568 1.720 -25.562 1.00 96.06 388 SER A N 1
ATOM 2983 C CA . SER A 1 388 ? 18.152 2.862 -26.388 1.00 96.06 388 SER A CA 1
ATOM 2984 C C . SER A 1 388 ? 17.427 3.913 -25.543 1.00 96.06 388 SER A C 1
ATOM 2986 O O . SER A 1 388 ? 16.507 3.565 -24.799 1.00 96.06 388 SER A O 1
ATOM 2988 N N . TYR A 1 389 ? 17.784 5.188 -25.696 1.00 95.88 389 TYR A N 1
ATOM 2989 C CA . TYR A 1 389 ? 16.997 6.282 -25.131 1.00 95.88 389 TYR A CA 1
ATOM 2990 C C . TYR A 1 389 ? 15.681 6.444 -25.905 1.00 95.88 389 TYR A C 1
ATOM 2992 O O . TYR A 1 389 ? 15.666 6.364 -27.133 1.00 95.88 389 TYR A O 1
ATOM 3000 N N . VAL A 1 390 ? 14.575 6.650 -25.188 1.00 94.62 390 VAL A N 1
ATOM 3001 C CA . VAL A 1 390 ? 13.252 6.890 -25.778 1.00 94.62 390 VAL A CA 1
ATOM 3002 C C . VAL A 1 390 ? 12.874 8.346 -25.483 1.00 94.62 390 VAL A C 1
ATOM 3004 O O . VAL A 1 390 ? 12.441 8.625 -24.365 1.00 94.62 390 VAL A O 1
ATOM 3007 N N . PRO A 1 391 ? 13.089 9.278 -26.429 1.00 91.44 391 PRO A N 1
ATOM 3008 C CA . PRO A 1 391 ? 12.772 10.689 -26.226 1.00 91.44 391 PRO A CA 1
ATOM 3009 C C . PRO A 1 391 ? 11.258 10.922 -26.177 1.00 91.44 391 PRO A C 1
ATOM 3011 O O . PRO A 1 391 ? 10.483 10.107 -26.676 1.00 91.44 391 PRO A O 1
ATOM 3014 N N . ASP A 1 392 ? 10.856 12.045 -25.579 1.00 91.31 392 ASP A N 1
ATOM 3015 C CA . ASP A 1 392 ? 9.492 12.599 -25.609 1.00 91.31 392 ASP A CA 1
ATOM 3016 C C . ASP A 1 392 ? 8.374 11.675 -25.090 1.00 91.31 392 ASP A C 1
ATOM 3018 O O . ASP A 1 392 ? 7.189 11.940 -25.299 1.00 91.31 392 ASP A O 1
ATOM 3022 N N . ALA A 1 393 ? 8.724 10.579 -24.414 1.00 94.19 393 ALA A N 1
ATOM 3023 C CA . ALA A 1 393 ? 7.757 9.634 -23.880 1.00 94.19 393 ALA A CA 1
ATOM 3024 C C . ALA A 1 393 ? 7.283 10.032 -22.481 1.00 94.19 393 ALA A C 1
ATOM 3026 O O . ALA A 1 393 ? 8.067 10.433 -21.623 1.00 94.19 393 ALA A O 1
ATOM 3027 N N . VAL A 1 394 ? 5.990 9.840 -22.232 1.00 95.31 394 VAL A N 1
ATOM 3028 C CA . VAL A 1 394 ? 5.396 10.015 -20.905 1.00 95.31 394 VAL A CA 1
ATOM 3029 C C . VAL A 1 394 ? 5.602 8.737 -20.104 1.00 95.31 394 VAL A C 1
ATOM 3031 O O . VAL A 1 394 ? 5.247 7.653 -20.569 1.00 95.31 394 VAL A O 1
ATOM 3034 N N . HIS A 1 395 ? 6.152 8.854 -18.898 1.00 96.25 395 HIS A N 1
ATOM 3035 C CA . HIS A 1 395 ? 6.331 7.717 -18.007 1.00 96.25 395 HIS A CA 1
ATOM 3036 C C . HIS A 1 395 ? 5.079 7.497 -17.156 1.00 96.25 395 HIS A C 1
ATOM 3038 O O . HIS A 1 395 ? 4.713 8.328 -16.329 1.00 96.25 395 HIS A O 1
ATOM 3044 N N . TRP A 1 396 ? 4.444 6.348 -17.350 1.00 97.50 396 TRP A N 1
ATOM 3045 C CA . TRP A 1 396 ? 3.314 5.856 -16.578 1.00 97.50 396 TRP A CA 1
ATOM 3046 C C . TRP A 1 396 ? 3.725 4.749 -15.619 1.00 97.50 396 TRP A C 1
ATOM 3048 O O . TRP A 1 396 ? 4.428 3.818 -16.010 1.00 97.50 396 TRP A O 1
ATOM 3058 N N . ARG A 1 397 ? 3.201 4.801 -14.399 1.00 97.69 397 ARG A N 1
ATOM 3059 C CA . ARG A 1 397 ? 3.253 3.704 -13.443 1.00 97.69 397 ARG A CA 1
ATOM 3060 C C . ARG A 1 397 ? 1.884 3.068 -13.287 1.00 97.69 397 ARG A C 1
ATOM 3062 O O . ARG A 1 397 ? 0.904 3.755 -13.013 1.00 97.69 397 ARG A O 1
ATOM 3069 N N . PHE A 1 398 ? 1.843 1.749 -13.409 1.00 98.31 398 PHE A N 1
ATOM 3070 C CA . PHE A 1 398 ? 0.676 0.910 -13.177 1.00 98.31 398 PHE A CA 1
ATOM 3071 C C . PHE A 1 398 ? 0.910 0.073 -11.923 1.00 98.31 398 PHE A C 1
ATOM 3073 O O . PHE A 1 398 ? 1.939 -0.587 -11.794 1.00 98.31 398 PHE A O 1
ATOM 3080 N N . VAL A 1 399 ? -0.043 0.073 -10.999 1.00 98.25 399 VAL A N 1
ATOM 3081 C CA . VAL A 1 399 ? -0.052 -0.841 -9.856 1.00 98.25 399 VAL A CA 1
ATOM 3082 C C . VAL A 1 399 ? -1.015 -1.970 -10.178 1.00 98.25 399 VAL A C 1
ATOM 3084 O O . VAL A 1 399 ? -2.224 -1.760 -10.239 1.00 98.25 399 VAL A O 1
ATOM 3087 N N . VAL A 1 400 ? -0.479 -3.162 -10.414 1.00 98.69 400 VAL A N 1
ATOM 3088 C CA . VAL A 1 400 ? -1.247 -4.352 -10.797 1.00 98.69 400 VAL A CA 1
ATOM 3089 C C . VAL A 1 400 ? -1.614 -5.153 -9.553 1.00 98.69 400 VAL A C 1
ATOM 3091 O O . VAL A 1 400 ? -0.781 -5.320 -8.661 1.00 98.69 400 VAL A O 1
ATOM 3094 N N . VAL A 1 401 ? -2.849 -5.654 -9.493 1.00 98.44 401 VAL A N 1
ATOM 3095 C CA . VAL A 1 401 ? -3.296 -6.676 -8.534 1.00 98.44 401 VAL A CA 1
ATOM 3096 C C . VAL A 1 401 ? -4.228 -7.647 -9.259 1.00 98.44 401 VAL A C 1
ATOM 3098 O O . VAL A 1 401 ? -5.254 -7.235 -9.803 1.00 98.44 401 VAL A O 1
ATOM 3101 N N . GLY A 1 402 ? -3.886 -8.933 -9.247 1.00 97.25 402 GLY A N 1
ATOM 3102 C CA . GLY A 1 402 ? -4.537 -9.953 -10.060 1.00 97.25 402 GLY A CA 1
ATOM 3103 C C . GLY A 1 402 ? -4.398 -9.629 -11.545 1.00 97.25 402 GLY A C 1
ATOM 3104 O O . GLY A 1 402 ? -3.310 -9.322 -12.026 1.00 97.25 402 GLY A O 1
ATOM 3105 N N . ASP A 1 403 ? -5.524 -9.647 -12.252 1.00 96.94 403 ASP A N 1
ATOM 3106 C CA . ASP A 1 403 ? -5.581 -9.459 -13.704 1.00 96.94 403 ASP A CA 1
ATOM 3107 C C . ASP A 1 403 ? -5.915 -8.013 -14.129 1.00 96.94 403 ASP A C 1
ATOM 3109 O O . ASP A 1 403 ? -6.382 -7.800 -15.247 1.00 96.94 403 ASP A O 1
ATOM 3113 N N . ARG A 1 404 ? -5.721 -7.013 -13.253 1.00 97.19 404 ARG A N 1
ATOM 3114 C CA . ARG A 1 404 ? -6.038 -5.601 -13.548 1.00 97.19 404 ARG A CA 1
ATOM 3115 C C . ARG A 1 404 ? -5.061 -4.604 -12.930 1.00 97.19 404 ARG A C 1
ATOM 3117 O O . ARG A 1 404 ? -4.428 -4.886 -11.908 1.00 97.19 404 ARG A O 1
ATOM 3124 N N . ALA A 1 405 ? -5.009 -3.397 -13.491 1.00 97.94 405 ALA A N 1
ATOM 3125 C CA . ALA A 1 405 ? -4.361 -2.253 -12.850 1.00 97.94 405 ALA A CA 1
ATOM 3126 C C . ALA A 1 405 ? -5.335 -1.586 -11.864 1.00 97.94 405 ALA A C 1
ATOM 3128 O O . ALA A 1 405 ? -6.414 -1.132 -12.232 1.00 97.94 405 ALA A O 1
ATOM 3129 N N . VAL A 1 406 ? -4.977 -1.541 -10.580 1.00 97.12 406 VAL A N 1
ATOM 3130 C CA . VAL A 1 406 ? -5.822 -0.951 -9.524 1.00 97.12 406 VAL A CA 1
ATOM 3131 C C . VAL A 1 406 ? -5.540 0.529 -9.294 1.00 97.12 406 VAL A C 1
ATOM 3133 O O . VAL A 1 406 ? -6.355 1.217 -8.688 1.00 97.12 406 VAL A O 1
ATOM 3136 N N . SER A 1 407 ? -4.394 1.008 -9.775 1.00 96.19 407 SER A N 1
ATOM 3137 C CA . SER A 1 407 ? -4.040 2.421 -9.802 1.00 96.19 407 SER A CA 1
ATOM 3138 C C . SER A 1 407 ? -3.071 2.692 -10.942 1.00 96.19 407 SER A C 1
ATOM 3140 O O . SER A 1 407 ? -2.208 1.863 -11.237 1.00 96.19 407 SER A O 1
ATOM 3142 N N . THR A 1 408 ? -3.167 3.876 -11.537 1.00 96.75 408 THR A N 1
ATOM 3143 C CA . THR A 1 408 ? -2.256 4.343 -12.586 1.00 96.75 408 THR A CA 1
ATOM 3144 C C . THR A 1 408 ? -1.920 5.807 -12.372 1.00 96.75 408 THR A C 1
ATOM 3146 O O . THR A 1 408 ? -2.797 6.563 -11.963 1.00 96.75 408 THR A O 1
ATOM 3149 N N . TYR A 1 409 ? -0.687 6.219 -12.647 1.00 96.31 409 TYR A N 1
ATOM 3150 C CA . TYR A 1 409 ? -0.305 7.629 -12.562 1.00 96.31 409 TYR A CA 1
ATOM 3151 C C . TYR A 1 409 ? 0.911 7.958 -13.422 1.00 96.31 409 TYR A C 1
ATOM 3153 O O . TYR A 1 409 ? 1.649 7.062 -13.838 1.00 96.31 409 TYR A O 1
ATOM 3161 N N . ARG A 1 410 ? 1.125 9.247 -13.688 1.00 96.12 410 ARG A N 1
ATOM 3162 C CA . ARG A 1 410 ? 2.314 9.731 -14.401 1.00 96.12 410 ARG A CA 1
ATOM 3163 C C . ARG A 1 410 ? 3.448 10.050 -13.432 1.00 96.12 410 ARG A C 1
ATOM 3165 O O . ARG A 1 410 ? 3.244 10.704 -12.411 1.00 96.12 410 ARG A O 1
ATOM 3172 N N . ASN A 1 411 ? 4.648 9.611 -13.789 1.00 93.81 411 ASN A N 1
ATOM 3173 C CA . ASN A 1 411 ? 5.882 10.093 -13.186 1.00 93.81 411 ASN A CA 1
ATOM 3174 C C . ASN A 1 411 ? 6.337 11.360 -13.923 1.00 93.81 411 ASN A C 1
ATOM 3176 O O . ASN A 1 411 ? 6.185 11.467 -15.143 1.00 93.81 411 ASN A O 1
ATOM 3180 N N . VAL A 1 412 ? 6.909 12.304 -13.183 1.00 88.81 412 VAL A N 1
ATOM 3181 C CA . VAL A 1 412 ? 7.341 13.613 -13.687 1.00 88.81 412 VAL A CA 1
ATOM 3182 C C . VAL A 1 412 ? 8.857 13.670 -13.816 1.00 88.81 412 VAL A C 1
ATOM 3184 O O . VAL A 1 412 ? 9.570 13.034 -13.042 1.00 88.81 412 VAL A O 1
ATOM 3187 N N . LEU A 1 413 ? 9.329 14.390 -14.832 1.00 87.62 413 LEU A N 1
ATOM 3188 C CA . LEU A 1 413 ? 10.739 14.731 -15.023 1.00 87.62 413 LEU A CA 1
ATOM 3189 C C . LEU A 1 413 ? 11.118 15.864 -14.067 1.00 87.62 413 LEU A C 1
ATOM 3191 O O . LEU A 1 413 ? 10.327 16.790 -13.887 1.00 87.62 413 LEU A O 1
ATOM 3195 N N . ASP A 1 414 ? 12.332 15.807 -13.530 1.00 82.44 414 ASP A N 1
ATOM 3196 C CA . ASP A 1 414 ? 12.944 16.964 -12.877 1.00 82.44 414 ASP A CA 1
ATOM 3197 C C . ASP A 1 414 ? 13.673 17.810 -13.941 1.00 82.44 414 ASP A C 1
ATOM 3199 O O . ASP A 1 414 ? 14.191 17.265 -14.916 1.00 82.44 414 ASP A O 1
ATOM 3203 N N . ASP A 1 415 ? 13.741 19.135 -13.769 1.00 80.75 415 ASP A N 1
ATOM 3204 C CA . ASP A 1 415 ? 14.281 20.054 -14.795 1.00 80.75 415 ASP A CA 1
ATOM 3205 C C . ASP A 1 415 ? 15.729 19.722 -15.220 1.00 80.75 415 ASP A C 1
ATOM 3207 O O . ASP A 1 415 ? 16.096 19.889 -16.385 1.00 80.75 415 ASP A O 1
ATOM 3211 N N . ASP A 1 416 ? 16.530 19.199 -14.287 1.00 87.56 416 ASP A N 1
ATOM 3212 C CA . ASP A 1 416 ? 17.945 18.863 -14.480 1.00 87.56 416 ASP A CA 1
ATOM 3213 C C . ASP A 1 416 ? 18.213 17.340 -14.522 1.00 87.56 416 ASP A C 1
ATOM 3215 O O . ASP A 1 416 ? 19.372 16.911 -14.500 1.00 87.56 416 ASP A O 1
ATOM 3219 N N . ASP A 1 417 ? 17.173 16.496 -14.583 1.00 86.94 417 ASP A N 1
ATOM 3220 C CA . ASP A 1 417 ? 17.309 15.034 -14.592 1.00 86.94 417 ASP A CA 1
ATOM 3221 C C . ASP A 1 417 ? 16.424 14.375 -15.662 1.00 86.94 417 ASP A C 1
ATOM 3223 O O . ASP A 1 417 ? 15.233 14.634 -15.790 1.00 86.94 417 ASP A O 1
ATOM 3227 N N . PHE A 1 418 ? 16.999 13.453 -16.438 1.00 89.00 418 PHE A N 1
ATOM 3228 C CA . PHE A 1 418 ? 16.225 12.679 -17.417 1.00 89.00 418 PHE A CA 1
ATOM 3229 C C . PHE A 1 418 ? 15.403 11.558 -16.764 1.00 89.00 418 PHE A C 1
ATOM 3231 O O . PHE A 1 418 ? 14.562 10.939 -17.423 1.00 89.00 418 PHE A O 1
ATOM 3238 N N . ARG A 1 419 ? 15.710 11.223 -15.508 1.00 89.94 419 ARG A N 1
ATOM 3239 C CA . ARG A 1 419 ? 14.955 10.260 -14.712 1.00 89.94 419 ARG A CA 1
ATOM 3240 C C . ARG A 1 419 ? 13.702 10.940 -14.189 1.00 89.94 419 ARG A C 1
ATOM 3242 O O . ARG A 1 419 ? 13.676 12.135 -13.933 1.00 89.94 419 ARG A O 1
ATOM 3249 N N . THR A 1 420 ? 12.664 10.144 -14.007 1.00 88.75 420 THR A N 1
ATOM 3250 C CA . THR A 1 420 ? 11.383 10.629 -13.503 1.00 88.75 420 THR A CA 1
ATOM 3251 C C . THR A 1 420 ? 11.097 10.063 -12.125 1.00 88.75 420 THR A C 1
ATOM 3253 O O . THR A 1 420 ? 11.454 8.912 -11.850 1.00 88.75 420 THR A O 1
ATOM 3256 N N . SER A 1 421 ? 10.351 10.799 -11.316 1.00 86.69 421 SER A N 1
ATOM 3257 C CA . SER A 1 421 ? 9.890 10.357 -10.003 1.00 86.69 421 SER A CA 1
ATOM 3258 C C . SER A 1 421 ? 8.372 10.501 -9.866 1.00 86.69 421 SER A C 1
ATOM 3260 O O . SER A 1 421 ? 7.699 11.047 -10.742 1.00 86.69 421 SER A O 1
ATOM 3262 N N . GLY A 1 422 ? 7.805 9.926 -8.805 1.00 84.00 422 GLY A N 1
ATOM 3263 C CA . GLY A 1 422 ? 6.364 9.985 -8.579 1.00 84.00 422 GLY A CA 1
ATOM 3264 C C . GLY A 1 422 ? 5.904 11.407 -8.265 1.00 84.00 422 GLY A C 1
ATOM 3265 O O . GLY A 1 422 ? 6.477 12.059 -7.396 1.00 84.00 422 GLY A O 1
ATOM 3266 N N . SER A 1 423 ? 4.848 11.853 -8.941 1.00 84.56 423 SER A N 1
ATOM 3267 C CA . SER A 1 423 ? 4.262 13.183 -8.756 1.00 84.56 423 SER A CA 1
ATOM 3268 C C . SER A 1 423 ? 3.492 13.304 -7.436 1.00 84.56 423 SER A C 1
ATOM 3270 O O . SER A 1 423 ? 2.989 12.310 -6.911 1.00 84.56 423 SER A O 1
ATOM 3272 N N . SER A 1 424 ? 3.358 14.522 -6.918 1.00 83.94 424 SER A N 1
ATOM 3273 C CA . SER A 1 424 ? 2.380 14.887 -5.879 1.00 83.94 424 SER A CA 1
ATOM 3274 C C . SER A 1 424 ? 1.203 15.692 -6.444 1.00 83.94 424 SER A C 1
ATOM 3276 O O . SER A 1 424 ? 0.351 16.162 -5.696 1.00 83.94 424 SER A O 1
ATOM 3278 N N . ASP A 1 425 ? 1.145 15.879 -7.766 1.00 88.31 425 ASP A N 1
ATOM 3279 C CA . ASP A 1 425 ? 0.058 16.589 -8.429 1.00 88.31 425 ASP A CA 1
ATOM 3280 C C . ASP A 1 425 ? -1.137 15.646 -8.666 1.00 88.31 425 ASP A C 1
ATOM 3282 O O . ASP A 1 425 ? -1.013 14.681 -9.429 1.00 88.31 425 ASP A O 1
ATOM 3286 N N . PRO A 1 426 ? -2.330 15.930 -8.107 1.00 85.50 426 PRO A N 1
ATOM 3287 C CA . PRO A 1 426 ? -3.530 15.116 -8.322 1.00 85.50 426 PRO A CA 1
ATOM 3288 C C . PRO A 1 426 ? -3.911 14.925 -9.803 1.00 85.50 426 PRO A C 1
ATOM 3290 O O . PRO A 1 426 ? -4.579 13.951 -10.169 1.00 85.50 426 PRO A O 1
ATOM 3293 N N . ARG A 1 427 ? -3.484 15.834 -10.692 1.00 88.94 427 ARG A N 1
ATOM 3294 C CA . ARG A 1 427 ? -3.712 15.728 -12.143 1.00 88.94 427 ARG A CA 1
ATOM 3295 C C . ARG A 1 427 ? -2.978 14.544 -12.767 1.00 88.94 427 ARG A C 1
ATOM 3297 O O . ARG A 1 427 ? -3.440 14.011 -13.772 1.00 88.94 427 ARG A O 1
ATOM 3304 N N . ASP A 1 428 ? -1.866 14.109 -12.182 1.00 94.06 428 ASP A N 1
ATOM 3305 C CA . ASP A 1 428 ? -1.102 12.962 -12.679 1.00 94.06 428 ASP A CA 1
ATOM 3306 C C . ASP A 1 428 ? -1.714 11.616 -12.299 1.00 94.06 428 ASP A C 1
ATOM 3308 O O . ASP A 1 428 ? -1.454 10.626 -12.980 1.00 94.06 428 ASP A O 1
ATOM 3312 N N . TYR A 1 429 ? -2.567 11.593 -11.275 1.00 93.25 429 TYR A N 1
ATOM 3313 C CA . TYR A 1 429 ? -3.307 10.409 -10.823 1.00 93.25 429 TYR A CA 1
ATOM 3314 C C . TYR A 1 429 ? -4.693 10.280 -11.467 1.00 93.25 429 TYR A C 1
ATOM 3316 O O . TYR A 1 429 ? -5.291 9.209 -11.441 1.00 93.25 429 TYR A O 1
ATOM 3324 N N . SER A 1 430 ? -5.209 11.363 -12.054 1.00 89.81 430 SER A N 1
ATOM 3325 C CA . SER A 1 430 ? -6.507 11.399 -12.748 1.00 89.81 430 SER A CA 1
ATOM 3326 C C . SER A 1 430 ? -6.386 11.390 -14.275 1.00 89.81 430 SER A C 1
ATOM 3328 O O . SER A 1 430 ? -7.397 11.296 -14.975 1.00 89.81 430 SER A O 1
ATOM 3330 N N . ALA A 1 431 ? -5.165 11.477 -14.811 1.00 93.06 431 ALA A N 1
ATOM 3331 C CA . ALA A 1 431 ? -4.923 11.420 -16.246 1.00 93.06 431 ALA A CA 1
ATOM 3332 C C . ALA A 1 431 ? -5.287 10.031 -16.816 1.00 93.06 431 ALA A C 1
ATOM 3334 O O . ALA A 1 431 ? -4.912 9.016 -16.226 1.00 93.06 431 ALA A O 1
ATOM 3335 N N . PRO A 1 432 ? -5.969 9.959 -17.977 1.00 94.31 432 PRO A N 1
ATOM 3336 C CA . PRO A 1 432 ? -6.329 8.682 -18.585 1.00 94.31 432 PRO A CA 1
ATOM 3337 C C . PRO A 1 432 ? -5.068 7.938 -19.059 1.00 94.31 432 PRO A C 1
ATOM 3339 O O . PRO A 1 432 ? -4.277 8.526 -19.807 1.00 94.31 432 PRO A O 1
ATOM 3342 N N . PRO A 1 433 ? -4.862 6.671 -18.649 1.00 95.50 433 PRO A N 1
ATOM 3343 C CA . PRO A 1 433 ? -3.709 5.889 -19.078 1.00 95.50 433 PRO A CA 1
ATOM 3344 C C . PRO A 1 433 ? -3.792 5.546 -20.577 1.00 95.50 433 PRO A C 1
ATOM 3346 O O . PRO A 1 433 ? -4.873 5.600 -21.170 1.00 95.50 433 PRO A O 1
ATOM 3349 N N . PRO A 1 434 ? -2.668 5.171 -21.214 1.00 96.88 434 PRO A N 1
ATOM 3350 C CA . PRO A 1 434 ? -2.685 4.663 -22.584 1.00 96.88 434 PRO A CA 1
ATOM 3351 C C . PRO A 1 434 ? -3.547 3.394 -22.702 1.00 96.88 434 PRO A C 1
ATOM 3353 O O . PRO A 1 434 ? -3.479 2.529 -21.830 1.00 96.88 434 PRO A O 1
ATOM 3356 N N . GLU A 1 435 ? -4.295 3.268 -23.806 1.00 93.25 435 GLU A N 1
ATOM 3357 C CA . GLU A 1 435 ? -5.296 2.209 -24.060 1.00 93.25 435 GLU A CA 1
ATOM 3358 C C . GLU A 1 435 ? -4.761 0.786 -23.803 1.00 93.25 435 GLU A C 1
ATOM 3360 O O . GLU A 1 435 ? -5.369 0.021 -23.060 1.00 93.25 435 GLU A O 1
ATOM 3365 N N . ASP A 1 436 ? -3.568 0.464 -24.316 1.00 96.69 436 ASP A N 1
ATOM 3366 C CA . ASP A 1 436 ? -2.937 -0.859 -24.160 1.00 96.69 436 ASP A CA 1
ATOM 3367 C C . ASP A 1 436 ? -2.057 -0.994 -22.899 1.00 96.69 436 ASP A C 1
ATOM 3369 O O . ASP A 1 436 ? -1.426 -2.033 -22.668 1.00 96.69 436 ASP A O 1
ATOM 3373 N N . GLY A 1 437 ? -1.969 0.057 -22.080 1.00 97.88 437 GLY A N 1
ATOM 3374 C CA . GLY A 1 437 ? -1.049 0.126 -20.944 1.00 97.88 437 GLY A CA 1
ATOM 3375 C C . GLY A 1 437 ? -1.356 -0.898 -19.856 1.00 97.88 437 GLY A C 1
ATOM 3376 O O . GLY A 1 437 ? -0.451 -1.588 -19.389 1.00 97.88 437 GLY A O 1
ATOM 3377 N N . GLU A 1 438 ? -2.630 -1.053 -19.493 1.00 98.38 438 GLU A N 1
ATOM 3378 C CA . GLU A 1 438 ? -3.049 -2.016 -18.469 1.00 98.38 438 GLU A CA 1
ATOM 3379 C C . GLU A 1 438 ? -2.779 -3.458 -18.910 1.00 98.38 438 GLU A C 1
ATOM 3381 O O . GLU A 1 438 ? -2.173 -4.233 -18.168 1.00 98.38 438 GLU A O 1
ATOM 3386 N N . ALA A 1 439 ? -3.149 -3.803 -20.146 1.00 98.25 439 ALA A N 1
ATOM 3387 C CA . ALA A 1 439 ? -2.907 -5.132 -20.697 1.00 98.25 439 ALA A CA 1
ATOM 3388 C C . ALA A 1 439 ? -1.404 -5.456 -20.748 1.00 98.25 439 ALA A C 1
ATOM 3390 O O . ALA A 1 439 ? -0.990 -6.562 -20.386 1.00 98.25 439 ALA A O 1
ATOM 3391 N N . MET A 1 440 ? -0.568 -4.486 -21.144 1.00 98.44 440 MET A N 1
ATOM 3392 C CA . MET A 1 440 ? 0.890 -4.617 -21.094 1.00 98.44 440 MET A CA 1
ATOM 3393 C C . MET A 1 440 ? 1.393 -4.810 -19.655 1.00 98.44 440 MET A C 1
ATOM 3395 O O . MET A 1 440 ? 2.256 -5.663 -19.433 1.00 98.44 440 MET A O 1
ATOM 3399 N N . ALA A 1 441 ? 0.853 -4.068 -18.685 1.00 98.56 441 ALA A N 1
ATOM 3400 C CA . ALA A 1 441 ? 1.265 -4.140 -17.287 1.00 98.56 441 ALA A CA 1
ATOM 3401 C C . ALA A 1 441 ? 0.929 -5.490 -16.639 1.00 98.56 441 ALA A C 1
ATOM 3403 O O . ALA A 1 441 ? 1.806 -6.138 -16.065 1.00 98.56 441 ALA A O 1
ATOM 3404 N N . VAL A 1 442 ? -0.306 -5.965 -16.807 1.00 98.50 442 VAL A N 1
ATOM 3405 C CA . VAL A 1 442 ? -0.745 -7.287 -16.332 1.00 98.50 442 VAL A CA 1
ATOM 3406 C C . VAL A 1 442 ? 0.113 -8.386 -16.961 1.00 98.50 442 VAL A C 1
ATOM 3408 O O . VAL A 1 442 ? 0.640 -9.258 -16.267 1.00 98.50 442 VAL A O 1
ATOM 3411 N N . LYS A 1 443 ? 0.353 -8.305 -18.276 1.00 98.12 443 LYS A N 1
ATOM 3412 C CA . LYS A 1 443 ? 1.214 -9.254 -18.990 1.00 98.12 443 LYS A CA 1
ATOM 3413 C C . LYS A 1 443 ? 2.651 -9.253 -18.460 1.00 98.12 443 LYS A C 1
ATOM 3415 O O . LYS A 1 443 ? 3.257 -10.321 -18.379 1.00 98.12 443 LYS A O 1
ATOM 3420 N N . ALA A 1 444 ? 3.195 -8.095 -18.084 1.00 97.81 444 ALA A N 1
ATOM 3421 C CA . ALA A 1 444 ? 4.520 -7.992 -17.479 1.00 97.81 444 ALA A CA 1
ATOM 3422 C C . ALA A 1 444 ? 4.576 -8.686 -16.105 1.00 97.81 444 ALA A C 1
ATOM 3424 O O . ALA A 1 444 ? 5.467 -9.505 -15.877 1.00 97.81 444 ALA A O 1
ATOM 3425 N N . CYS A 1 445 ? 3.601 -8.444 -15.223 1.00 97.44 445 CYS A N 1
ATOM 3426 C CA . CYS A 1 445 ? 3.497 -9.138 -13.934 1.00 97.44 445 CYS A CA 1
ATOM 3427 C C . CYS A 1 445 ? 3.378 -10.662 -14.109 1.00 97.44 445 CYS A C 1
ATOM 3429 O O . CYS A 1 445 ? 4.139 -11.420 -13.503 1.00 97.44 445 CYS A O 1
ATOM 3431 N N . HIS A 1 446 ? 2.522 -11.124 -15.025 1.00 95.62 446 HIS A N 1
ATOM 3432 C CA . HIS A 1 446 ? 2.375 -12.553 -15.316 1.00 95.62 446 HIS A CA 1
ATOM 3433 C C . HIS A 1 446 ? 3.651 -13.178 -15.884 1.00 95.62 446 HIS A C 1
ATOM 3435 O O . HIS A 1 446 ? 3.989 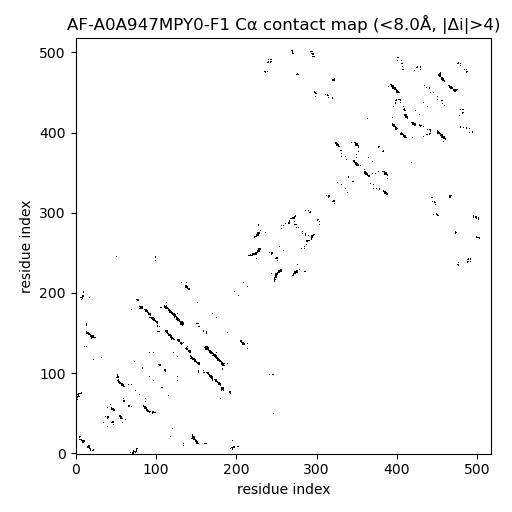-14.307 -15.529 1.00 95.62 446 HIS A O 1
ATOM 3441 N N . ALA A 1 447 ? 4.395 -12.452 -16.723 1.00 94.81 447 ALA A N 1
ATOM 3442 C CA . ALA A 1 447 ? 5.692 -12.900 -17.223 1.00 94.81 447 ALA A CA 1
ATOM 3443 C C . ALA A 1 447 ? 6.720 -13.072 -16.090 1.00 94.81 447 ALA A C 1
ATOM 3445 O O . ALA A 1 447 ? 7.570 -13.959 -16.158 1.00 94.81 447 ALA A O 1
ATOM 3446 N N . LEU A 1 448 ? 6.608 -12.270 -15.026 1.00 94.19 448 LEU A N 1
ATOM 3447 C CA . LEU A 1 448 ? 7.371 -12.422 -13.786 1.00 94.19 448 LEU A CA 1
ATOM 3448 C C . LEU A 1 448 ? 6.759 -13.422 -12.795 1.00 94.19 448 LEU A C 1
ATOM 3450 O O . LEU A 1 448 ? 7.293 -13.576 -11.700 1.00 94.19 448 LEU A O 1
ATOM 3454 N N . ARG A 1 449 ? 5.684 -14.125 -13.176 1.00 94.94 449 ARG A N 1
ATOM 3455 C CA . ARG A 1 449 ? 4.987 -15.119 -12.344 1.00 94.94 449 ARG A CA 1
ATOM 3456 C C . ARG A 1 449 ? 4.464 -14.530 -11.031 1.00 94.94 449 ARG A C 1
ATOM 3458 O O . ARG A 1 449 ? 4.429 -15.217 -10.012 1.00 94.94 449 ARG A O 1
ATOM 3465 N N . VAL A 1 450 ? 4.020 -13.275 -11.062 1.00 96.06 450 VAL A N 1
ATOM 3466 C CA . VAL A 1 450 ? 3.400 -12.589 -9.923 1.00 96.06 450 VAL A CA 1
ATOM 3467 C C . VAL A 1 450 ? 2.063 -11.964 -10.314 1.00 96.06 450 VAL A C 1
ATOM 3469 O O . VAL A 1 450 ? 1.875 -11.536 -11.449 1.00 96.06 450 VAL A O 1
ATOM 3472 N N . ASP A 1 451 ? 1.146 -11.903 -9.355 1.00 97.06 451 ASP A N 1
ATOM 3473 C CA . ASP A 1 451 ? -0.171 -11.265 -9.467 1.00 97.06 451 ASP A CA 1
ATOM 3474 C C . ASP A 1 451 ? -0.170 -9.834 -8.917 1.00 97.06 451 ASP A C 1
ATOM 3476 O O . ASP A 1 451 ? -1.200 -9.178 -8.878 1.00 97.06 451 ASP A O 1
ATOM 3480 N N . HIS A 1 452 ? 0.962 -9.338 -8.426 1.00 98.00 452 HIS A N 1
ATOM 3481 C CA . HIS A 1 452 ? 1.085 -7.969 -7.942 1.00 98.00 452 HIS A CA 1
ATOM 3482 C C . HIS A 1 452 ? 2.403 -7.374 -8.409 1.00 98.00 452 HIS A C 1
ATOM 3484 O O . HIS A 1 452 ? 3.416 -8.069 -8.487 1.00 98.00 452 HIS A O 1
ATOM 3490 N N . GLY A 1 453 ? 2.405 -6.080 -8.704 1.00 97.31 453 GLY A N 1
ATOM 3491 C CA . GLY A 1 453 ? 3.630 -5.369 -9.021 1.00 97.31 453 GLY A CA 1
ATOM 3492 C C . GLY A 1 453 ? 3.398 -3.920 -9.409 1.00 97.31 453 GLY A C 1
ATOM 3493 O O . GLY A 1 453 ? 2.280 -3.501 -9.706 1.00 97.31 453 GLY A O 1
ATOM 3494 N N . GLY A 1 454 ? 4.487 -3.161 -9.397 1.00 97.62 454 GLY A N 1
ATOM 3495 C CA . GLY A 1 454 ? 4.546 -1.810 -9.938 1.00 97.62 454 GLY A CA 1
ATOM 3496 C C . GLY A 1 454 ? 5.237 -1.867 -11.288 1.00 97.62 454 GLY A C 1
ATOM 3497 O O . GLY A 1 454 ? 6.388 -2.300 -11.352 1.00 97.62 454 GLY A O 1
ATOM 3498 N N . VAL A 1 455 ? 4.528 -1.477 -12.341 1.00 98.19 455 VAL A N 1
ATOM 3499 C CA . VAL A 1 455 ? 4.971 -1.603 -13.726 1.00 98.19 455 VAL A CA 1
ATOM 3500 C C . VAL A 1 455 ? 5.143 -0.229 -14.346 1.00 98.19 455 VAL A C 1
ATOM 3502 O O . VAL A 1 455 ? 4.203 0.560 -14.396 1.00 98.19 455 VAL A O 1
ATOM 3505 N N . ASP A 1 456 ? 6.344 0.023 -14.840 1.00 97.38 456 ASP A N 1
ATOM 3506 C CA . ASP A 1 456 ? 6.774 1.305 -15.375 1.00 97.38 456 ASP A CA 1
ATOM 3507 C C . ASP A 1 456 ? 6.803 1.227 -16.907 1.00 97.38 456 ASP A C 1
ATOM 3509 O O . ASP A 1 456 ? 7.536 0.426 -17.495 1.00 97.38 456 ASP A O 1
ATOM 3513 N N . ILE A 1 457 ? 5.972 2.036 -17.566 1.00 98.19 457 ILE A N 1
ATOM 3514 C CA . ILE A 1 457 ? 5.746 2.025 -19.017 1.00 98.19 457 ILE A CA 1
ATOM 3515 C C . ILE A 1 457 ? 5.988 3.424 -19.585 1.00 98.19 457 ILE A C 1
ATOM 3517 O O . ILE A 1 457 ? 5.429 4.411 -19.112 1.00 98.19 457 ILE A O 1
ATOM 3521 N N . LEU A 1 458 ? 6.779 3.513 -20.652 1.00 97.38 458 LEU A N 1
ATOM 3522 C CA . LEU A 1 458 ? 6.906 4.715 -21.471 1.00 97.38 458 LEU A CA 1
ATOM 3523 C C . LEU A 1 458 ? 5.877 4.701 -22.599 1.00 97.38 458 LEU A C 1
ATOM 3525 O O . LEU A 1 458 ? 5.872 3.787 -23.426 1.00 97.38 458 LEU A O 1
ATOM 3529 N N . ALA A 1 459 ? 5.059 5.747 -22.664 1.00 97.50 459 ALA A N 1
ATOM 3530 C CA . ALA A 1 459 ? 4.134 6.007 -23.757 1.00 97.50 459 ALA A CA 1
ATOM 3531 C C . ALA A 1 459 ? 4.728 7.057 -24.703 1.00 97.50 459 ALA A C 1
ATOM 3533 O O . ALA A 1 459 ? 4.792 8.241 -24.373 1.00 97.50 459 ALA A O 1
ATOM 3534 N N . HIS A 1 460 ? 5.185 6.619 -25.875 1.00 96.62 460 HIS A N 1
ATOM 3535 C CA . HIS A 1 460 ? 5.755 7.501 -26.891 1.00 96.62 460 HIS A CA 1
ATOM 3536 C C . HIS A 1 460 ? 4.642 8.183 -27.714 1.00 96.62 460 HIS A C 1
ATOM 3538 O O . HIS A 1 460 ? 3.651 7.520 -28.036 1.00 96.62 460 HIS A O 1
ATOM 3544 N N . PRO A 1 461 ? 4.807 9.446 -28.161 1.00 95.12 461 PRO A N 1
ATOM 3545 C CA . PRO A 1 461 ? 3.792 10.177 -28.932 1.00 95.12 461 PRO A CA 1
ATOM 3546 C C . PRO A 1 461 ? 3.339 9.490 -30.229 1.00 95.12 461 PRO A C 1
ATOM 3548 O O . PRO A 1 461 ? 2.248 9.741 -30.725 1.00 95.12 461 PRO A O 1
ATOM 3551 N N . SER A 1 462 ? 4.149 8.576 -30.769 1.00 95.19 462 SER A N 1
ATOM 3552 C CA . SER A 1 462 ? 3.780 7.737 -31.920 1.00 95.19 462 SER A CA 1
ATOM 3553 C C . SER A 1 462 ? 2.760 6.629 -31.602 1.00 95.19 462 SER A C 1
ATOM 3555 O O . SER A 1 462 ? 2.542 5.770 -32.452 1.00 95.19 462 SER A O 1
ATOM 3557 N N . GLY A 1 463 ? 2.259 6.535 -30.367 1.00 94.56 463 GLY A N 1
ATOM 3558 C CA . GLY A 1 463 ? 1.405 5.440 -29.889 1.00 94.56 463 GLY A CA 1
ATOM 3559 C C . GLY A 1 463 ? 2.150 4.162 -29.482 1.00 94.56 463 GLY A C 1
ATOM 3560 O O . GLY A 1 463 ? 1.520 3.170 -29.134 1.00 94.56 463 GLY A O 1
ATOM 3561 N N . ARG A 1 464 ? 3.490 4.143 -29.515 1.00 96.56 464 ARG A N 1
ATOM 3562 C CA . ARG A 1 464 ? 4.270 2.963 -29.097 1.00 96.56 464 ARG A CA 1
ATOM 3563 C C . ARG A 1 464 ? 4.448 2.953 -27.582 1.00 96.56 464 ARG A C 1
ATOM 3565 O O . ARG A 1 464 ? 4.870 3.957 -27.012 1.00 96.56 464 ARG A O 1
ATOM 3572 N N . LEU A 1 465 ? 4.206 1.800 -26.963 1.00 98.06 465 LEU A N 1
ATOM 3573 C CA . LEU A 1 465 ? 4.477 1.564 -25.546 1.00 98.06 465 LEU A CA 1
ATOM 3574 C C . LEU A 1 465 ? 5.781 0.787 -25.367 1.00 98.06 465 LEU A C 1
ATOM 3576 O O . LEU A 1 465 ? 6.097 -0.092 -26.173 1.00 98.06 465 LEU A O 1
ATOM 3580 N N . TYR A 1 466 ? 6.518 1.092 -24.302 1.00 97.75 466 TYR A N 1
ATOM 3581 C CA . TYR A 1 466 ? 7.730 0.373 -23.920 1.00 97.75 466 TYR A CA 1
ATOM 3582 C C . TYR A 1 466 ? 7.743 0.119 -22.416 1.00 97.75 466 TYR A C 1
ATOM 3584 O O . TYR A 1 466 ? 7.700 1.059 -21.628 1.00 97.75 466 TYR A O 1
ATOM 3592 N N . LEU A 1 467 ? 7.869 -1.140 -22.017 1.00 97.62 467 LEU A N 1
ATOM 3593 C CA . LEU A 1 467 ? 8.071 -1.529 -20.629 1.00 97.62 467 LEU A CA 1
ATOM 3594 C C . LEU A 1 467 ? 9.506 -1.186 -20.191 1.00 97.62 467 LEU A C 1
ATOM 3596 O O . LEU A 1 467 ? 10.472 -1.649 -20.801 1.00 97.62 467 LEU A O 1
ATOM 3600 N N . LEU A 1 468 ? 9.647 -0.391 -19.129 1.00 93.62 468 LEU A N 1
ATOM 3601 C CA . LEU A 1 468 ? 10.934 -0.068 -18.508 1.00 93.62 468 LEU A CA 1
ATOM 3602 C C . LEU A 1 468 ? 11.341 -1.092 -17.461 1.00 93.62 468 LEU A C 1
ATOM 3604 O O . LEU A 1 468 ? 12.484 -1.555 -17.482 1.00 93.62 468 LEU A O 1
ATOM 3608 N N . GLU A 1 469 ? 10.423 -1.397 -16.550 1.00 91.94 469 GLU A N 1
ATOM 3609 C CA . GLU A 1 469 ? 10.604 -2.355 -15.468 1.00 91.94 469 GLU A CA 1
ATOM 3610 C C . GLU A 1 469 ? 9.251 -2.802 -14.905 1.00 91.94 469 GLU A C 1
ATOM 3612 O O . GLU A 1 469 ? 8.243 -2.108 -15.018 1.00 91.94 469 GLU A O 1
ATOM 3617 N N . ALA A 1 470 ? 9.236 -3.983 -14.295 1.00 95.19 470 ALA A N 1
ATOM 3618 C CA . ALA A 1 470 ? 8.142 -4.442 -13.455 1.00 95.19 470 ALA A CA 1
ATOM 3619 C C . ALA A 1 470 ? 8.752 -4.945 -12.148 1.00 95.19 470 ALA A C 1
ATOM 3621 O O . ALA A 1 470 ? 9.660 -5.778 -12.163 1.00 95.19 470 ALA A O 1
ATOM 3622 N N . ASN A 1 471 ? 8.271 -4.414 -11.030 1.00 92.94 471 ASN A N 1
ATOM 3623 C CA . ASN A 1 471 ? 8.841 -4.648 -9.712 1.00 92.94 471 ASN A CA 1
ATOM 3624 C C . ASN A 1 471 ? 7.864 -5.417 -8.828 1.00 92.94 471 ASN A C 1
ATOM 3626 O O . ASN A 1 471 ? 6.713 -5.003 -8.666 1.00 92.94 471 ASN A O 1
ATOM 3630 N N . PHE A 1 472 ? 8.353 -6.488 -8.205 1.00 93.69 472 PHE A N 1
ATOM 3631 C CA . PHE A 1 472 ? 7.688 -7.160 -7.097 1.00 93.69 472 PHE A CA 1
ATOM 3632 C C . PHE A 1 472 ? 8.715 -7.497 -5.998 1.00 93.69 472 PHE A C 1
ATOM 3634 O O . PHE A 1 472 ? 9.730 -8.135 -6.295 1.00 93.69 472 PHE A O 1
ATOM 3641 N N . PRO A 1 473 ? 8.479 -7.094 -4.736 1.00 94.44 473 PRO A N 1
ATOM 3642 C CA . PRO A 1 473 ? 7.390 -6.221 -4.281 1.00 94.44 473 PRO A CA 1
ATOM 3643 C C . PRO A 1 473 ? 7.483 -4.805 -4.871 1.00 94.44 473 PRO A C 1
ATOM 3645 O O . PRO A 1 473 ? 8.484 -4.439 -5.488 1.00 94.44 473 PRO A O 1
ATOM 3648 N N . CYS A 1 474 ? 6.434 -3.999 -4.694 1.00 94.50 474 CYS A N 1
ATOM 3649 C CA . CYS A 1 474 ? 6.404 -2.628 -5.194 1.00 94.50 474 CYS A CA 1
ATOM 3650 C C . CYS A 1 474 ? 5.942 -1.626 -4.133 1.00 94.50 474 CYS A C 1
ATOM 3652 O O . CYS A 1 474 ? 5.181 -1.956 -3.221 1.00 94.50 474 CYS A O 1
ATOM 3654 N N . TYR A 1 475 ? 6.386 -0.375 -4.275 1.00 94.00 475 TYR A N 1
ATOM 3655 C CA . TYR A 1 475 ? 5.836 0.726 -3.496 1.00 94.00 475 TYR A CA 1
ATOM 3656 C C . TYR A 1 475 ? 4.520 1.195 -4.126 1.00 94.00 475 TYR A C 1
ATOM 3658 O O . TYR A 1 475 ? 4.531 1.842 -5.173 1.00 94.00 475 TYR A O 1
ATOM 3666 N N . TYR A 1 476 ? 3.399 0.829 -3.503 1.00 95.25 476 TYR A N 1
ATOM 3667 C CA . TYR A 1 476 ? 2.051 1.179 -3.963 1.00 95.25 476 TYR A CA 1
ATOM 3668 C C . TYR A 1 476 ? 1.412 2.321 -3.154 1.00 95.25 476 TYR A C 1
ATOM 3670 O O . TYR A 1 476 ? 0.476 2.965 -3.631 1.00 95.25 476 TYR A O 1
ATOM 3678 N N . ALA A 1 477 ? 1.896 2.573 -1.930 1.00 93.25 477 ALA A N 1
ATOM 3679 C CA . ALA A 1 477 ? 1.219 3.428 -0.954 1.00 93.25 477 ALA A CA 1
ATOM 3680 C C . ALA A 1 477 ? 1.074 4.884 -1.420 1.00 93.25 477 ALA A C 1
ATOM 3682 O O . ALA A 1 477 ? 0.063 5.509 -1.118 1.00 93.25 477 ALA A O 1
ATOM 3683 N N . GLN A 1 478 ? 2.031 5.394 -2.204 1.00 90.56 478 GLN A N 1
ATOM 3684 C CA . GLN A 1 478 ? 1.935 6.720 -2.822 1.00 90.56 478 GLN A CA 1
ATOM 3685 C C . GLN A 1 478 ? 0.676 6.853 -3.679 1.00 90.56 478 GLN A C 1
ATOM 3687 O O . GLN A 1 478 ? -0.086 7.793 -3.502 1.00 90.56 478 GLN A O 1
ATOM 3692 N N . SER A 1 479 ? 0.401 5.876 -4.543 1.00 91.12 479 SER A N 1
ATOM 3693 C CA . SER A 1 479 ? -0.793 5.920 -5.390 1.00 91.12 479 SER A CA 1
ATOM 3694 C C . SER A 1 479 ? -2.094 5.877 -4.583 1.00 91.12 479 SER A C 1
ATOM 3696 O O . SER A 1 479 ? -3.036 6.593 -4.894 1.00 91.12 479 SER A O 1
ATOM 3698 N N . GLN A 1 480 ? -2.125 5.120 -3.485 1.00 93.31 480 GLN A N 1
ATOM 3699 C CA . GLN A 1 480 ? -3.275 5.082 -2.581 1.00 93.31 480 GLN A CA 1
ATOM 3700 C C . GLN A 1 480 ? -3.492 6.414 -1.842 1.00 93.31 480 GLN A C 1
ATOM 3702 O O . GLN A 1 480 ? -4.637 6.816 -1.637 1.00 93.31 480 GLN A O 1
ATOM 3707 N N . LEU A 1 481 ? -2.415 7.106 -1.456 1.00 88.88 481 LEU A N 1
ATOM 3708 C CA . LEU A 1 481 ? -2.487 8.429 -0.826 1.00 88.88 481 LEU A CA 1
ATOM 3709 C C . LEU A 1 481 ? -2.988 9.486 -1.806 1.00 88.88 481 LEU A C 1
ATOM 3711 O O . LEU A 1 481 ? -3.999 10.130 -1.541 1.00 88.88 481 LEU A O 1
ATOM 3715 N N . GLU A 1 482 ? -2.285 9.636 -2.925 1.00 88.31 482 GLU A N 1
ATOM 3716 C CA . GLU A 1 482 ? -2.473 10.760 -3.842 1.00 88.31 482 GLU A CA 1
ATOM 3717 C C . GLU A 1 482 ? -3.705 10.578 -4.741 1.00 88.31 482 GLU A C 1
ATOM 3719 O O . GLU A 1 482 ? -4.408 11.544 -5.030 1.00 88.31 482 GLU A O 1
ATOM 3724 N N . ALA A 1 483 ? -4.024 9.341 -5.147 1.00 85.75 483 ALA A N 1
ATOM 3725 C CA . ALA A 1 483 ? -5.213 9.059 -5.957 1.00 85.75 483 ALA A CA 1
ATOM 3726 C C . ALA A 1 483 ? -6.473 8.779 -5.120 1.00 85.75 483 ALA A C 1
ATOM 3728 O O . ALA A 1 483 ? -7.570 8.711 -5.670 1.00 85.75 483 ALA A O 1
ATOM 3729 N N . GLY A 1 484 ? -6.338 8.566 -3.805 1.00 86.12 484 GLY A N 1
ATOM 3730 C CA . GLY A 1 484 ? -7.466 8.231 -2.930 1.00 86.12 484 GLY A CA 1
ATOM 3731 C C . GLY A 1 484 ? -8.120 6.872 -3.222 1.00 86.12 484 GLY A C 1
ATOM 3732 O O . GLY A 1 484 ? -9.297 6.686 -2.917 1.00 86.12 484 GLY A O 1
ATOM 3733 N N . VAL A 1 485 ? -7.381 5.925 -3.809 1.00 88.62 485 VAL A N 1
ATOM 3734 C CA . VAL A 1 485 ? -7.868 4.580 -4.176 1.00 88.62 485 VAL A CA 1
ATOM 3735 C C . VAL A 1 485 ? -7.448 3.513 -3.157 1.00 88.62 485 VAL A C 1
ATOM 3737 O O . VAL A 1 485 ? -6.350 3.566 -2.609 1.00 88.62 485 VAL A O 1
ATOM 3740 N N . ASP A 1 486 ? -8.288 2.502 -2.918 1.00 90.19 486 ASP A N 1
ATOM 3741 C CA . ASP A 1 486 ? -7.998 1.412 -1.968 1.00 90.19 486 ASP A CA 1
ATOM 3742 C C . ASP A 1 486 ? -7.166 0.277 -2.605 1.00 90.19 486 ASP A C 1
ATOM 3744 O O . ASP A 1 486 ? -7.674 -0.803 -2.925 1.00 90.19 486 ASP A O 1
ATOM 3748 N N . VAL A 1 487 ? -5.865 0.517 -2.811 1.00 96.69 487 VAL A N 1
ATOM 3749 C CA . VAL A 1 487 ? -4.939 -0.496 -3.353 1.00 96.69 487 VAL A CA 1
ATOM 3750 C C . VAL A 1 487 ? -4.716 -1.645 -2.369 1.00 96.69 487 VAL A C 1
ATOM 3752 O O . VAL A 1 487 ? -4.787 -2.810 -2.761 1.00 96.69 487 VAL A O 1
ATOM 3755 N N . ALA A 1 488 ? -4.462 -1.342 -1.094 1.00 96.25 488 ALA A N 1
ATOM 3756 C CA . ALA A 1 488 ? -4.214 -2.351 -0.065 1.00 96.25 488 ALA A CA 1
ATOM 3757 C C . ALA A 1 488 ? -5.427 -3.268 0.150 1.00 96.25 488 ALA A C 1
ATOM 3759 O O . ALA A 1 488 ? -5.268 -4.466 0.394 1.00 96.25 488 ALA A O 1
ATOM 3760 N N . GLY A 1 489 ? -6.642 -2.733 0.019 1.00 94.12 489 GLY A N 1
ATOM 3761 C CA . GLY A 1 489 ? -7.850 -3.536 0.020 1.00 94.12 489 GLY A CA 1
ATOM 3762 C C . GLY A 1 489 ? -7.929 -4.482 -1.168 1.00 94.12 489 GLY A C 1
ATOM 3763 O O . GLY A 1 489 ? -8.152 -5.674 -0.963 1.00 94.12 489 GLY A O 1
ATOM 3764 N N . ALA A 1 490 ? -7.661 -3.996 -2.385 1.00 96.38 490 ALA A N 1
ATOM 3765 C CA . ALA A 1 490 ? -7.620 -4.851 -3.571 1.00 96.38 490 ALA A CA 1
ATOM 3766 C C . ALA A 1 490 ? -6.564 -5.965 -3.446 1.00 96.38 490 ALA A C 1
ATOM 3768 O O . ALA A 1 490 ? -6.839 -7.119 -3.775 1.00 96.38 490 ALA A O 1
ATOM 3769 N N . MET A 1 491 ? -5.378 -5.636 -2.922 1.00 98.31 491 MET A N 1
ATOM 3770 C CA . MET A 1 491 ? -4.320 -6.601 -2.598 1.00 98.31 491 MET A CA 1
ATOM 3771 C C . MET A 1 491 ? -4.826 -7.699 -1.659 1.00 98.31 491 MET A C 1
ATOM 3773 O O . MET A 1 491 ? -4.588 -8.883 -1.899 1.00 98.31 491 MET A O 1
ATOM 3777 N N . LEU A 1 492 ? -5.531 -7.320 -0.593 1.00 95.69 492 LEU A N 1
ATOM 3778 C CA . LEU A 1 492 ? -6.021 -8.277 0.388 1.00 95.69 492 LEU A CA 1
ATOM 3779 C C . LEU A 1 492 ? -7.195 -9.120 -0.126 1.00 95.69 492 LEU A C 1
ATOM 3781 O O . LEU A 1 492 ? -7.240 -10.311 0.165 1.00 95.69 492 LEU A O 1
ATOM 3785 N N . ASP A 1 493 ? -8.109 -8.546 -0.910 1.00 93.94 493 ASP A N 1
ATOM 3786 C CA . ASP A 1 493 ? -9.188 -9.300 -1.566 1.00 93.94 493 ASP A CA 1
ATOM 3787 C C . ASP A 1 493 ? -8.632 -10.390 -2.491 1.00 93.94 493 ASP A C 1
ATOM 3789 O O . ASP A 1 493 ? -9.121 -11.526 -2.494 1.00 93.94 493 ASP A O 1
ATOM 3793 N N . HIS A 1 494 ? -7.567 -10.070 -3.233 1.00 96.31 494 HIS A N 1
ATOM 3794 C CA . HIS A 1 494 ? -6.863 -11.035 -4.078 1.00 96.31 494 HIS A CA 1
ATOM 3795 C C . HIS A 1 494 ? -6.244 -12.167 -3.254 1.00 96.31 494 HIS A C 1
ATOM 3797 O O . HIS A 1 494 ? -6.471 -13.344 -3.540 1.00 96.31 494 HIS A O 1
ATOM 3803 N N . LEU A 1 495 ? -5.503 -11.828 -2.193 1.00 95.81 495 LEU A N 1
ATOM 3804 C CA . LEU A 1 495 ? -4.871 -12.825 -1.323 1.00 95.81 495 LEU A CA 1
ATOM 3805 C C . LEU A 1 495 ? -5.897 -13.721 -0.620 1.00 95.81 495 LEU A C 1
ATOM 3807 O O . LEU A 1 495 ? -5.678 -14.927 -0.532 1.00 95.81 495 LEU A O 1
ATOM 3811 N N . LEU A 1 496 ? -7.025 -13.162 -0.171 1.00 92.12 496 LEU A N 1
ATOM 3812 C CA . LEU A 1 496 ? -8.120 -13.923 0.434 1.00 92.12 496 LEU A CA 1
ATOM 3813 C C . LEU A 1 496 ? -8.716 -14.925 -0.551 1.00 92.12 496 LEU A C 1
ATOM 3815 O O . LEU A 1 496 ? -8.846 -16.103 -0.221 1.00 92.12 496 LEU A O 1
ATOM 3819 N N . THR A 1 497 ? -9.007 -14.477 -1.773 1.00 90.56 497 THR A N 1
ATOM 3820 C CA . THR A 1 497 ? -9.518 -15.341 -2.848 1.00 90.56 497 THR A CA 1
ATOM 3821 C C . THR A 1 497 ? -8.546 -16.487 -3.132 1.00 90.56 497 THR A C 1
ATOM 3823 O O . THR A 1 497 ? -8.948 -17.645 -3.265 1.00 90.56 497 THR A O 1
ATOM 3826 N N . ARG A 1 498 ? -7.244 -16.186 -3.170 1.00 90.25 498 ARG A N 1
ATOM 3827 C CA . ARG A 1 498 ? -6.199 -17.185 -3.400 1.00 90.25 498 ARG A CA 1
ATOM 3828 C C . ARG A 1 498 ? -6.076 -18.175 -2.243 1.00 90.25 498 ARG A C 1
ATOM 3830 O O . ARG A 1 498 ? -6.058 -19.379 -2.479 1.00 90.25 498 ARG A O 1
ATOM 3837 N N . ALA A 1 499 ? -6.058 -17.695 -1.003 1.00 89.06 499 ALA A N 1
ATOM 3838 C CA . ALA A 1 499 ? -6.032 -18.546 0.184 1.00 89.06 499 ALA A CA 1
ATOM 3839 C C . ALA A 1 499 ? -7.267 -19.465 0.266 1.00 89.06 499 ALA A C 1
ATOM 3841 O O . ALA A 1 499 ? -7.157 -20.627 0.652 1.00 89.06 499 ALA A O 1
ATOM 3842 N N . GLU A 1 500 ? -8.443 -18.979 -0.139 1.00 84.62 500 GLU A N 1
ATOM 3843 C CA . GLU A 1 500 ? -9.668 -19.783 -0.221 1.00 84.62 500 GLU A CA 1
ATOM 3844 C C . GLU A 1 500 ? -9.597 -20.880 -1.277 1.00 84.62 500 GLU A C 1
ATOM 3846 O O . GLU A 1 500 ? -10.066 -21.992 -1.027 1.00 84.62 500 GLU A O 1
ATOM 3851 N N . ALA A 1 501 ? -9.009 -20.589 -2.438 1.00 84.44 501 ALA A N 1
ATOM 3852 C CA . ALA A 1 501 ? -8.804 -21.581 -3.487 1.00 84.44 501 ALA A CA 1
ATOM 3853 C C . ALA A 1 501 ? -7.858 -22.702 -3.024 1.00 84.44 501 ALA A C 1
ATOM 3855 O O . ALA A 1 501 ? -8.153 -23.874 -3.247 1.00 84.44 501 ALA A O 1
ATOM 3856 N N . LEU A 1 502 ? -6.778 -22.348 -2.319 1.00 81.12 502 LEU A N 1
ATOM 3857 C CA . LEU A 1 502 ? -5.792 -23.296 -1.786 1.00 81.12 502 LEU A CA 1
ATOM 3858 C C . LEU A 1 502 ? -6.334 -24.160 -0.632 1.00 81.12 502 LEU A C 1
ATOM 3860 O O . LEU A 1 502 ? -5.861 -25.273 -0.420 1.00 81.12 502 LEU A O 1
ATOM 3864 N N . ALA A 1 503 ? -7.335 -23.673 0.109 1.00 67.94 503 ALA A N 1
ATOM 3865 C CA . ALA A 1 503 ? -7.935 -24.389 1.238 1.00 67.94 503 ALA A CA 1
ATOM 3866 C C . ALA A 1 503 ? -8.979 -25.453 0.835 1.00 67.94 503 ALA A C 1
ATOM 3868 O O . ALA A 1 503 ? -9.418 -26.232 1.685 1.00 67.94 503 ALA A O 1
ATOM 3869 N N . ARG A 1 504 ? -9.419 -25.499 -0.432 1.00 60.31 504 ARG A N 1
ATOM 3870 C CA . ARG A 1 504 ? -10.360 -26.529 -0.905 1.00 60.31 504 ARG A CA 1
ATOM 3871 C C . ARG A 1 504 ? -9.619 -27.857 -1.118 1.00 60.31 504 ARG A C 1
ATOM 3873 O O . ARG A 1 504 ? -8.544 -27.847 -1.711 1.00 60.31 504 ARG A O 1
ATOM 3880 N N . PRO A 1 505 ? -10.175 -29.011 -0.697 1.00 46.00 505 PRO A N 1
ATOM 3881 C CA . PRO A 1 505 ? -9.587 -30.305 -1.028 1.00 46.00 505 PRO A CA 1
ATOM 3882 C C . PRO A 1 505 ? -9.549 -30.470 -2.552 1.00 46.00 505 PRO A C 1
ATOM 3884 O O . PRO A 1 505 ? -10.570 -30.309 -3.228 1.00 46.00 505 PRO A O 1
ATOM 3887 N N . SER A 1 506 ? -8.364 -30.752 -3.093 1.00 43.53 506 SER A N 1
ATOM 3888 C CA . SER A 1 506 ? -8.149 -30.945 -4.524 1.00 43.53 506 SER A CA 1
ATOM 3889 C C . SER A 1 506 ? -9.028 -32.090 -5.036 1.00 43.53 506 SER A C 1
ATOM 3891 O O . SER A 1 506 ? -8.919 -33.231 -4.595 1.00 43.53 506 SER A O 1
ATOM 3893 N N . THR A 1 507 ? -9.932 -31.781 -5.966 1.00 36.44 507 THR A N 1
ATOM 3894 C CA . THR A 1 507 ? -10.706 -32.786 -6.719 1.00 36.44 507 THR A CA 1
ATOM 3895 C C . THR A 1 507 ? -10.111 -33.061 -8.096 1.00 36.44 507 THR A C 1
ATOM 3897 O O . THR A 1 507 ? -10.570 -33.966 -8.787 1.00 36.44 507 THR A O 1
ATOM 3900 N N . GLU A 1 508 ? -9.056 -32.342 -8.481 1.00 36.91 508 GLU A N 1
ATOM 3901 C CA . GLU A 1 508 ? -8.331 -32.600 -9.717 1.00 36.91 508 GLU A CA 1
ATOM 3902 C C . GLU A 1 508 ? -7.039 -33.376 -9.439 1.00 36.91 508 GLU A C 1
ATOM 3904 O O . GLU A 1 508 ? -6.262 -32.987 -8.559 1.00 36.91 508 GLU A O 1
ATOM 3909 N N . PRO A 1 509 ? -6.780 -34.475 -10.173 1.00 33.38 509 PRO A N 1
ATOM 3910 C CA . PRO A 1 509 ? -5.474 -35.102 -10.149 1.00 33.38 509 PRO A CA 1
ATOM 3911 C C . PRO A 1 509 ? -4.445 -34.094 -10.665 1.00 33.38 509 PRO A C 1
ATOM 3913 O O . PRO A 1 509 ? -4.622 -33.511 -11.734 1.00 33.38 509 PRO A O 1
ATOM 3916 N N . LEU A 1 510 ? -3.369 -33.910 -9.894 1.00 36.12 510 LEU A N 1
ATOM 3917 C CA . LEU A 1 510 ? -2.170 -33.193 -10.319 1.00 36.12 510 LEU A CA 1
ATOM 3918 C C . LEU A 1 510 ? -1.797 -33.667 -11.729 1.00 36.12 510 LEU A C 1
ATOM 3920 O O . LEU A 1 510 ? -1.444 -34.833 -11.920 1.00 36.12 510 LEU A O 1
ATOM 3924 N N . LEU A 1 511 ? -1.904 -32.774 -12.716 1.00 32.19 511 LEU A N 1
ATOM 3925 C CA . LEU A 1 511 ? -1.361 -33.023 -14.045 1.00 32.19 511 LEU A CA 1
ATOM 3926 C C . LEU A 1 511 ? 0.127 -33.356 -13.868 1.00 32.19 511 LEU A C 1
ATOM 3928 O O . LEU A 1 511 ? 0.841 -32.582 -13.221 1.00 32.19 511 LEU A O 1
ATOM 3932 N N . PRO A 1 512 ? 0.608 -34.501 -14.382 1.00 31.11 512 PRO A N 1
ATOM 3933 C CA . PRO A 1 512 ? 2.009 -34.848 -14.252 1.00 31.11 512 PRO A CA 1
ATOM 3934 C C . PRO A 1 512 ? 2.845 -33.752 -14.908 1.00 31.11 512 PRO A C 1
ATOM 3936 O O . PRO A 1 512 ? 2.581 -33.352 -16.045 1.00 31.11 512 PRO A O 1
ATOM 3939 N N . LEU A 1 513 ? 3.852 -33.276 -14.171 1.00 34.22 513 LEU A N 1
ATOM 3940 C CA . LEU A 1 513 ? 4.938 -32.466 -14.706 1.00 34.22 513 LEU A CA 1
ATOM 3941 C C . LEU A 1 513 ? 5.439 -33.160 -15.975 1.00 34.22 513 LEU A C 1
ATOM 3943 O O . LEU A 1 513 ? 5.948 -34.281 -15.913 1.00 34.22 513 LEU A O 1
ATOM 3947 N N . VAL A 1 514 ? 5.205 -32.527 -17.126 1.00 33.03 514 VAL A N 1
ATOM 3948 C CA . VAL A 1 514 ? 5.610 -33.055 -18.428 1.00 33.03 514 VAL A CA 1
ATOM 3949 C C . VAL A 1 514 ? 7.098 -33.381 -18.363 1.00 33.03 514 VAL A C 1
ATOM 3951 O O . VAL A 1 514 ? 7.920 -32.554 -17.968 1.00 33.03 514 VAL A O 1
ATOM 3954 N N . GLY A 1 515 ? 7.384 -34.642 -18.673 1.00 32.03 515 GLY A N 1
ATOM 3955 C CA . GLY A 1 515 ? 8.632 -35.308 -18.368 1.00 32.03 515 GLY A CA 1
ATOM 3956 C C . GLY A 1 515 ? 9.847 -34.722 -19.069 1.00 32.03 515 GLY A C 1
ATOM 3957 O O . GLY A 1 515 ? 9.809 -34.279 -20.216 1.00 32.03 515 GLY A O 1
ATOM 3958 N N . SER A 1 516 ? 10.962 -34.853 -18.362 1.00 36.81 516 SER A N 1
ATOM 3959 C CA . SER A 1 516 ? 12.253 -35.133 -18.958 1.00 36.81 516 SER A CA 1
ATOM 3960 C C . SER A 1 516 ? 12.126 -36.293 -19.952 1.00 36.81 516 SER A C 1
ATOM 3962 O O . SER A 1 516 ? 11.814 -37.425 -19.580 1.00 36.81 516 SER A O 1
ATOM 3964 N N . GLN A 1 517 ? 12.412 -36.026 -21.221 1.00 33.47 517 GLN A N 1
ATOM 3965 C CA . GLN A 1 517 ? 12.972 -37.036 -22.105 1.00 33.47 517 GLN A CA 1
ATOM 3966 C C . GLN A 1 517 ? 14.270 -36.490 -22.700 1.00 33.47 517 GLN A C 1
ATOM 3968 O O . GLN A 1 517 ? 14.286 -35.413 -23.288 1.00 33.47 517 GLN A O 1
ATOM 3973 N N . VAL A 1 518 ? 15.317 -37.249 -22.364 1.00 37.25 518 VAL A N 1
ATOM 3974 C CA . VAL A 1 518 ? 16.662 -37.435 -22.934 1.00 37.25 518 VAL A CA 1
ATOM 3975 C C . VAL A 1 518 ? 16.996 -36.646 -24.194 1.00 37.25 518 VAL A C 1
ATOM 3977 O O . VAL A 1 518 ? 16.250 -36.777 -25.188 1.00 37.25 518 VAL A O 1
#

Mean predicted aligned error: 13.9 Å

Sequence (518 aa):
MAAPAPLFRVAERPRLFLSPEFTDGATCAELTRLLTAESLTALGVPVRRDTTGLSAEVPLSASPLLETLAARIEATLGIVNQVGGTLRLRTYELGEGHPPHIDTYQISGHELIATAILCVEAPTLGGETVFLDAKDNPLQVEHRTGQLVAWHNVDGTTPDVTANHYAAPVRGGRKTILSLFLYGPTSALALASPGVRASDALRENCRRVRPERATPDLRGFGRALVVVDDGVPTETVRFIREACFARGVRFVHLNPNRFDFGPERSLRDGDMIYRPAISTHATRVEQHLWHDKVGSFYRDPDGPLFCNINANQTFARVGVPIPRTYWIQSSDRALLRKWVDELGGLPVVVKALGHSRGVGVIRADSLASLFSIVDFALAENNRPLLTSYVPDAVHWRFVVVGDRAVSTYRNVLDDDDFRTSGSSDPRDYSAPPPEDGEAMAVKACHALRVDHGGVDILAHPSGRLYLLEANFPCYYAQSQLEAGVDVAGAMLDHLLTRAEALARPSTEPLLPLVGSQV

pLDDT: mean 86.8, std 13.77, range [31.11, 98.69]

Nearest PDB structures (foldseek):
  7qys-assembly1_D  TM=8.093E-01  e=3.444E-15  Pseudomonas syringae pv. tomato str. DC3000
  7qyr-assembly2_G  TM=8.101E-01  e=1.358E-14  Pseudomonas aeruginosa PAO1
  4iwx-assembly1_A  TM=7.994E-01  e=2.771E-14  Escherichia coli K-12
  3vpc-assembly1_D  TM=7.970E-01  e=6.669E-14  Sulfurisphaera tokodaii
  2i87-assembly1_B  TM=6.287E-01  e=2.017E-09  Staphylococcus aureus subsp. aureus COL

Radius of gyration: 27.65 Å; Cα contacts (8 Å, |Δi|>4): 1078; chains: 1; bounding box: 65×67×75 Å

Foldseek 3Di:
DPDAAAWAAQAPAQRKIKRQQQDDLVLLVVCVVCPDPVNCVVVVWDWDQDQQAIKTWAFCVSDVSSVVSLVNVCNNFVADAPQDTTWMKGKADAQHKWFWDQDFDDDPNWTQFKKKKAWSDFFPDFFWKWQQLGPPAIKTAHDDHNMMMMGTQDDQQHGRNSNGIMTTGRNGGMTMMIMDGGTHDNVSNVSTDSGHHDDVVRCVSIDGDHSVVSADDAPQPPAAEEEEDADDPPLVLVLLSRLCNSRRHHYHYDDLVPDDLDDDAEHDQLYEYAYLDDDPSSLVVCQSRAAQRYQYQFQDRCLSVDDDPCLPVLCVVLPQAAFDKDKAPDLPLVVVVVVCVVSVHDFKWKAWPDDPPCVRTDTDRDSVSVSVSSVVCVVVVTTIMIGRDAPPWWKKKFWFAALWGQFMFTFDDDPPGPDTHDDLDLCRRPDDDQPCVTVSLSSSCVSSRGRTWIWIWTQHPVRDIHTPDTDPPYDPSSRCVRNVTSPSNSNVVRSSVRSVVSPDDDPDDDDPPPDDDD

Secondary structure (DSSP, 8-state):
-PPPPP-EEEETTTTEEEETTSS-HHHHHHHHHHSSHHHHHHTT--EEEETTEEEEEEEGGG-HHHHHHHHHHHHHHT---SS-SEEEEEEE-BT--EEEE----EETTEEEEEEEEEEEE--SEE--EEETT-SSS-EEE---TT-EEEEESEETTEE-GGG-EEEPPEEES-EEEEEEEEEE-GGGGGTS---EEPPHHHHTTEEE--GGGSS---TTTT-EEEEE-SS--HHHHHHHHHHHHHHT-EEEEE-GGG----TT--PPTT-EEE----SHHHHHHHHHH--TTSB-SBSSTTGGG---S-HHHHHHHTT-----EEE-----HHHHHHHHHHTTSS-EEEE-SS--TTTTEEEESSHHHHHHHHHHHHHTT--PEEEE--TTPEEEEEEEETTEEEEEEEEEEETTEEEEEE---HHHHHSPPPTTHHHHHHHHHHHTTBSEEEEEEEE-TTS-EEEEEEESS---HHHHHHH---HHHHHHHHHHHHHHHHTSPP-S-----PPP--